Protein AF-0000000082409459 (afdb_homodimer)

Solvent-accessible surface area (backbone atoms only — not comparable to full-atom values): 33531 Å² total; per-residue (Å²): 122,51,66,77,64,98,74,53,52,92,73,61,74,60,51,78,78,46,32,84,88,44,92,51,40,69,66,47,46,66,37,28,28,48,39,42,53,32,40,72,66,74,36,79,45,51,76,51,32,29,47,34,50,33,46,37,47,74,83,84,35,29,44,54,72,52,66,48,54,69,46,42,27,54,31,32,51,31,47,59,45,60,47,78,75,71,61,60,64,59,58,55,52,51,53,34,44,74,70,63,22,42,34,43,36,47,34,47,33,29,36,35,65,90,36,62,93,66,23,36,78,69,38,64,34,66,43,50,32,31,62,43,28,48,31,77,90,77,24,36,36,32,29,35,41,30,66,43,54,41,72,41,44,49,68,31,38,39,52,50,57,46,63,84,55,90,61,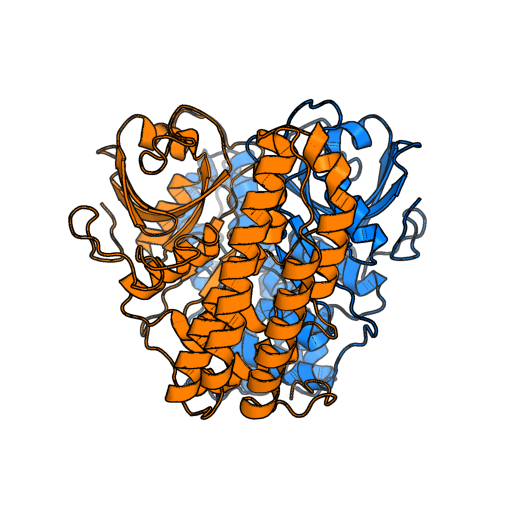81,61,45,70,66,61,62,33,29,39,32,38,57,50,94,71,69,54,72,36,72,60,17,50,63,39,49,43,36,56,22,51,68,58,27,52,90,64,60,37,50,45,56,45,38,53,47,52,63,70,39,45,68,55,37,35,70,58,34,66,70,52,42,53,42,51,39,48,40,31,39,47,34,45,14,28,32,25,40,41,30,18,51,25,21,42,49,37,26,75,70,72,31,64,59,15,40,72,16,21,65,28,18,41,46,26,19,50,38,28,54,52,43,48,53,44,50,54,41,20,28,73,70,43,90,70,78,58,60,66,56,36,50,52,25,25,54,25,42,50,54,18,50,50,40,36,44,60,48,60,48,53,72,87,80,68,70,83,65,34,91,123,52,67,76,63,97,76,52,51,93,74,60,72,60,51,78,79,47,34,83,88,44,91,51,38,70,67,46,46,66,36,28,29,48,40,42,52,32,41,71,64,74,35,80,44,51,76,50,32,30,46,34,50,34,47,37,47,75,85,84,35,29,43,54,71,52,66,46,53,69,45,43,26,54,31,32,50,31,47,58,44,63,47,79,76,71,61,59,63,60,59,54,51,52,54,32,47,75,70,60,24,43,33,44,36,46,35,47,34,29,37,34,65,89,35,62,93,66,23,35,78,68,36,65,34,65,43,52,34,32,60,42,29,47,30,77,90,77,23,36,36,32,30,34,41,31,67,42,54,40,71,42,45,49,68,31,39,39,52,48,56,47,63,85,55,88,62,81,61,46,69,64,61,63,34,29,40,32,40,65,46,93,69,68,53,72,34,71,54,16,50,63,41,47,44,35,55,23,50,70,58,27,54,91,65,59,37,51,46,55,45,38,54,48,53,62,69,38,45,67,54,38,35,70,59,33,67,68,52,41,53,41,52,38,49,40,30,39,47,33,46,15,30,34,27,40,41,32,17,52,25,22,42,48,38,27,75,70,74,30,65,61,14,39,72,17,20,64,29,17,40,45,25,19,51,38,27,52,52,45,47,53,44,51,53,41,19,29,73,70,42,89,71,80,58,60,66,57,35,51,51,26,25,54,24,43,49,52,19,49,49,39,37,44,60,49,59,46,54,74,86,80,66,70,82,67,38,93

InterPro domains:
  IPR014989 Protein of unknown function DUF1839 [PF08893] (9-314)

Sequence (656 aa):
MSRLIDISPDRYQPHSLHQDDRVWAQTNCYTDLWIEVLHSLGLDPVPALACAFSSRFDGTQWTFLKLKAEDIYALYGIEVAEMNVWRAPLIHVEDNLAVGMLSTVEVDGYWLPDTLGTSYHEGHTKTTIVPNRIDRVAGELEYFHNSGYYLLRGDDFSGVFDLDRSSLPSFVPYVEQIRLNPVHATNAGNIAEVARRNVAVRAAGNPVRELGRRVIDDLEWVQGAGMDAFHLWSFGLLRQCGASAELAADASEFLDTAGFSGTGEAAPDFRKVASGAKSVQFQMARASRGRAVDPREQLDEMAVSWKRAMEVVADTVGVDSHRHLRLVMSRLIDISPDRYQPHSLHQDDRVWAQTNCYTDLWIEVLHSLGLDPVPALACAFSSRFDGTQWTFLKLKAEDIYALYGIEVAEMNVWRAPLIHVEDNLAVGMLSTVEVDGYWLPDTLGTSYHEGHTKTTIVPNRIDRVAGELEYFHNSGYYLLRGDDFSGVFDLDRSSLPSFVPYVEQIRLNPVHATNAGNIAEVARRNVAVRAAGNPVRELGRRVIDDLEWVQGAGMDAFHLWSFGLLRQCGASAELAADASEFLDTAGFSGTGEAAPDFRKVASGAKSVQFQMARASRGRAVDPREQLDEMAVSWKRAMEVVADTVGVDSHRHLRLV

Structure (mmCIF, N/CA/C/O backbone):
data_AF-0000000082409459-model_v1
#
loop_
_entity.id
_entity.type
_entity.pdbx_description
1 polymer 'DUF1839 family protein'
#
loop_
_atom_site.group_PDB
_atom_site.id
_atom_site.type_symbol
_atom_site.label_atom_id
_atom_site.label_alt_id
_atom_site.label_comp_id
_atom_site.label_asym_id
_atom_site.label_entity_id
_atom_site.label_seq_id
_atom_site.pdbx_PDB_ins_code
_atom_site.Cartn_x
_atom_site.Cartn_y
_atom_site.Cartn_z
_atom_site.occupancy
_atom_site.B_iso_or_equiv
_atom_site.auth_seq_id
_atom_site.auth_comp_id
_atom_site.auth_asym_id
_atom_site.auth_atom_id
_atom_site.pdbx_PDB_model_num
ATOM 1 N N . MET A 1 1 ? 28.109 8.969 -4.492 1 65.75 1 MET A N 1
ATOM 2 C CA . MET A 1 1 ? 27.75 7.566 -4.68 1 65.75 1 MET A CA 1
ATOM 3 C C . MET A 1 1 ? 27.203 6.965 -3.391 1 65.75 1 MET A C 1
ATOM 5 O O . MET A 1 1 ? 27.75 7.199 -2.311 1 65.75 1 MET A O 1
ATOM 9 N N . SER A 1 2 ? 25.859 6.473 -3.402 1 79.38 2 SER A N 1
ATOM 10 C CA . SER A 1 2 ? 25.266 5.93 -2.184 1 79.38 2 SER A CA 1
ATOM 11 C C . SER A 1 2 ? 24.812 4.484 -2.383 1 79.38 2 SER A C 1
ATOM 13 O O . SER A 1 2 ? 24.297 4.129 -3.445 1 79.38 2 SER A O 1
ATOM 15 N N . ARG A 1 3 ? 25.5 3.57 -1.643 1 89.31 3 ARG A N 1
ATOM 16 C CA . ARG A 1 3 ? 25.078 2.176 -1.538 1 89.31 3 ARG A CA 1
ATOM 17 C C . ARG A 1 3 ? 24.688 1.827 -0.104 1 89.31 3 ARG A C 1
ATOM 19 O O . ARG A 1 3 ? 25.375 2.215 0.841 1 89.31 3 ARG A O 1
ATOM 26 N N . LEU A 1 4 ? 23.562 1.179 -0.036 1 93.06 4 LEU A N 1
ATOM 27 C CA . LEU A 1 4 ? 23.141 0.862 1.325 1 93.06 4 LEU A CA 1
ATOM 28 C C . LEU A 1 4 ? 23.516 -0.572 1.688 1 93.06 4 LEU A C 1
ATOM 30 O O . LEU A 1 4 ? 24.078 -0.822 2.752 1 93.06 4 LEU A O 1
ATOM 34 N N . ILE A 1 5 ? 23.109 -1.553 0.817 1 94.62 5 ILE A N 1
ATOM 35 C CA . ILE A 1 5 ? 23.484 -2.947 1.032 1 94.62 5 ILE A CA 1
ATOM 36 C C . ILE A 1 5 ? 24.734 -3.277 0.229 1 94.62 5 ILE A C 1
ATOM 38 O O . ILE A 1 5 ? 24.812 -2.977 -0.965 1 94.62 5 ILE A O 1
ATOM 42 N N . ASP A 1 6 ? 25.719 -3.873 0.808 1 94.81 6 ASP A N 1
ATOM 43 C CA . ASP A 1 6 ? 27.016 -4.121 0.184 1 94.81 6 ASP A CA 1
ATOM 44 C C . ASP A 1 6 ? 26.984 -5.402 -0.644 1 94.81 6 ASP A C 1
ATOM 46 O O . ASP A 1 6 ? 27.516 -6.434 -0.222 1 94.81 6 ASP A O 1
ATOM 50 N N . ILE A 1 7 ? 26.438 -5.281 -1.829 1 96.75 7 ILE A N 1
ATOM 51 C CA . ILE A 1 7 ? 26.359 -6.379 -2.787 1 96.75 7 ILE A CA 1
ATOM 52 C C . ILE A 1 7 ? 26.672 -5.863 -4.188 1 96.75 7 ILE A C 1
ATOM 54 O O . ILE A 1 7 ? 26.719 -4.652 -4.418 1 96.75 7 ILE A O 1
ATOM 58 N N . SER A 1 8 ? 26.906 -6.812 -5.117 1 96.19 8 SER A N 1
ATOM 59 C CA . SER A 1 8 ? 27.203 -6.465 -6.504 1 96.19 8 SER A CA 1
ATOM 60 C C . SER A 1 8 ? 26.484 -7.387 -7.473 1 96.19 8 SER A C 1
ATOM 62 O O . SER A 1 8 ? 26.297 -8.57 -7.191 1 96.19 8 SER A O 1
ATOM 64 N N . PRO A 1 9 ? 26.094 -6.828 -8.594 1 97.06 9 PRO A N 1
ATOM 65 C CA . PRO A 1 9 ? 25.359 -7.637 -9.57 1 97.06 9 PRO A CA 1
ATOM 66 C C . PRO A 1 9 ? 26.156 -8.844 -10.062 1 97.06 9 PRO A C 1
ATOM 68 O O . PRO A 1 9 ? 25.578 -9.914 -10.266 1 97.06 9 PRO A O 1
ATOM 71 N N . ASP A 1 10 ? 27.422 -8.75 -10.266 1 95.19 10 ASP A N 1
ATOM 72 C CA . ASP A 1 10 ? 28.25 -9.781 -10.883 1 95.19 10 ASP A CA 1
ATOM 73 C C . ASP A 1 10 ? 28.375 -11.008 -9.984 1 95.19 10 ASP A C 1
ATOM 75 O O . ASP A 1 10 ? 28.547 -12.133 -10.469 1 95.19 10 ASP A O 1
ATOM 79 N N . ARG A 1 11 ? 28.188 -10.859 -8.766 1 94.81 11 ARG A N 1
ATOM 80 C CA . ARG A 1 11 ? 28.391 -11.953 -7.82 1 94.81 11 ARG A CA 1
ATOM 81 C C . ARG A 1 11 ? 27.094 -12.297 -7.102 1 94.81 11 ARG A C 1
ATOM 83 O O . ARG A 1 11 ? 27.094 -13.086 -6.152 1 94.81 11 ARG A O 1
ATOM 90 N N . TYR A 1 12 ? 26.094 -11.766 -7.586 1 97.19 12 TYR A N 1
ATOM 91 C CA . TYR A 1 12 ? 24.859 -11.922 -6.836 1 97.19 12 TYR A CA 1
ATOM 92 C C . TYR A 1 12 ? 24.297 -13.328 -7 1 97.19 12 TYR A C 1
ATOM 94 O O . TYR A 1 12 ? 24.266 -13.867 -8.109 1 97.19 12 TYR A O 1
ATOM 102 N N . GLN A 1 13 ? 23.938 -14 -5.949 1 96.69 13 GLN A N 1
ATOM 103 C CA . GLN A 1 13 ? 23.25 -15.281 -5.934 1 96.69 13 GLN A CA 1
ATOM 104 C C . GLN A 1 13 ? 21.844 -15.148 -5.348 1 96.69 13 GLN A C 1
ATOM 106 O O . GLN A 1 13 ? 21.688 -14.836 -4.164 1 96.69 13 GLN A O 1
ATOM 111 N N . PRO A 1 14 ? 20.844 -15.344 -6.129 1 96.88 14 PRO A N 1
ATOM 112 C CA . PRO A 1 14 ? 19.469 -15.258 -5.621 1 96.88 14 PRO A CA 1
ATOM 113 C C . PRO A 1 14 ? 19.203 -16.234 -4.484 1 96.88 14 PRO A C 1
ATOM 115 O O . PRO A 1 14 ? 19.938 -17.219 -4.316 1 96.88 14 PRO A O 1
ATOM 118 N N . HIS A 1 15 ? 18.219 -15.938 -3.752 1 97.38 15 HIS A N 1
ATOM 119 C CA . HIS A 1 15 ? 17.766 -16.844 -2.701 1 97.38 15 HIS A CA 1
ATOM 120 C C . HIS A 1 15 ? 17.375 -18.188 -3.275 1 97.38 15 HIS A C 1
ATOM 122 O O . HIS A 1 15 ? 16.953 -18.281 -4.434 1 97.38 15 HIS A O 1
ATOM 128 N N . SER A 1 16 ? 17.375 -19.234 -2.506 1 95.88 16 SER A N 1
ATOM 129 C CA . SER A 1 16 ? 17.047 -20.578 -2.939 1 95.88 16 SER A CA 1
ATOM 130 C C . SER A 1 16 ? 15.602 -20.688 -3.402 1 95.88 16 SER A C 1
ATOM 132 O O . SER A 1 16 ? 15.266 -21.547 -4.223 1 95.88 16 SER A O 1
ATOM 134 N N . LEU A 1 17 ? 14.742 -19.812 -2.938 1 97.06 17 LEU A N 1
ATOM 135 C CA . LEU A 1 17 ? 13.336 -19.766 -3.342 1 97.06 17 LEU A CA 1
ATOM 136 C C . LEU A 1 17 ? 13.211 -19.375 -4.809 1 97.06 17 LEU A C 1
ATOM 138 O O . LEU A 1 17 ? 12.133 -19.516 -5.398 1 97.06 17 LEU A O 1
ATOM 142 N N . HIS A 1 18 ? 14.305 -18.844 -5.367 1 96.62 18 HIS A N 1
ATOM 143 C CA . HIS A 1 18 ? 14.258 -18.422 -6.766 1 96.62 18 HIS A CA 1
ATOM 144 C C . HIS A 1 18 ? 15.141 -19.312 -7.633 1 96.62 18 HIS A C 1
ATOM 146 O O . HIS A 1 18 ? 15.5 -18.938 -8.75 1 96.62 18 HIS A O 1
ATOM 152 N N . GLN A 1 19 ? 15.43 -20.453 -7.207 1 90.31 19 GLN A N 1
ATOM 153 C CA . GLN A 1 19 ? 16.25 -21.391 -7.98 1 90.31 19 GLN A CA 1
ATOM 154 C C . GLN A 1 19 ? 15.438 -22.078 -9.062 1 90.31 19 GLN A C 1
ATOM 156 O O . GLN A 1 19 ? 14.203 -22.109 -9 1 90.31 19 GLN A O 1
ATOM 161 N N . ASP A 1 20 ? 16.062 -22.75 -9.922 1 83.94 20 ASP A N 1
ATOM 162 C CA . ASP A 1 20 ? 15.469 -23.234 -11.172 1 83.94 20 ASP A CA 1
ATOM 163 C C . ASP A 1 20 ? 14.648 -24.484 -10.938 1 83.94 20 ASP A C 1
ATOM 165 O O . ASP A 1 20 ? 13.797 -24.844 -11.758 1 83.94 20 ASP A O 1
ATOM 169 N N . ASP A 1 21 ? 14.828 -25.094 -9.875 1 88.38 21 ASP A N 1
ATOM 170 C CA . ASP A 1 21 ? 14.117 -26.344 -9.656 1 88.38 21 ASP A CA 1
ATOM 171 C C . ASP A 1 21 ? 12.719 -26.094 -9.078 1 88.38 21 ASP A C 1
ATOM 173 O O . ASP A 1 21 ? 11.953 -27.047 -8.859 1 88.38 21 ASP A O 1
ATOM 177 N N . ARG A 1 22 ? 12.359 -24.922 -9.047 1 93.62 22 ARG A N 1
ATOM 178 C CA . ARG A 1 22 ? 11.039 -24.562 -8.555 1 93.62 22 ARG A CA 1
ATOM 179 C C . ARG A 1 22 ? 10 -24.625 -9.672 1 93.62 22 ARG A C 1
ATOM 181 O O . ARG A 1 22 ? 10.32 -24.391 -10.836 1 93.62 22 ARG A O 1
ATOM 188 N N . VAL A 1 23 ? 8.734 -25 -9.273 1 96.19 23 VAL A N 1
ATOM 189 C CA . VAL A 1 23 ? 7.633 -24.969 -10.234 1 96.19 23 VAL A CA 1
ATOM 190 C C . VAL A 1 23 ? 7.398 -23.531 -10.703 1 96.19 23 VAL A C 1
ATOM 192 O O . VAL A 1 23 ? 7.215 -23.297 -11.898 1 96.19 23 VAL A O 1
ATOM 195 N N . TRP A 1 24 ? 7.367 -22.672 -9.758 1 95.38 24 TRP A N 1
ATOM 196 C CA . TRP A 1 24 ? 7.188 -21.25 -10.016 1 95.38 24 TRP A CA 1
ATOM 197 C C . TRP A 1 24 ? 8.359 -20.438 -9.469 1 95.38 24 TRP A C 1
ATOM 199 O O . TRP A 1 24 ? 8.281 -19.875 -8.375 1 95.38 24 TRP A O 1
ATOM 209 N N . ALA A 1 25 ? 9.438 -20.344 -10.203 1 85.5 25 ALA A N 1
ATOM 210 C CA . ALA A 1 25 ? 10.664 -19.688 -9.75 1 85.5 25 ALA A CA 1
ATOM 211 C C . ALA A 1 25 ? 10.438 -18.203 -9.5 1 85.5 25 ALA A C 1
ATOM 213 O O . ALA A 1 25 ? 11.016 -17.625 -8.586 1 85.5 25 ALA A O 1
ATOM 214 N N . GLN A 1 26 ? 9.641 -17.625 -10.352 1 85.38 26 GLN A N 1
ATOM 215 C CA . GLN A 1 26 ? 9.18 -16.25 -10.117 1 85.38 26 GLN A CA 1
ATOM 216 C C . GLN A 1 26 ? 7.68 -16.219 -9.836 1 85.38 26 GLN A C 1
ATOM 218 O O . GLN A 1 26 ? 6.906 -16.922 -10.477 1 85.38 26 GLN A O 1
ATOM 223 N N . THR A 1 27 ? 7.348 -15.508 -8.781 1 89.5 27 THR A N 1
ATOM 224 C CA . THR A 1 27 ? 5.953 -15.375 -8.375 1 89.5 27 THR A CA 1
ATOM 225 C C . THR A 1 27 ? 5.363 -14.062 -8.891 1 89.5 27 THR A C 1
ATOM 227 O O . THR A 1 27 ? 4.887 -13.984 -10.023 1 89.5 27 THR A O 1
ATOM 230 N N . ASN A 1 28 ? 5.438 -13.07 -8.203 1 93.19 28 ASN A N 1
ATOM 231 C CA . ASN A 1 28 ? 5.164 -11.711 -8.648 1 93.19 28 ASN A CA 1
ATOM 232 C C . ASN A 1 28 ? 6.27 -10.75 -8.227 1 93.19 28 ASN A C 1
ATOM 234 O O . ASN A 1 28 ? 7.098 -11.086 -7.379 1 93.19 28 ASN A O 1
ATOM 238 N N . CYS A 1 29 ? 6.281 -9.633 -8.781 1 93.69 29 CYS A N 1
ATOM 239 C CA . CYS A 1 29 ? 7.402 -8.703 -8.664 1 93.69 29 CYS A CA 1
ATOM 240 C C . CYS A 1 29 ? 7.617 -8.281 -7.219 1 93.69 29 CYS A C 1
ATOM 242 O O . CYS A 1 29 ? 8.758 -8.117 -6.777 1 93.69 29 CYS A O 1
ATOM 244 N N . TYR A 1 30 ? 6.605 -8.07 -6.441 1 97 30 TYR A N 1
ATOM 245 C CA . TYR A 1 30 ? 6.727 -7.547 -5.082 1 97 30 TYR A CA 1
ATOM 246 C C . TYR A 1 30 ? 7.246 -8.617 -4.133 1 97 30 TYR A C 1
ATOM 248 O O . TYR A 1 30 ? 8.18 -8.375 -3.359 1 97 30 TYR A O 1
ATOM 256 N N . THR A 1 31 ? 6.629 -9.781 -4.172 1 97.94 31 THR A N 1
ATOM 257 C CA . THR A 1 31 ? 7.059 -10.891 -3.318 1 97.94 31 THR A CA 1
ATOM 258 C C . THR A 1 31 ? 8.5 -11.273 -3.617 1 97.94 31 THR A C 1
ATOM 260 O O . THR A 1 31 ? 9.312 -11.43 -2.701 1 97.94 31 THR A O 1
ATOM 263 N N . ASP A 1 32 ? 8.828 -11.391 -4.871 1 98.12 32 ASP A N 1
ATOM 264 C CA . ASP A 1 32 ? 10.172 -11.773 -5.27 1 98.12 32 ASP A CA 1
ATOM 265 C C . ASP A 1 32 ? 11.195 -10.727 -4.836 1 98.12 32 ASP A C 1
ATOM 267 O O . ASP A 1 32 ? 12.266 -11.07 -4.324 1 98.12 32 ASP A O 1
ATOM 271 N N . LEU A 1 33 ? 10.766 -9.531 -5.039 1 97.25 33 LEU A N 1
ATOM 272 C CA . LEU A 1 33 ? 11.633 -8.422 -4.656 1 97.25 33 LEU A CA 1
ATOM 273 C C . LEU A 1 33 ? 11.945 -8.461 -3.164 1 97.25 33 LEU A C 1
ATOM 275 O O . LEU A 1 33 ? 13.102 -8.305 -2.76 1 97.25 33 LEU A O 1
ATOM 279 N N . TRP A 1 34 ? 11.016 -8.672 -2.338 1 97.94 34 TRP A N 1
ATOM 280 C CA . TRP A 1 34 ? 11.188 -8.688 -0.889 1 97.94 34 TRP A CA 1
ATOM 281 C C . TRP A 1 34 ? 12.016 -9.891 -0.456 1 97.94 34 TRP A C 1
ATOM 283 O O . TRP A 1 34 ? 12.812 -9.805 0.482 1 97.94 34 TRP A O 1
ATOM 293 N N . ILE A 1 35 ? 11.789 -11.031 -1.092 1 98.19 35 ILE A N 1
ATOM 294 C CA . ILE A 1 35 ? 12.602 -12.203 -0.796 1 98.19 35 ILE A CA 1
ATOM 295 C C . ILE A 1 35 ? 14.086 -11.867 -0.972 1 98.19 35 ILE A C 1
ATOM 297 O O . ILE A 1 35 ? 14.898 -12.141 -0.087 1 98.19 35 ILE A O 1
ATOM 301 N N . GLU A 1 36 ? 14.438 -11.203 -2.047 1 98.19 36 GLU A N 1
ATOM 302 C CA . GLU A 1 36 ? 15.836 -10.914 -2.35 1 98.19 36 GLU A CA 1
ATOM 303 C C . GLU A 1 36 ? 16.375 -9.805 -1.454 1 98.19 36 GLU A C 1
ATOM 305 O O . GLU A 1 36 ? 17.547 -9.82 -1.064 1 98.19 36 GLU A O 1
ATOM 310 N N . VAL A 1 37 ? 15.547 -8.805 -1.147 1 97.44 37 VAL A N 1
ATOM 311 C CA . VAL A 1 37 ? 15.969 -7.738 -0.245 1 97.44 37 VAL A CA 1
ATOM 312 C C . VAL A 1 37 ? 16.266 -8.32 1.134 1 97.44 37 VAL A C 1
ATOM 314 O O . VAL A 1 37 ? 17.344 -8.062 1.701 1 97.44 37 VAL A O 1
ATOM 317 N N . LEU A 1 38 ? 15.359 -9.141 1.688 1 97.06 38 LEU A N 1
ATOM 318 C CA . LEU A 1 38 ? 15.57 -9.766 2.99 1 97.06 38 LEU A CA 1
ATOM 319 C C . LEU A 1 38 ? 16.797 -10.672 2.963 1 97.06 38 LEU A C 1
ATOM 321 O O . LEU A 1 38 ? 17.641 -10.617 3.867 1 97.06 38 LEU A O 1
ATOM 325 N N . HIS A 1 39 ? 16.875 -11.422 1.908 1 96.88 39 HIS A N 1
ATOM 326 C CA . HIS A 1 39 ? 18.016 -12.297 1.72 1 96.88 39 HIS A CA 1
ATOM 327 C C . HIS A 1 39 ? 19.328 -11.508 1.759 1 96.88 39 HIS A C 1
ATOM 329 O O . HIS A 1 39 ? 20.281 -11.914 2.434 1 96.88 39 HIS A O 1
ATOM 335 N N . SER A 1 40 ? 19.375 -10.406 1.082 1 96.25 40 SER A N 1
ATOM 336 C CA . SER A 1 40 ? 20.578 -9.594 0.961 1 96.25 40 SER A CA 1
ATOM 337 C C . SER A 1 40 ? 20.891 -8.883 2.27 1 96.25 40 SER A C 1
ATOM 339 O O . SER A 1 40 ? 22.031 -8.445 2.484 1 96.25 40 SER A O 1
ATOM 341 N N . LEU A 1 41 ? 19.906 -8.75 3.152 1 95.19 41 LEU A N 1
ATOM 342 C CA . LEU A 1 41 ? 20.109 -8.18 4.48 1 95.19 41 LEU A CA 1
ATOM 343 C C . LEU A 1 41 ? 20.547 -9.258 5.469 1 95.19 41 LEU A C 1
ATOM 345 O O . LEU A 1 41 ? 20.719 -8.984 6.66 1 95.19 41 LEU A O 1
ATOM 349 N N . GLY A 1 42 ? 20.641 -10.516 4.969 1 94.25 42 GLY A N 1
ATOM 350 C CA . GLY A 1 42 ? 21.016 -11.633 5.816 1 94.25 42 GLY A CA 1
ATOM 351 C C . GLY A 1 42 ? 19.859 -12.211 6.605 1 94.25 42 GLY A C 1
ATOM 352 O O . GLY A 1 42 ? 20.078 -12.898 7.605 1 94.25 42 GLY A O 1
ATOM 353 N N . LEU A 1 43 ? 18.703 -11.914 6.211 1 95.94 43 LEU A N 1
ATOM 354 C CA . LEU A 1 43 ? 17.5 -12.367 6.902 1 95.94 43 LEU A CA 1
ATOM 355 C C . LEU A 1 43 ? 16.828 -13.5 6.129 1 95.94 43 LEU A C 1
ATOM 357 O O . LEU A 1 43 ? 16.875 -13.531 4.898 1 95.94 43 LEU A O 1
ATOM 361 N N . ASP A 1 44 ? 16.25 -14.438 6.824 1 96.81 44 ASP A N 1
ATOM 362 C CA . ASP A 1 44 ? 15.477 -15.5 6.195 1 96.81 44 ASP A CA 1
ATOM 363 C C . ASP A 1 44 ? 14.102 -15 5.77 1 96.81 44 ASP A C 1
ATOM 365 O O . ASP A 1 44 ? 13.281 -14.625 6.613 1 96.81 44 ASP A O 1
ATOM 369 N N . PRO A 1 45 ? 13.797 -15.023 4.512 1 97.56 45 PRO A N 1
ATOM 370 C CA . PRO A 1 45 ? 12.508 -14.492 4.07 1 97.56 45 PRO A CA 1
ATOM 371 C C . PRO A 1 45 ? 11.352 -15.453 4.32 1 97.56 45 PRO A C 1
ATOM 373 O O . PRO A 1 45 ? 10.188 -15.07 4.223 1 97.56 45 PRO A O 1
ATOM 376 N N . VAL A 1 46 ? 11.562 -16.672 4.637 1 98.19 46 VAL A N 1
ATOM 377 C CA . VAL A 1 46 ? 10.578 -17.75 4.578 1 98.19 46 VAL A CA 1
ATOM 378 C C . VAL A 1 46 ? 9.477 -17.5 5.609 1 98.19 46 VAL A C 1
ATOM 380 O O . VAL A 1 46 ? 8.297 -17.688 5.328 1 98.19 46 VAL A O 1
ATOM 383 N N . PRO A 1 47 ? 9.812 -17.031 6.852 1 97.56 47 PRO A N 1
ATOM 384 C CA . PRO A 1 47 ? 8.734 -16.797 7.82 1 97.56 47 PRO A CA 1
ATOM 385 C C . PRO A 1 47 ? 7.684 -15.812 7.309 1 97.56 47 PRO A C 1
ATOM 387 O O . PRO A 1 47 ? 6.5 -15.945 7.633 1 97.56 47 PRO A O 1
ATOM 390 N N . ALA A 1 48 ? 8.094 -14.867 6.496 1 97.62 48 ALA A N 1
ATOM 391 C CA . ALA A 1 48 ? 7.176 -13.836 6.008 1 97.62 48 ALA A CA 1
ATOM 392 C C . ALA A 1 48 ? 6.246 -14.406 4.938 1 97.62 48 ALA A C 1
ATOM 394 O O . ALA A 1 48 ? 5.238 -13.781 4.59 1 97.62 48 ALA A O 1
ATOM 395 N N . LEU A 1 49 ? 6.5 -15.594 4.492 1 98.5 49 LEU A N 1
ATOM 396 C CA . LEU A 1 49 ? 5.688 -16.219 3.451 1 98.5 49 LEU A CA 1
ATOM 397 C C . LEU A 1 49 ? 4.418 -16.812 4.039 1 98.5 49 LEU A C 1
ATOM 399 O O . LEU A 1 49 ? 3.582 -17.359 3.311 1 98.5 49 LEU A O 1
ATOM 403 N N . ALA A 1 50 ? 4.23 -16.672 5.332 1 98.12 50 ALA A N 1
ATOM 404 C CA . ALA A 1 50 ? 2.992 -17.109 5.969 1 98.12 50 ALA A CA 1
ATOM 405 C C . ALA A 1 50 ? 1.78 -16.406 5.359 1 98.12 50 ALA A C 1
ATOM 407 O O . ALA A 1 50 ? 0.653 -16.906 5.477 1 98.12 50 ALA A O 1
ATOM 408 N N . CYS A 1 51 ? 2.023 -15.281 4.688 1 97.94 51 CYS A N 1
ATOM 409 C CA . CYS A 1 51 ? 0.942 -14.562 4.02 1 97.94 51 CYS A CA 1
ATOM 410 C C . CYS A 1 51 ? 0.275 -15.445 2.967 1 97.94 51 CYS A C 1
ATOM 412 O O . CYS A 1 51 ? -0.878 -15.211 2.6 1 97.94 51 CYS A O 1
ATOM 414 N N . ALA A 1 52 ? 0.948 -16.469 2.496 1 98.56 52 ALA A N 1
ATOM 415 C CA . ALA A 1 52 ? 0.384 -17.359 1.497 1 98.56 52 ALA A CA 1
ATOM 416 C C . ALA A 1 52 ? -0.798 -18.141 2.068 1 98.56 52 ALA A C 1
ATOM 418 O O . ALA A 1 52 ? -1.71 -18.531 1.332 1 98.56 52 ALA A O 1
ATOM 419 N N . PHE A 1 53 ? -0.834 -18.344 3.396 1 98.12 53 PHE A N 1
ATOM 420 C CA . PHE A 1 53 ? -1.918 -19.094 4.027 1 98.12 53 PHE A CA 1
ATOM 421 C C . PHE A 1 53 ? -3.23 -18.328 3.93 1 98.12 53 PHE A C 1
ATOM 423 O O . PHE A 1 53 ? -4.309 -18.922 3.965 1 98.12 53 PHE A O 1
ATOM 430 N N . SER A 1 54 ? -3.146 -17.016 3.801 1 96.12 54 SER A N 1
ATOM 431 C CA . SER A 1 54 ? -4.355 -16.188 3.799 1 96.12 54 SER A CA 1
ATOM 432 C C . SER A 1 54 ? -4.801 -15.875 2.375 1 96.12 54 SER A C 1
ATOM 434 O O . SER A 1 54 ? -5.758 -15.117 2.174 1 96.12 54 SER A O 1
ATOM 436 N N . SER A 1 55 ? -4.102 -16.422 1.359 1 97 55 SER A N 1
ATOM 437 C CA . SER A 1 55 ? -4.488 -16.141 -0.022 1 97 55 SER A CA 1
ATOM 438 C C . SER A 1 55 ? -5.871 -16.719 -0.332 1 97 55 SER A C 1
ATOM 440 O O . SER A 1 55 ? -6.312 -17.672 0.308 1 97 55 SER A O 1
ATOM 442 N N . ARG A 1 56 ? -6.523 -16.094 -1.306 1 96.81 56 ARG A N 1
ATOM 443 C CA . ARG A 1 56 ? -7.902 -16.469 -1.611 1 96.81 56 ARG A CA 1
ATOM 444 C C . ARG A 1 56 ? -8.25 -16.125 -3.057 1 96.81 56 ARG A C 1
ATOM 446 O O . ARG A 1 56 ? -7.402 -15.641 -3.807 1 96.81 56 ARG A O 1
ATOM 453 N N . PHE A 1 57 ? -9.422 -16.578 -3.447 1 97.38 57 PHE A N 1
ATOM 454 C CA . PHE A 1 57 ? -10.031 -16.203 -4.723 1 97.38 57 PHE A CA 1
ATOM 455 C C . PHE A 1 57 ? -11.172 -15.219 -4.516 1 97.38 57 PHE A C 1
ATOM 457 O O . PHE A 1 57 ? -12.031 -15.422 -3.662 1 97.38 57 PHE A O 1
ATOM 464 N N . ASP A 1 58 ? -11.148 -14.078 -5.207 1 94.88 58 ASP A N 1
ATOM 465 C CA . ASP A 1 58 ? -12.086 -13.008 -4.875 1 94.88 58 ASP A CA 1
ATOM 466 C C . ASP A 1 58 ? -13.281 -13.016 -5.824 1 94.88 58 ASP A C 1
ATOM 468 O O . ASP A 1 58 ? -14.078 -12.07 -5.836 1 94.88 58 ASP A O 1
ATOM 472 N N . GLY A 1 59 ? -13.352 -14.008 -6.688 1 93.25 59 GLY A N 1
ATOM 473 C CA . GLY A 1 59 ? -14.422 -14.086 -7.664 1 93.25 59 GLY A CA 1
ATOM 474 C C . GLY A 1 59 ? -13.953 -13.891 -9.094 1 93.25 59 GLY A C 1
ATOM 475 O O . GLY A 1 59 ? -14.594 -14.352 -10.039 1 93.25 59 GLY A O 1
ATOM 476 N N . THR A 1 60 ? -12.789 -13.188 -9.188 1 95.75 60 THR A N 1
ATOM 477 C CA . THR A 1 60 ? -12.32 -12.922 -10.539 1 95.75 60 THR A CA 1
ATOM 478 C C . THR A 1 60 ? -10.82 -13.188 -10.648 1 95.75 60 THR A C 1
ATOM 480 O O . THR A 1 60 ? -10.289 -13.367 -11.75 1 95.75 60 THR A O 1
ATOM 483 N N . GLN A 1 61 ? -10.18 -13.156 -9.57 1 97.56 61 GLN A N 1
ATOM 484 C CA . GLN A 1 61 ? -8.742 -13.43 -9.586 1 97.56 61 GLN A CA 1
ATOM 485 C C . GLN A 1 61 ? -8.25 -13.891 -8.219 1 97.56 61 GLN A C 1
ATOM 487 O O . GLN A 1 61 ? -8.977 -13.773 -7.227 1 97.56 61 GLN A O 1
ATOM 492 N N . TRP A 1 62 ? -7.074 -14.531 -8.211 1 98.19 62 TRP A N 1
ATOM 493 C CA . TRP A 1 62 ? -6.395 -14.961 -6.992 1 98.19 62 TRP A CA 1
ATOM 494 C C . TRP A 1 62 ? -5.73 -13.773 -6.301 1 98.19 62 TRP A C 1
ATOM 496 O O . TRP A 1 62 ? -5.406 -12.773 -6.941 1 98.19 62 TRP A O 1
ATOM 506 N N . THR A 1 63 ? -5.559 -13.789 -5.012 1 97.69 63 THR A N 1
ATOM 507 C CA . THR A 1 63 ? -4.859 -12.781 -4.223 1 97.69 63 THR A CA 1
ATOM 508 C C . THR A 1 63 ? -3.529 -12.414 -4.875 1 97.69 63 THR A C 1
ATOM 510 O O . THR A 1 63 ? -2.754 -13.289 -5.254 1 97.69 63 THR A O 1
ATOM 513 N N . PHE A 1 64 ? -3.393 -11.156 -5.133 1 97.88 64 PHE A N 1
ATOM 514 C CA . PHE A 1 64 ? -2.053 -10.672 -5.445 1 97.88 64 PHE A CA 1
ATOM 515 C C . PHE A 1 64 ? -1.147 -10.75 -4.223 1 97.88 64 PHE A C 1
ATOM 517 O O . PHE A 1 64 ? -1.167 -9.852 -3.375 1 97.88 64 PHE A O 1
ATOM 524 N N . LEU A 1 65 ? -0.4 -11.781 -4.145 1 97.19 65 LEU A N 1
ATOM 525 C CA . LEU A 1 65 ? 0.32 -12.109 -2.92 1 97.19 65 LEU A CA 1
ATOM 526 C C . LEU A 1 65 ? 1.403 -11.07 -2.633 1 97.19 65 LEU A C 1
ATOM 528 O O . LEU A 1 65 ? 2.244 -10.797 -3.49 1 97.19 65 LEU A O 1
ATOM 532 N N . LYS A 1 66 ? 1.389 -10.516 -1.456 1 97.19 66 LYS A N 1
ATOM 533 C CA . LYS A 1 66 ? 2.387 -9.57 -0.955 1 97.19 66 LYS A CA 1
ATOM 534 C C . LYS A 1 66 ? 2.768 -9.891 0.488 1 97.19 66 LYS A C 1
ATOM 536 O O . LYS A 1 66 ? 1.908 -10.25 1.298 1 97.19 66 LYS A O 1
ATOM 541 N N . LEU A 1 67 ? 4.066 -9.805 0.749 1 97.56 67 LEU A N 1
ATOM 542 C CA . LEU A 1 67 ? 4.414 -9.789 2.166 1 97.56 67 LEU A CA 1
ATOM 543 C C . LEU A 1 67 ? 3.73 -8.625 2.879 1 97.56 67 LEU A C 1
ATOM 545 O O . LEU A 1 67 ? 3.723 -7.504 2.371 1 97.56 67 LEU A O 1
ATOM 549 N N . LYS A 1 68 ? 3.168 -8.906 3.982 1 96.94 68 LYS A N 1
ATOM 550 C CA . LYS A 1 68 ? 2.43 -7.879 4.715 1 96.94 68 LYS A CA 1
ATOM 551 C C . LYS A 1 68 ? 3.373 -6.996 5.523 1 96.94 68 LYS A C 1
ATOM 553 O O . LYS A 1 68 ? 4.277 -7.496 6.191 1 96.94 68 LYS A O 1
ATOM 558 N N . ALA A 1 69 ? 3.111 -5.734 5.48 1 95.19 69 ALA A N 1
ATOM 559 C CA . ALA A 1 69 ? 3.943 -4.766 6.191 1 95.19 69 ALA A CA 1
ATOM 560 C C . ALA A 1 69 ? 4.023 -5.098 7.676 1 95.19 69 ALA A C 1
ATOM 562 O O . ALA A 1 69 ? 5.094 -5.008 8.281 1 95.19 69 ALA A O 1
ATOM 563 N N . GLU A 1 70 ? 2.904 -5.48 8.281 1 93.81 70 GLU A N 1
ATOM 564 C CA . GLU A 1 70 ? 2.865 -5.797 9.703 1 93.81 70 GLU A CA 1
ATOM 565 C C . GLU A 1 70 ? 3.725 -7.016 10.023 1 93.81 70 GLU A C 1
ATOM 567 O O . GLU A 1 70 ? 4.328 -7.094 11.094 1 93.81 70 GLU A O 1
ATOM 572 N N . ASP A 1 71 ? 3.787 -7.969 9.109 1 96.12 71 ASP A N 1
ATOM 573 C CA . ASP A 1 71 ? 4.598 -9.164 9.312 1 96.12 71 ASP A CA 1
ATOM 574 C C . ASP A 1 71 ? 6.082 -8.859 9.125 1 96.12 71 ASP A C 1
ATOM 576 O O . ASP A 1 71 ? 6.926 -9.383 9.859 1 96.12 71 ASP A O 1
ATOM 580 N N . ILE A 1 72 ? 6.398 -8.039 8.117 1 95.88 72 ILE A N 1
ATOM 581 C CA . ILE A 1 72 ? 7.777 -7.609 7.906 1 95.88 72 ILE A CA 1
ATOM 582 C C . ILE A 1 72 ? 8.305 -6.926 9.164 1 95.88 72 ILE A C 1
ATOM 584 O O . ILE A 1 72 ? 9.414 -7.211 9.617 1 95.88 72 ILE A O 1
ATOM 588 N N . TYR A 1 73 ? 7.488 -6.121 9.758 1 93.06 73 TYR A N 1
ATOM 589 C CA . TYR A 1 73 ? 7.91 -5.434 10.977 1 93.06 73 TYR A CA 1
ATOM 590 C C . TYR A 1 73 ? 8.047 -6.41 12.133 1 93.06 73 TYR A C 1
ATOM 592 O O . TYR A 1 73 ? 9.055 -6.395 12.852 1 93.06 73 TYR A O 1
ATOM 600 N N . ALA A 1 74 ? 7.016 -7.18 12.312 1 92.81 74 ALA A N 1
ATOM 601 C CA . ALA A 1 74 ? 7.008 -8.117 13.438 1 92.81 74 ALA A CA 1
ATOM 602 C C . ALA A 1 74 ? 8.203 -9.062 13.367 1 92.81 74 ALA A C 1
ATOM 604 O O . ALA A 1 74 ? 8.812 -9.383 14.398 1 92.81 74 ALA A O 1
ATOM 605 N N . LEU A 1 75 ? 8.562 -9.469 12.203 1 95.38 75 LEU A N 1
ATOM 606 C CA . LEU A 1 75 ? 9.57 -10.508 12.039 1 95.38 75 LEU A CA 1
ATOM 607 C C . LEU A 1 75 ? 10.969 -9.898 11.984 1 95.38 75 LEU A C 1
ATOM 609 O O . LEU A 1 75 ? 11.93 -10.508 12.461 1 95.38 75 LEU A O 1
ATOM 613 N N . TYR A 1 76 ? 11.055 -8.695 11.391 1 94.88 76 TYR A N 1
ATOM 614 C CA . TYR A 1 76 ? 12.406 -8.25 11.047 1 94.88 76 TYR A CA 1
ATOM 615 C C . TYR A 1 76 ? 12.672 -6.859 11.609 1 94.88 76 TYR A C 1
ATOM 617 O O . TYR A 1 76 ? 13.797 -6.363 11.539 1 94.88 76 TYR A O 1
ATOM 625 N N . GLY A 1 77 ? 11.656 -6.18 12.117 1 91.62 77 GLY A N 1
ATOM 626 C CA . GLY A 1 77 ? 11.82 -4.816 12.609 1 91.62 77 GLY A CA 1
ATOM 627 C C . GLY A 1 77 ? 11.945 -3.797 11.492 1 91.62 77 GLY A C 1
ATOM 628 O O . GLY A 1 77 ? 12.414 -2.68 11.719 1 91.62 77 GLY A O 1
ATOM 629 N N . ILE A 1 78 ? 11.586 -4.168 10.25 1 94.31 78 ILE A N 1
ATOM 630 C CA . ILE A 1 78 ? 11.656 -3.291 9.086 1 94.31 78 ILE A CA 1
ATOM 631 C C . ILE A 1 78 ? 10.297 -2.643 8.844 1 94.31 78 ILE A C 1
ATOM 633 O O . ILE A 1 78 ? 9.273 -3.332 8.789 1 94.31 78 ILE A O 1
ATOM 637 N N . GLU A 1 79 ? 10.289 -1.363 8.789 1 92.5 79 GLU A N 1
ATOM 638 C CA . GLU A 1 79 ? 9.062 -0.637 8.5 1 92.5 79 GLU A CA 1
ATOM 639 C C . GLU A 1 79 ? 8.969 -0.276 7.02 1 92.5 79 GLU A C 1
ATOM 641 O O . GLU A 1 79 ? 9.953 0.135 6.41 1 92.5 79 GLU A O 1
ATOM 646 N N . VAL A 1 80 ? 7.852 -0.495 6.422 1 95 80 VAL A N 1
ATOM 647 C CA . VAL A 1 80 ? 7.602 -0.125 5.031 1 95 80 VAL A CA 1
ATOM 648 C C . VAL A 1 80 ? 6.281 0.637 4.93 1 95 80 VAL A C 1
ATOM 650 O O . VAL A 1 80 ? 5.277 0.235 5.52 1 95 80 VAL A O 1
ATOM 653 N N . ALA A 1 81 ? 6.281 1.755 4.285 1 94.56 81 ALA A N 1
ATOM 654 C CA . ALA A 1 81 ? 5.078 2.564 4.121 1 94.56 81 ALA A CA 1
ATOM 655 C C . ALA A 1 81 ? 5.168 3.432 2.867 1 94.56 81 ALA A C 1
ATOM 657 O O . ALA A 1 81 ? 6.266 3.791 2.432 1 94.56 81 ALA A O 1
ATOM 658 N N . GLU A 1 82 ? 4.043 3.803 2.369 1 96.25 82 GLU A N 1
ATOM 659 C CA . GLU A 1 82 ? 3.973 4.676 1.201 1 96.25 82 GLU A CA 1
ATOM 660 C C . GLU A 1 82 ? 4.562 6.051 1.502 1 96.25 82 GLU A C 1
ATOM 662 O O . GLU A 1 82 ? 4.434 6.555 2.617 1 96.25 82 GLU A O 1
ATOM 667 N N . MET A 1 83 ? 5.195 6.586 0.482 1 96.19 83 MET A N 1
ATOM 668 C CA . MET A 1 83 ? 5.73 7.941 0.575 1 96.19 83 MET A CA 1
ATOM 669 C C . MET A 1 83 ? 5.02 8.875 -0.398 1 96.19 83 MET A C 1
ATOM 671 O O . MET A 1 83 ? 4.676 8.477 -1.511 1 96.19 83 MET A O 1
ATOM 675 N N . ASN A 1 84 ? 4.824 10.086 0.056 1 96.12 84 ASN A N 1
ATOM 676 C CA . ASN A 1 84 ? 4.355 11.133 -0.849 1 96.12 84 ASN A CA 1
ATOM 677 C C . ASN A 1 84 ? 5.445 11.555 -1.83 1 96.12 84 ASN A C 1
ATOM 679 O O . ASN A 1 84 ? 6.551 11.914 -1.42 1 96.12 84 ASN A O 1
ATOM 683 N N . VAL A 1 85 ? 5.172 11.523 -3.131 1 95.62 85 VAL A N 1
ATOM 684 C CA . VAL A 1 85 ? 6.133 11.906 -4.16 1 95.62 85 VAL A CA 1
ATOM 685 C C . VAL A 1 85 ? 5.812 13.312 -4.664 1 95.62 85 VAL A C 1
ATOM 687 O O . VAL A 1 85 ? 4.914 13.492 -5.492 1 95.62 85 VAL A O 1
ATOM 690 N N . TRP A 1 86 ? 6.625 14.297 -4.234 1 93.75 86 TRP A N 1
ATOM 691 C CA . TRP A 1 86 ? 6.305 15.68 -4.574 1 93.75 86 TRP A CA 1
ATOM 692 C C . TRP A 1 86 ? 7.453 16.328 -5.332 1 93.75 86 TRP A C 1
ATOM 694 O O . TRP A 1 86 ? 7.387 17.516 -5.672 1 93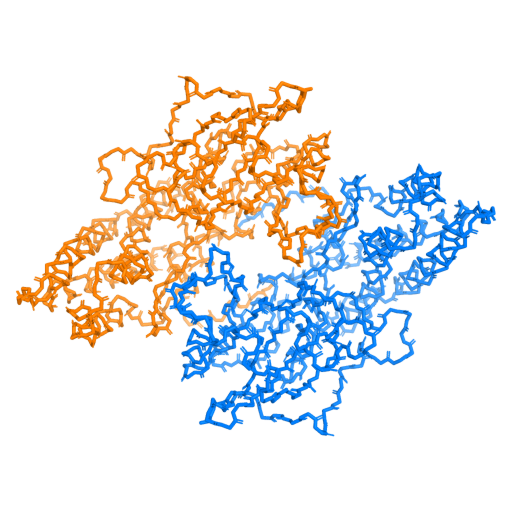.75 86 TRP A O 1
ATOM 704 N N . ARG A 1 87 ? 8.547 15.633 -5.547 1 93.19 87 ARG A N 1
ATOM 705 C CA . ARG A 1 87 ? 9.664 15.961 -6.426 1 93.19 87 ARG A CA 1
ATOM 706 C C . ARG A 1 87 ? 9.938 14.836 -7.414 1 93.19 87 ARG A C 1
ATOM 708 O O . ARG A 1 87 ? 9.25 13.812 -7.398 1 93.19 87 ARG A O 1
ATOM 715 N N . ALA A 1 88 ? 10.93 15.109 -8.281 1 92.81 88 ALA A N 1
ATOM 716 C CA . ALA A 1 88 ? 11.336 14.023 -9.164 1 92.81 88 ALA A CA 1
ATOM 717 C C . ALA A 1 88 ? 11.656 12.758 -8.359 1 92.81 88 ALA A C 1
ATOM 719 O O . ALA A 1 88 ? 12.344 12.82 -7.344 1 92.81 88 ALA A O 1
ATOM 720 N N . PRO A 1 89 ? 11.148 11.594 -8.812 1 94.38 89 PRO A N 1
ATOM 721 C CA . PRO A 1 89 ? 11.305 10.359 -8.039 1 94.38 89 PRO A CA 1
ATOM 722 C C . PRO A 1 89 ? 12.758 10.062 -7.684 1 94.38 89 PRO A C 1
ATOM 724 O O . PRO A 1 89 ? 13.047 9.625 -6.57 1 94.38 89 PRO A O 1
ATOM 727 N N . LEU A 1 90 ? 13.672 10.344 -8.602 1 95.44 90 LEU A N 1
ATOM 728 C CA . LEU A 1 90 ? 15.086 10.07 -8.352 1 95.44 90 LEU A CA 1
ATOM 729 C C . LEU A 1 90 ? 15.578 10.836 -7.129 1 95.44 90 LEU A C 1
ATOM 731 O O . LEU A 1 90 ? 16.375 10.312 -6.336 1 95.44 90 LEU A O 1
ATOM 735 N N . ILE A 1 91 ? 15.125 12.039 -6.957 1 94.81 91 ILE A N 1
ATOM 736 C CA . ILE A 1 91 ? 15.539 12.875 -5.836 1 94.81 91 ILE A CA 1
ATOM 737 C C . ILE A 1 91 ? 15.086 12.242 -4.523 1 94.81 91 ILE A C 1
ATOM 739 O O . ILE A 1 91 ? 15.852 12.172 -3.561 1 94.81 91 ILE A O 1
ATOM 743 N N . HIS A 1 92 ? 13.844 11.797 -4.508 1 96 92 HIS A N 1
ATOM 744 C CA . HIS A 1 92 ? 13.328 11.141 -3.311 1 96 92 HIS A CA 1
ATOM 745 C C . HIS A 1 92 ? 14.125 9.883 -2.986 1 96 92 HIS A C 1
ATOM 747 O O . HIS A 1 92 ? 14.445 9.625 -1.824 1 96 92 HIS A O 1
ATOM 753 N N . VAL A 1 93 ? 14.398 9.078 -3.967 1 96.69 93 VAL A N 1
ATOM 754 C CA . VAL A 1 93 ? 15.125 7.824 -3.771 1 96.69 93 VAL A CA 1
ATOM 755 C C . VAL A 1 93 ? 16.531 8.117 -3.236 1 96.69 93 VAL A C 1
ATOM 757 O O . VAL A 1 93 ? 17 7.434 -2.326 1 96.69 93 VAL A O 1
ATOM 760 N N . GLU A 1 94 ? 17.203 9.109 -3.797 1 96.31 94 GLU A N 1
ATOM 761 C CA . GLU A 1 94 ? 18.531 9.508 -3.328 1 96.31 94 GLU A CA 1
ATOM 762 C C . GLU A 1 94 ? 18.469 10.016 -1.89 1 96.31 94 GLU A C 1
ATOM 764 O O . GLU A 1 94 ? 19.344 9.688 -1.078 1 96.31 94 GLU A O 1
ATOM 769 N N . ASP A 1 95 ? 17.469 10.836 -1.61 1 95.31 95 ASP A N 1
ATOM 770 C CA . ASP A 1 95 ? 17.297 11.344 -0.254 1 95.31 95 ASP A CA 1
ATOM 771 C C . ASP A 1 95 ? 17.109 10.203 0.743 1 95.31 95 ASP A C 1
ATOM 773 O O . ASP A 1 95 ? 17.688 10.227 1.835 1 95.31 95 ASP A O 1
ATOM 777 N N . ASN A 1 96 ? 16.281 9.273 0.371 1 96.12 96 ASN A N 1
ATOM 778 C CA . ASN A 1 96 ? 16.078 8.117 1.238 1 96.12 96 ASN A CA 1
ATOM 779 C C . ASN A 1 96 ? 17.375 7.352 1.467 1 96.12 96 ASN A C 1
ATOM 781 O O . ASN A 1 96 ? 17.703 7.016 2.604 1 96.12 96 ASN A O 1
ATOM 785 N N . LEU A 1 97 ? 18.078 7.098 0.41 1 95 97 LEU A N 1
ATOM 786 C CA . LEU A 1 97 ? 19.344 6.379 0.521 1 95 97 LEU A CA 1
ATOM 787 C C . LEU A 1 97 ? 20.312 7.113 1.448 1 95 97 LEU A C 1
ATOM 789 O O . LEU A 1 97 ? 21.031 6.484 2.232 1 95 97 LEU A O 1
ATOM 793 N N . ALA A 1 98 ? 20.312 8.367 1.362 1 92.5 98 ALA A N 1
ATOM 794 C CA . ALA A 1 98 ? 21.234 9.195 2.131 1 92.5 98 ALA A CA 1
ATOM 795 C C . ALA A 1 98 ? 20.984 9.055 3.629 1 92.5 98 ALA A C 1
ATOM 797 O O . ALA A 1 98 ? 21.891 9.234 4.438 1 92.5 98 ALA A O 1
ATOM 798 N N . VAL A 1 99 ? 19.75 8.711 3.984 1 90.56 99 VAL A N 1
ATOM 799 C CA . VAL A 1 99 ? 19.438 8.609 5.41 1 90.56 99 VAL A CA 1
ATOM 800 C C . VAL A 1 99 ? 19.281 7.145 5.801 1 90.56 99 VAL A C 1
ATOM 802 O O . VAL A 1 99 ? 18.688 6.836 6.84 1 90.56 99 VAL A O 1
ATOM 805 N N . GLY A 1 100 ? 19.672 6.262 4.941 1 91.19 100 GLY A N 1
ATOM 806 C CA . GLY A 1 100 ? 19.75 4.852 5.285 1 91.19 100 GLY A CA 1
ATOM 807 C C . GLY A 1 100 ? 18.453 4.105 5.027 1 91.19 100 GLY A C 1
ATOM 808 O O . GLY A 1 100 ? 18.203 3.055 5.625 1 91.19 100 GLY A O 1
ATOM 809 N N . MET A 1 101 ? 17.656 4.605 4.156 1 94.94 101 MET A N 1
ATOM 810 C CA . MET A 1 101 ? 16.406 3.934 3.791 1 94.94 101 MET A CA 1
ATOM 811 C C . MET A 1 101 ? 16.453 3.443 2.348 1 94.94 101 MET A C 1
ATOM 813 O O . MET A 1 101 ? 17.047 4.098 1.487 1 94.94 101 MET A O 1
ATOM 817 N N . LEU A 1 102 ? 15.883 2.27 2.143 1 96.94 102 LEU A N 1
ATOM 818 C CA . LEU A 1 102 ? 15.586 1.841 0.779 1 96.94 102 LEU A CA 1
ATOM 819 C C . LEU A 1 102 ? 14.211 2.32 0.344 1 96.94 102 LEU A C 1
ATOM 821 O O . LEU A 1 102 ? 13.477 2.916 1.137 1 96.94 102 LEU A O 1
ATOM 825 N N . SER A 1 103 ? 13.93 2.139 -0.968 1 98 103 SER A N 1
ATOM 826 C CA . SER A 1 103 ? 12.625 2.488 -1.521 1 98 103 SER A CA 1
ATOM 827 C C . SER A 1 103 ? 12.141 1.431 -2.506 1 98 103 SER A C 1
ATOM 829 O O . SER A 1 103 ? 12.93 0.918 -3.309 1 98 103 SER A O 1
ATOM 831 N N . THR A 1 104 ? 10.906 1.006 -2.387 1 98.38 104 THR A N 1
ATOM 832 C CA . THR A 1 104 ? 10.297 0.421 -3.574 1 98.38 104 THR A CA 1
ATOM 833 C C . THR A 1 104 ? 9.805 1.511 -4.527 1 98.38 104 THR A C 1
ATOM 835 O O . THR A 1 104 ? 9.258 2.525 -4.086 1 98.38 104 THR A O 1
ATOM 838 N N . VAL A 1 105 ? 10.031 1.34 -5.812 1 97.62 105 VAL A N 1
ATOM 839 C CA . VAL A 1 105 ? 9.656 2.348 -6.801 1 97.62 105 VAL A CA 1
ATOM 840 C C . VAL A 1 105 ? 9.016 1.672 -8.008 1 97.62 105 VAL A C 1
ATOM 842 O O . VAL A 1 105 ? 9.594 0.747 -8.586 1 97.62 105 VAL A O 1
ATOM 845 N N . GLU A 1 106 ? 7.848 2.127 -8.359 1 96.25 106 GLU A N 1
ATOM 846 C CA . GLU A 1 106 ? 7.273 1.693 -9.633 1 96.25 106 GLU A CA 1
ATOM 847 C C . GLU A 1 106 ? 8 2.33 -10.812 1 96.25 106 GLU A C 1
ATOM 849 O O . GLU A 1 106 ? 8.25 3.539 -10.82 1 96.25 106 GLU A O 1
ATOM 854 N N . VAL A 1 107 ? 8.344 1.531 -11.758 1 95.88 107 VAL A N 1
ATOM 855 C CA . VAL A 1 107 ? 9.062 2.023 -12.93 1 95.88 107 VAL A CA 1
ATOM 856 C C . VAL A 1 107 ? 8.523 1.348 -14.188 1 95.88 107 VAL A C 1
ATOM 858 O O . VAL A 1 107 ? 7.676 0.454 -14.102 1 95.88 107 VAL A O 1
ATOM 861 N N . ASP A 1 108 ? 8.977 1.887 -15.273 1 94.62 108 ASP A N 1
ATOM 862 C CA . ASP A 1 108 ? 8.641 1.32 -16.578 1 94.62 108 ASP A CA 1
ATOM 863 C C . ASP A 1 108 ? 9.641 0.244 -16.984 1 94.62 108 ASP A C 1
ATOM 865 O O . ASP A 1 108 ? 10.82 0.537 -17.203 1 94.62 108 ASP A O 1
ATOM 869 N N . GLY A 1 109 ? 9.109 -0.959 -17.188 1 95.56 109 GLY A N 1
ATOM 870 C CA . GLY A 1 109 ? 9.953 -2.086 -17.547 1 95.56 109 GLY A CA 1
ATOM 871 C C . GLY A 1 109 ? 10.664 -1.9 -18.875 1 95.56 109 GLY A C 1
ATOM 872 O O . GLY A 1 109 ? 11.648 -2.582 -19.172 1 95.56 109 GLY A O 1
ATOM 873 N N . TYR A 1 110 ? 10.266 -0.946 -19.609 1 96.12 110 TYR A N 1
ATOM 874 C CA . TYR A 1 110 ? 10.859 -0.623 -20.906 1 96.12 110 TYR A CA 1
ATOM 875 C C . TYR A 1 110 ? 12.336 -0.289 -20.75 1 96.12 110 TYR A C 1
ATOM 877 O O . TYR A 1 110 ? 13.141 -0.549 -21.656 1 96.12 110 TYR A O 1
ATOM 885 N N . TRP A 1 111 ? 12.734 0.116 -19.609 1 97.06 111 TRP A N 1
ATOM 886 C CA . TRP A 1 111 ? 14.078 0.66 -19.422 1 97.06 111 TRP A CA 1
ATOM 887 C C . TRP A 1 111 ? 14.945 -0.301 -18.625 1 97.06 111 TRP A C 1
ATOM 889 O O . TRP A 1 111 ? 16.078 0.025 -18.281 1 97.06 111 TRP A O 1
ATOM 899 N N . LEU A 1 112 ? 14.422 -1.446 -18.25 1 98.12 112 LEU A N 1
ATOM 900 C CA . LEU A 1 112 ? 15.141 -2.377 -17.391 1 98.12 112 LEU A CA 1
ATOM 901 C C . LEU A 1 112 ? 15.812 -3.473 -18.219 1 98.12 112 LEU A C 1
ATOM 903 O O . LEU A 1 112 ? 15.141 -4.402 -18.688 1 98.12 112 LEU A O 1
ATOM 907 N N . PRO A 1 113 ? 17.141 -3.494 -18.234 1 97.81 113 PRO A N 1
ATOM 908 C CA . PRO A 1 113 ? 17.844 -4.449 -19.094 1 97.81 113 PRO A CA 1
ATOM 909 C C . PRO A 1 113 ? 17.625 -5.898 -18.672 1 97.81 113 PRO A C 1
ATOM 911 O O . PRO A 1 113 ? 17.734 -6.812 -19.484 1 97.81 113 PRO A O 1
ATOM 914 N N . ASP A 1 114 ? 17.328 -6.121 -17.438 1 96.31 114 ASP A N 1
ATOM 915 C CA . ASP A 1 114 ? 17.141 -7.48 -16.938 1 96.31 114 ASP A CA 1
ATOM 916 C C . ASP A 1 114 ? 15.883 -8.102 -17.531 1 96.31 114 ASP A C 1
ATOM 918 O O . ASP A 1 114 ? 15.664 -9.312 -17.422 1 96.31 114 ASP A O 1
ATOM 922 N N . THR A 1 115 ? 15.055 -7.344 -18.156 1 94.56 115 THR A N 1
ATOM 923 C CA . THR A 1 115 ? 13.836 -7.875 -18.766 1 94.56 115 THR A CA 1
ATOM 924 C C . THR A 1 115 ? 14.023 -8.07 -20.266 1 94.56 115 THR A C 1
ATOM 926 O O . THR A 1 115 ? 13.062 -8.031 -21.031 1 94.56 115 THR A O 1
ATOM 929 N N . LEU A 1 116 ? 15.219 -8.195 -20.688 1 92.75 116 LEU A N 1
ATOM 930 C CA . LEU A 1 116 ? 15.516 -8.516 -22.078 1 92.75 116 LEU A CA 1
ATOM 931 C C . LEU A 1 116 ? 14.688 -9.703 -22.562 1 92.75 116 LEU A C 1
ATOM 933 O O . LEU A 1 116 ? 14.617 -10.727 -21.875 1 92.75 116 LEU A O 1
ATOM 937 N N . GLY A 1 117 ? 14.016 -9.484 -23.688 1 89.88 117 GLY A N 1
ATOM 938 C CA . GLY A 1 117 ? 13.188 -10.539 -24.25 1 89.88 117 GLY A CA 1
ATOM 939 C C . GLY A 1 117 ? 11.734 -10.43 -23.844 1 89.88 117 GLY A C 1
ATOM 940 O O . GLY A 1 117 ? 10.883 -11.172 -24.344 1 89.88 117 GLY A O 1
ATOM 941 N N . THR A 1 118 ? 11.438 -9.57 -22.906 1 90.06 118 THR A N 1
ATOM 942 C CA . THR A 1 118 ? 10.062 -9.344 -22.5 1 90.06 118 THR A CA 1
ATOM 943 C C . THR A 1 118 ? 9.672 -7.879 -22.703 1 90.06 118 THR A C 1
ATOM 945 O O . THR A 1 118 ? 9.133 -7.516 -23.75 1 90.06 118 THR A O 1
ATOM 948 N N . SER A 1 119 ? 10.172 -6.992 -21.859 1 91.62 119 SER A N 1
ATOM 949 C CA . SER A 1 119 ? 9.695 -5.617 -21.984 1 91.62 119 SER A CA 1
ATOM 950 C C . SER A 1 119 ? 10.828 -4.668 -22.359 1 91.62 119 SER A C 1
ATOM 952 O O . SER A 1 119 ? 10.586 -3.568 -22.859 1 91.62 119 SER A O 1
ATOM 954 N N . TYR A 1 120 ? 12.117 -5.008 -22.188 1 96.88 120 TYR A N 1
ATOM 955 C CA . TYR A 1 120 ? 13.25 -4.113 -22.438 1 96.88 120 TYR A CA 1
ATOM 956 C C . TYR A 1 120 ? 13.234 -3.588 -23.859 1 96.88 120 TYR A C 1
ATOM 958 O O . TYR A 1 120 ? 13.492 -4.336 -24.812 1 96.88 120 TYR A O 1
ATOM 966 N N . HIS A 1 121 ? 12.828 -2.33 -24 1 95.69 121 HIS A N 1
ATOM 967 C CA . HIS A 1 121 ? 12.742 -1.617 -25.266 1 95.69 121 HIS A CA 1
ATOM 968 C C . HIS A 1 121 ? 11.727 -2.27 -26.203 1 95.69 121 HIS A C 1
ATOM 970 O O . HIS A 1 121 ? 11.844 -2.174 -27.422 1 95.69 121 HIS A O 1
ATOM 976 N N . GLU A 1 122 ? 10.82 -2.979 -25.672 1 93.06 122 GLU A N 1
ATOM 977 C CA . GLU A 1 122 ? 9.789 -3.641 -26.453 1 93.06 122 GLU A CA 1
ATOM 978 C C . GLU A 1 122 ? 8.391 -3.193 -26.016 1 93.06 122 GLU A C 1
ATOM 980 O O . GLU A 1 122 ? 7.508 -3.006 -26.859 1 93.06 122 GLU A O 1
ATOM 985 N N . GLY A 1 123 ? 8.242 -3.078 -24.812 1 90.75 123 GLY A N 1
ATOM 986 C CA . GLY A 1 123 ? 6.922 -2.721 -24.312 1 90.75 123 GLY A CA 1
ATOM 987 C C . GLY A 1 123 ? 6.953 -1.989 -22.984 1 90.75 123 GLY A C 1
ATOM 988 O O . GLY A 1 123 ? 7.777 -2.295 -22.125 1 90.75 123 GLY A O 1
ATOM 989 N N . HIS A 1 124 ? 6.07 -1.041 -22.844 1 91.06 124 HIS A N 1
ATOM 990 C CA . HIS A 1 124 ? 5.93 -0.3 -21.594 1 91.06 124 HIS A CA 1
ATOM 991 C C . HIS A 1 124 ? 5.062 -1.062 -20.594 1 91.06 124 HIS A C 1
ATOM 993 O O . HIS A 1 124 ? 3.902 -1.363 -20.875 1 91.06 124 HIS A O 1
ATOM 999 N N . THR A 1 125 ? 5.66 -1.463 -19.516 1 90.94 125 THR A N 1
ATOM 1000 C CA . THR A 1 125 ? 4.957 -2.211 -18.484 1 90.94 125 THR A CA 1
ATOM 1001 C C . THR A 1 125 ? 5.344 -1.703 -17.094 1 90.94 125 THR A C 1
ATOM 1003 O O . THR A 1 125 ? 6.492 -1.324 -16.859 1 90.94 125 THR A O 1
ATOM 1006 N N . LYS A 1 126 ? 4.387 -1.711 -16.25 1 92.81 126 LYS A N 1
ATOM 1007 C CA . LYS A 1 126 ? 4.633 -1.289 -14.875 1 92.81 126 LYS A CA 1
ATOM 1008 C C . LYS A 1 126 ? 5.281 -2.408 -14.07 1 92.81 126 LYS A C 1
ATOM 1010 O O . LYS A 1 126 ? 4.84 -3.557 -14.117 1 92.81 126 LYS A O 1
ATOM 1015 N N . THR A 1 127 ? 6.32 -2.146 -13.367 1 95.31 127 THR A N 1
ATOM 1016 C CA . THR A 1 127 ? 6.945 -3.062 -12.422 1 95.31 127 THR A CA 1
ATOM 1017 C C . THR A 1 127 ? 7.543 -2.301 -11.242 1 95.31 127 THR A C 1
ATOM 1019 O O . THR A 1 127 ? 7.301 -1.103 -11.086 1 95.31 127 THR A O 1
ATOM 1022 N N . THR A 1 128 ? 8.141 -3.043 -10.281 1 97.31 128 THR A N 1
ATOM 1023 C CA . THR A 1 128 ? 8.672 -2.42 -9.078 1 97.31 128 THR A CA 1
ATOM 1024 C C . THR A 1 128 ? 10.133 -2.824 -8.867 1 97.31 128 THR A C 1
ATOM 1026 O O . THR A 1 128 ? 10.484 -3.992 -9.039 1 97.31 128 THR A O 1
ATOM 1029 N N . ILE A 1 129 ? 10.945 -1.868 -8.555 1 98.62 129 ILE A N 1
ATOM 1030 C CA . ILE A 1 129 ? 12.336 -2.162 -8.219 1 98.62 129 ILE A CA 1
ATOM 1031 C C . ILE A 1 129 ? 12.664 -1.585 -6.844 1 98.62 129 ILE A C 1
ATOM 1033 O O . ILE A 1 129 ? 11.883 -0.812 -6.281 1 98.62 129 ILE A O 1
ATOM 1037 N N . VAL A 1 130 ? 13.781 -2.004 -6.293 1 98.62 130 VAL A N 1
ATOM 1038 C CA . VAL A 1 130 ? 14.391 -1.396 -5.113 1 98.62 130 VAL A CA 1
ATOM 1039 C C . VAL A 1 130 ? 15.805 -0.936 -5.441 1 98.62 130 VAL A C 1
ATOM 1041 O O . VAL A 1 130 ? 16.734 -1.747 -5.488 1 98.62 130 VAL A O 1
ATOM 1044 N N . PRO A 1 131 ? 15.984 0.365 -5.703 1 98.56 131 PRO A N 1
ATOM 1045 C CA . PRO A 1 131 ? 17.328 0.9 -5.883 1 98.56 131 PRO A CA 1
ATOM 1046 C C . PRO A 1 131 ? 18.203 0.748 -4.637 1 98.56 131 PRO A C 1
ATOM 1048 O O . PRO A 1 131 ? 17.75 1.054 -3.527 1 98.56 131 PRO A O 1
ATOM 1051 N N . ASN A 1 132 ? 19.406 0.274 -4.855 1 98.12 132 ASN A N 1
ATOM 1052 C CA . ASN A 1 132 ? 20.344 0.073 -3.758 1 98.12 132 ASN A CA 1
ATOM 1053 C C . ASN A 1 132 ? 21.578 0.956 -3.908 1 98.12 132 ASN A C 1
ATOM 1055 O O . ASN A 1 132 ? 22.203 1.323 -2.914 1 98.12 132 ASN A O 1
ATOM 1059 N N . ARG A 1 133 ? 21.953 1.262 -5.145 1 98.19 133 ARG A N 1
ATOM 1060 C CA . ARG A 1 133 ? 23.062 2.148 -5.438 1 98.19 133 ARG A CA 1
ATOM 1061 C C . ARG A 1 133 ? 22.75 3.07 -6.609 1 98.19 133 ARG A C 1
ATOM 1063 O O . ARG A 1 133 ? 22.281 2.613 -7.656 1 98.19 133 ARG A O 1
ATOM 1070 N N . ILE A 1 134 ? 23.016 4.348 -6.414 1 97.69 134 ILE A N 1
ATOM 1071 C CA . ILE A 1 134 ? 22.797 5.336 -7.465 1 97.69 134 ILE A CA 1
ATOM 1072 C C . ILE A 1 134 ? 24.062 6.168 -7.656 1 97.69 134 ILE A C 1
ATOM 1074 O O . ILE A 1 134 ? 24.641 6.676 -6.688 1 97.69 134 ILE A O 1
ATOM 1078 N N . ASP A 1 135 ? 24.562 6.227 -8.812 1 96.44 135 ASP A N 1
ATOM 1079 C CA . ASP A 1 135 ? 25.594 7.168 -9.266 1 96.44 135 ASP A CA 1
ATOM 1080 C C . ASP A 1 135 ? 25.062 8.055 -10.391 1 96.44 135 ASP A C 1
ATOM 1082 O O . ASP A 1 135 ? 25.188 7.719 -11.562 1 96.44 135 ASP A O 1
ATOM 1086 N N . ARG A 1 136 ? 24.562 9.188 -9.992 1 93.38 136 ARG A N 1
ATOM 1087 C CA . ARG A 1 136 ? 23.906 10.07 -10.953 1 93.38 136 ARG A CA 1
ATOM 1088 C C . ARG A 1 136 ? 24.891 10.586 -11.992 1 93.38 136 ARG A C 1
ATOM 1090 O O . ARG A 1 136 ? 24.531 10.758 -13.164 1 93.38 136 ARG A O 1
ATOM 1097 N N . VAL A 1 137 ? 26.047 10.93 -11.57 1 94.75 137 VAL A N 1
ATOM 1098 C CA . VAL A 1 137 ? 27.062 11.477 -12.461 1 94.75 137 VAL A CA 1
ATOM 1099 C C . VAL A 1 137 ? 27.422 10.453 -13.523 1 94.75 137 VAL A C 1
ATOM 1101 O O . VAL A 1 137 ? 27.5 10.773 -14.711 1 94.75 137 VAL A O 1
ATOM 1104 N N . ALA A 1 138 ? 27.609 9.219 -13.148 1 96.19 138 ALA A N 1
ATOM 1105 C CA . ALA A 1 138 ? 27.953 8.148 -14.078 1 96.19 138 ALA A CA 1
ATOM 1106 C C . ALA A 1 138 ? 26.719 7.641 -14.82 1 96.19 138 ALA A C 1
ATOM 1108 O O . ALA A 1 138 ? 26.844 6.93 -15.82 1 96.19 138 ALA A O 1
ATOM 1109 N N . GLY A 1 139 ? 25.531 7.953 -14.281 1 96.62 139 GLY A N 1
ATOM 1110 C CA . GLY A 1 139 ? 24.297 7.422 -14.852 1 96.62 139 GLY A CA 1
ATOM 1111 C C . GLY A 1 139 ? 24.125 5.934 -14.617 1 96.62 139 GLY A C 1
ATOM 1112 O O . GLY A 1 139 ? 23.828 5.184 -15.547 1 96.62 139 GLY A O 1
ATOM 1113 N N . GLU A 1 140 ? 24.359 5.508 -13.398 1 97.62 140 GLU A N 1
ATOM 1114 C CA . GLU A 1 140 ? 24.297 4.09 -13.062 1 97.62 140 GLU A CA 1
ATOM 1115 C C . GLU A 1 140 ? 23.344 3.844 -11.891 1 97.62 140 GLU A C 1
ATOM 1117 O O . GLU A 1 140 ? 23.281 4.645 -10.953 1 97.62 140 GLU A O 1
ATOM 1122 N N . LEU A 1 141 ? 22.625 2.756 -11.992 1 98.44 141 LEU A N 1
ATOM 1123 C CA . LEU A 1 141 ? 21.719 2.311 -10.945 1 98.44 141 LEU A CA 1
ATOM 1124 C C . LEU A 1 141 ? 21.844 0.81 -10.711 1 98.44 141 LEU A C 1
ATOM 1126 O O . LEU A 1 141 ? 21.766 0.018 -11.648 1 98.44 141 LEU A O 1
ATOM 1130 N N . GLU A 1 142 ? 22.156 0.381 -9.523 1 98.69 142 GLU A N 1
ATOM 1131 C CA . GLU A 1 142 ? 21.984 -1.006 -9.094 1 98.69 142 GLU A CA 1
ATOM 1132 C C . GLU A 1 142 ? 20.672 -1.199 -8.352 1 98.69 142 GLU A C 1
ATOM 1134 O O . GLU A 1 142 ? 20.328 -0.401 -7.48 1 98.69 142 GLU A O 1
ATOM 1139 N N . TYR A 1 143 ? 19.969 -2.236 -8.719 1 98.75 143 TYR A N 1
ATOM 1140 C CA . TYR A 1 143 ? 18.625 -2.359 -8.188 1 98.75 143 TYR A CA 1
ATOM 1141 C C . TYR A 1 143 ? 18.203 -3.822 -8.094 1 98.75 143 TYR A C 1
ATOM 1143 O O . TYR A 1 143 ? 18.688 -4.664 -8.859 1 98.75 143 TYR A O 1
ATOM 1151 N N . PHE A 1 144 ? 17.391 -4.113 -7.105 1 98.75 144 PHE A N 1
ATOM 1152 C CA . PHE A 1 144 ? 16.672 -5.379 -7.047 1 98.75 144 PHE A CA 1
ATOM 1153 C C . PHE A 1 144 ? 15.461 -5.352 -7.977 1 98.75 144 PHE A C 1
ATOM 1155 O O . PHE A 1 144 ? 14.758 -4.344 -8.062 1 98.75 144 PHE A O 1
ATOM 1162 N N . HIS A 1 145 ? 15.234 -6.379 -8.641 1 98.31 145 HIS A N 1
ATOM 1163 C CA . HIS A 1 145 ? 14.039 -6.609 -9.445 1 98.31 145 HIS A CA 1
ATOM 1164 C C . HIS A 1 145 ? 13.719 -8.102 -9.547 1 98.31 145 HIS A C 1
ATOM 1166 O O . HIS A 1 145 ? 14.586 -8.906 -9.891 1 98.31 145 HIS A O 1
ATOM 1172 N N . ASN A 1 146 ? 12.43 -8.461 -9.234 1 96.62 146 ASN A N 1
ATOM 1173 C CA . ASN A 1 146 ? 12.055 -9.867 -9.211 1 96.62 146 ASN A CA 1
ATOM 1174 C C . ASN A 1 146 ? 13.078 -10.711 -8.453 1 96.62 146 ASN A C 1
ATOM 1176 O O . ASN A 1 146 ? 13.406 -10.414 -7.301 1 96.62 146 ASN A O 1
ATOM 1180 N N . SER A 1 147 ? 13.672 -11.688 -9.055 1 96.12 147 SER A N 1
ATOM 1181 C CA . SER A 1 147 ? 14.492 -12.68 -8.359 1 96.12 147 SER A CA 1
ATOM 1182 C C . SER A 1 147 ? 15.969 -12.32 -8.422 1 96.12 147 SER A C 1
ATOM 1184 O O . SER A 1 147 ? 16.828 -13.172 -8.195 1 96.12 147 SER A O 1
ATOM 1186 N N . GLY A 1 148 ? 16.25 -10.984 -8.703 1 96.69 148 GLY A N 1
ATOM 1187 C CA . GLY A 1 148 ? 17.672 -10.75 -8.875 1 96.69 148 GLY A CA 1
ATOM 1188 C C . GLY A 1 148 ? 18.094 -9.328 -8.547 1 96.69 148 GLY A C 1
ATOM 1189 O O . GLY A 1 148 ? 17.312 -8.57 -7.961 1 96.69 148 GLY A O 1
ATOM 1190 N N . TYR A 1 149 ? 19.391 -9.109 -8.758 1 98.44 149 TYR A N 1
ATOM 1191 C CA . TYR A 1 149 ? 20.062 -7.832 -8.547 1 98.44 149 TYR A CA 1
ATOM 1192 C C . TYR A 1 149 ? 20.828 -7.41 -9.797 1 98.44 149 TYR A C 1
ATOM 1194 O O . TYR A 1 149 ? 21.641 -8.172 -10.328 1 98.44 149 TYR A O 1
ATOM 1202 N N . TYR A 1 150 ? 20.562 -6.172 -10.242 1 98.56 150 TYR A N 1
ATOM 1203 C CA . TYR A 1 150 ? 20.984 -5.832 -11.594 1 98.56 150 TYR A CA 1
ATOM 1204 C C . TYR A 1 150 ? 21.578 -4.43 -11.648 1 98.56 150 TYR A C 1
ATOM 1206 O O . TYR A 1 150 ? 21.547 -3.697 -10.656 1 98.56 150 TYR A O 1
ATOM 1214 N N . LEU A 1 151 ? 22.141 -4.145 -12.789 1 98.25 151 LEU A N 1
ATOM 1215 C CA . LEU A 1 151 ? 22.734 -2.848 -13.086 1 98.25 151 LEU A CA 1
ATOM 1216 C C . LEU A 1 151 ? 22.141 -2.258 -14.359 1 98.25 151 LEU A C 1
ATOM 1218 O O . LEU A 1 151 ? 21.953 -2.973 -15.344 1 98.25 151 LEU A O 1
ATOM 1222 N N . LEU A 1 152 ? 21.719 -1.001 -14.328 1 97.94 152 LEU A N 1
ATOM 1223 C CA . LEU A 1 152 ? 21.422 -0.294 -15.562 1 97.94 152 LEU A CA 1
ATOM 1224 C C . LEU A 1 152 ? 22.219 0.998 -15.664 1 97.94 152 LEU A C 1
ATOM 1226 O O . LEU A 1 152 ? 22.672 1.532 -14.648 1 97.94 152 LEU A O 1
ATOM 1230 N N . ARG A 1 153 ? 22.406 1.557 -16.953 1 97.62 153 ARG A N 1
ATOM 1231 C CA . ARG A 1 153 ? 23.281 2.693 -17.219 1 97.62 153 ARG A CA 1
ATOM 1232 C C . ARG A 1 153 ? 22.719 3.568 -18.344 1 97.62 153 ARG A C 1
ATOM 1234 O O . ARG A 1 153 ? 21.812 3.154 -19.062 1 97.62 153 ARG A O 1
ATOM 1241 N N . GLY A 1 154 ? 23.297 4.781 -18.344 1 96.69 154 GLY A N 1
ATOM 1242 C CA . GLY A 1 154 ? 23.125 5.66 -19.5 1 96.69 154 GLY A CA 1
ATOM 1243 C C . GLY A 1 154 ? 21.672 5.984 -19.781 1 96.69 154 GLY A C 1
ATOM 1244 O O . GLY A 1 154 ? 20.938 6.438 -18.906 1 96.69 154 GLY A O 1
ATOM 1245 N N . ASP A 1 155 ? 21.281 5.602 -21.016 1 96.94 155 ASP A N 1
ATOM 1246 C CA . ASP A 1 155 ? 19.953 5.945 -21.484 1 96.94 155 ASP A CA 1
ATOM 1247 C C . ASP A 1 155 ? 18.875 5.258 -20.641 1 96.94 155 ASP A C 1
ATOM 1249 O O . ASP A 1 155 ? 17.797 5.812 -20.422 1 96.94 155 ASP A O 1
ATOM 1253 N N . ASP A 1 156 ? 19.219 4.09 -20.219 1 98.06 156 ASP A N 1
ATOM 1254 C CA . ASP A 1 156 ? 18.281 3.369 -19.375 1 98.06 156 ASP A CA 1
ATOM 1255 C C . ASP A 1 156 ? 18.094 4.066 -18.031 1 98.06 156 ASP A C 1
ATOM 1257 O O . ASP A 1 156 ? 16.984 4.109 -17.5 1 98.06 156 ASP A O 1
ATOM 1261 N N . PHE A 1 157 ? 19.203 4.625 -17.531 1 97.56 157 PHE A N 1
ATOM 1262 C CA . PHE A 1 157 ? 19.141 5.383 -16.297 1 97.56 157 PHE A CA 1
ATOM 1263 C C . PHE A 1 157 ? 18.297 6.637 -16.469 1 97.56 157 PHE A C 1
ATOM 1265 O O . PHE A 1 157 ? 17.438 6.926 -15.633 1 97.56 157 PHE A O 1
ATOM 1272 N N . SER A 1 158 ? 18.5 7.316 -17.562 1 96.25 158 SER A N 1
ATOM 1273 C CA . SER A 1 158 ? 17.719 8.516 -17.828 1 96.25 158 SER A CA 1
ATOM 1274 C C . SER A 1 158 ? 16.25 8.188 -18.047 1 96.25 158 SER A C 1
ATOM 1276 O O . SER A 1 158 ? 15.367 8.922 -17.578 1 96.25 158 SER A O 1
ATOM 1278 N N . GLY A 1 159 ? 16.031 7.109 -18.688 1 95.56 159 GLY A N 1
ATOM 1279 C CA . GLY A 1 159 ? 14.664 6.727 -19.031 1 95.56 159 GLY A CA 1
ATOM 1280 C C . GLY A 1 159 ? 13.867 6.242 -17.844 1 95.56 159 GLY A C 1
ATOM 1281 O O . GLY A 1 159 ? 12.695 6.59 -17.688 1 95.56 159 GLY A O 1
ATOM 1282 N N . VAL A 1 160 ? 14.484 5.426 -16.969 1 96.12 160 VAL A N 1
ATOM 1283 C CA . VAL A 1 160 ? 13.766 4.773 -15.875 1 96.12 160 VAL A CA 1
ATOM 1284 C C . VAL A 1 160 ? 13.25 5.824 -14.898 1 96.12 160 VAL A C 1
ATOM 1286 O O . VAL A 1 160 ? 12.195 5.645 -14.273 1 96.12 160 VAL A O 1
ATOM 1289 N N . PHE A 1 161 ? 13.93 6.977 -14.766 1 93.69 161 PHE A N 1
ATOM 1290 C CA . PHE A 1 161 ? 13.523 8.047 -13.859 1 93.69 161 PHE A CA 1
ATOM 1291 C C . PHE A 1 161 ? 13 9.242 -14.648 1 93.69 161 PHE A C 1
ATOM 1293 O O . PHE A 1 161 ? 12.727 10.297 -14.07 1 93.69 161 PHE A O 1
ATOM 1300 N N . ASP A 1 162 ? 12.875 9.055 -15.953 1 90.38 162 ASP A N 1
ATOM 1301 C CA . ASP A 1 162 ? 12.352 10.094 -16.844 1 90.38 162 ASP A CA 1
ATOM 1302 C C . ASP A 1 162 ? 13.07 11.422 -16.609 1 90.38 162 ASP A C 1
ATOM 1304 O O . ASP A 1 162 ? 12.43 12.445 -16.359 1 90.38 162 ASP A O 1
ATOM 1308 N N . LEU A 1 163 ? 14.367 11.484 -16.672 1 90.12 163 LEU A N 1
ATOM 1309 C CA . LEU A 1 163 ? 15.195 12.617 -16.266 1 90.12 163 LEU A CA 1
ATOM 1310 C C . LEU A 1 163 ? 15.086 13.75 -17.281 1 90.12 163 LEU A C 1
ATOM 1312 O O . LEU A 1 163 ? 15.453 14.891 -16.984 1 90.12 163 LEU A O 1
ATOM 1316 N N . ASP A 1 164 ? 14.586 13.523 -18.438 1 84.69 164 ASP A N 1
ATOM 1317 C CA . ASP A 1 164 ? 14.477 14.547 -19.469 1 84.69 164 ASP A CA 1
ATOM 1318 C C . ASP A 1 164 ? 13.188 15.352 -19.312 1 84.69 164 ASP A C 1
ATOM 1320 O O . ASP A 1 164 ? 12.992 16.359 -20 1 84.69 164 ASP A O 1
ATOM 1324 N N . ARG A 1 165 ? 12.453 14.914 -18.406 1 82.06 165 ARG A N 1
ATOM 1325 C CA . ARG A 1 165 ? 11.195 15.609 -18.203 1 82.06 165 ARG A CA 1
ATOM 1326 C C . ARG A 1 165 ? 11.406 16.922 -17.438 1 82.06 165 ARG A C 1
ATOM 1328 O O . ARG A 1 165 ? 12.203 16.969 -16.5 1 82.06 165 ARG A O 1
ATOM 1335 N N . SER A 1 166 ? 10.656 17.875 -17.812 1 75.44 166 SER A N 1
ATOM 1336 C CA . SER A 1 166 ? 10.836 19.203 -17.219 1 75.44 166 SER A CA 1
ATOM 1337 C C . SER A 1 166 ? 9.922 19.406 -16.016 1 75.44 166 SER A C 1
ATOM 1339 O O . SER A 1 166 ? 10.18 20.266 -15.172 1 75.44 166 SER A O 1
ATOM 1341 N N . SER A 1 167 ? 8.867 18.656 -16.016 1 77.25 167 SER A N 1
ATOM 1342 C CA . SER A 1 167 ? 7.918 18.797 -14.922 1 77.25 167 SER A CA 1
ATOM 1343 C C . SER A 1 167 ? 7.484 17.438 -14.383 1 77.25 167 SER A C 1
ATOM 1345 O O . SER A 1 167 ? 7.676 16.406 -15.039 1 77.25 167 SER A O 1
ATOM 1347 N N . LEU A 1 168 ? 6.992 17.484 -13.156 1 77.44 168 LEU A N 1
ATOM 1348 C CA . LEU A 1 168 ? 6.488 16.25 -12.562 1 77.44 168 LEU A CA 1
ATOM 1349 C C . LEU A 1 168 ? 5.367 15.656 -13.414 1 77.44 168 LEU A C 1
ATOM 1351 O O . LEU A 1 168 ? 4.52 16.391 -13.93 1 77.44 168 LEU A O 1
ATOM 1355 N N . PRO A 1 169 ? 5.516 14.336 -13.594 1 77.31 169 PRO A N 1
ATOM 1356 C CA . PRO A 1 169 ? 4.414 13.719 -14.328 1 77.31 169 PRO A CA 1
ATOM 1357 C C . PRO A 1 169 ? 3.084 13.789 -13.578 1 77.31 169 PRO A C 1
ATOM 1359 O O . PRO A 1 169 ? 3.068 13.859 -12.352 1 77.31 169 PRO A O 1
ATOM 1362 N N . SER A 1 170 ? 2.006 13.836 -14.352 1 75.5 170 SER A N 1
ATOM 1363 C CA . SER A 1 170 ? 0.67 13.875 -13.766 1 75.5 170 SER A CA 1
ATOM 1364 C C . SER A 1 170 ? 0.42 12.656 -12.883 1 75.5 170 SER A C 1
ATOM 1366 O O . SER A 1 170 ? -0.283 12.742 -11.875 1 75.5 170 SER A O 1
ATOM 1368 N N . PHE A 1 171 ? 0.982 11.539 -13.273 1 83.38 171 PHE A N 1
ATOM 1369 C CA . PHE A 1 171 ? 0.9 10.32 -12.469 1 83.38 171 PHE A CA 1
ATOM 1370 C C . PHE A 1 171 ? 2.277 9.914 -11.961 1 83.38 171 PHE A C 1
ATOM 1372 O O . PHE A 1 171 ? 3.055 9.297 -12.688 1 83.38 171 PHE A O 1
ATOM 1379 N N . VAL A 1 172 ? 2.494 10.375 -10.742 1 88.5 172 VAL A N 1
ATOM 1380 C CA . VAL A 1 172 ? 3.777 10.023 -10.141 1 88.5 172 VAL A CA 1
ATOM 1381 C C . VAL A 1 172 ? 3.768 8.555 -9.727 1 88.5 172 VAL A C 1
ATOM 1383 O O . VAL A 1 172 ? 2.715 8.008 -9.391 1 88.5 172 VAL A O 1
ATOM 1386 N N . PRO A 1 173 ? 4.895 7.938 -9.797 1 92.44 173 PRO A N 1
ATOM 1387 C CA . PRO A 1 173 ? 4.945 6.523 -9.422 1 92.44 173 PRO A CA 1
ATOM 1388 C C . PRO A 1 173 ? 4.676 6.297 -7.934 1 92.44 173 PRO A C 1
ATOM 1390 O O . PRO A 1 173 ? 4.938 7.18 -7.113 1 92.44 173 PRO A O 1
ATOM 1393 N N . TYR A 1 174 ? 4.129 5.164 -7.66 1 94.12 174 TYR A N 1
ATOM 1394 C CA . TYR A 1 174 ? 4.012 4.711 -6.277 1 94.12 174 TYR A CA 1
ATOM 1395 C C . TYR A 1 174 ? 5.379 4.406 -5.684 1 94.12 174 TYR A C 1
ATOM 1397 O O . TYR A 1 174 ? 6.195 3.723 -6.309 1 94.12 174 TYR A O 1
ATOM 1405 N N . VAL A 1 175 ? 5.699 4.969 -4.5 1 96.81 175 VAL A N 1
ATOM 1406 C CA . VAL A 1 175 ? 6.965 4.766 -3.803 1 96.81 175 VAL A CA 1
ATOM 1407 C C . VAL A 1 175 ? 6.695 4.43 -2.338 1 96.81 175 VAL A C 1
ATOM 1409 O O . VAL A 1 175 ? 5.836 5.039 -1.699 1 96.81 175 VAL A O 1
ATOM 1412 N N . GLU A 1 176 ? 7.34 3.389 -1.894 1 97.81 176 GLU A N 1
ATOM 1413 C CA . GLU A 1 176 ? 7.371 3.109 -0.461 1 97.81 176 GLU A CA 1
ATOM 1414 C C . GLU A 1 176 ? 8.766 3.338 0.116 1 97.81 176 GLU A C 1
ATOM 1416 O O . GLU A 1 176 ? 9.766 3.156 -0.578 1 97.81 176 GLU A O 1
ATOM 1421 N N . GLN A 1 177 ? 8.781 3.77 1.369 1 97.25 177 GLN A N 1
ATOM 1422 C CA . GLN A 1 177 ? 10.023 3.828 2.119 1 97.25 177 GLN A CA 1
ATOM 1423 C C . GLN A 1 177 ? 10.242 2.555 2.934 1 97.25 177 GLN A C 1
ATOM 1425 O O . GLN A 1 177 ? 9.305 2.043 3.551 1 97.25 177 GLN A O 1
ATOM 1430 N N . ILE A 1 178 ? 11.383 2.012 2.787 1 96.56 178 ILE A N 1
ATOM 1431 C CA . ILE A 1 178 ? 11.805 0.868 3.588 1 96.56 178 ILE A CA 1
ATOM 1432 C C . ILE A 1 178 ? 12.812 1.323 4.641 1 96.56 178 ILE A C 1
ATOM 1434 O O . ILE A 1 178 ? 13.969 1.611 4.32 1 96.56 178 ILE A O 1
ATOM 1438 N N . ARG A 1 179 ? 12.367 1.418 5.816 1 93.12 179 ARG A N 1
ATOM 1439 C CA . ARG A 1 179 ? 13.227 1.854 6.91 1 93.12 179 ARG A CA 1
ATOM 1440 C C . ARG A 1 179 ? 13.906 0.663 7.582 1 93.12 179 ARG A C 1
ATOM 1442 O O . ARG A 1 179 ? 13.242 -0.176 8.188 1 93.12 179 ARG A O 1
ATOM 1449 N N . LEU A 1 180 ? 15.148 0.573 7.453 1 88.38 180 LEU A N 1
ATOM 1450 C CA . LEU A 1 180 ? 15.922 -0.56 7.949 1 88.38 180 LEU A CA 1
ATOM 1451 C C . LEU A 1 180 ? 16.359 -0.331 9.398 1 88.38 180 LEU A C 1
ATOM 1453 O O . LEU A 1 180 ? 17.141 -1.112 9.945 1 88.38 180 LEU A O 1
ATOM 1457 N N . ASN A 1 181 ? 15.531 0.278 10.492 1 64.62 181 ASN A N 1
ATOM 1458 C CA . ASN A 1 181 ? 15.906 0.587 11.867 1 64.62 181 ASN A CA 1
ATOM 1459 C C . ASN A 1 181 ? 17.031 -0.318 12.359 1 64.62 181 ASN A C 1
ATOM 1461 O O . ASN A 1 181 ? 17.031 -1.519 12.078 1 64.62 181 ASN A O 1
ATOM 1465 N N . PRO A 1 182 ? 17.797 0.229 13.5 1 57.5 182 PRO A N 1
ATOM 1466 C CA . PRO A 1 182 ? 19.172 -0.266 13.57 1 57.5 182 PRO A CA 1
ATOM 1467 C C . PRO A 1 182 ? 19.281 -1.77 13.32 1 57.5 182 PRO A C 1
ATOM 1469 O O . PRO A 1 182 ? 20.156 -2.219 12.57 1 57.5 182 PRO A O 1
ATOM 1472 N N . VAL A 1 183 ? 18.688 -2.678 14.219 1 54.44 183 VAL A N 1
ATOM 1473 C CA . VAL A 1 183 ? 19.109 -4.066 14.344 1 54.44 183 VAL A CA 1
ATOM 1474 C C . VAL A 1 183 ? 18.219 -4.969 13.508 1 54.44 183 VAL A C 1
ATOM 1476 O O . VAL A 1 183 ? 16.984 -4.918 13.633 1 54.44 183 VAL A O 1
ATOM 1479 N N . HIS A 1 184 ? 18.656 -5.559 12.305 1 67.19 184 HIS A N 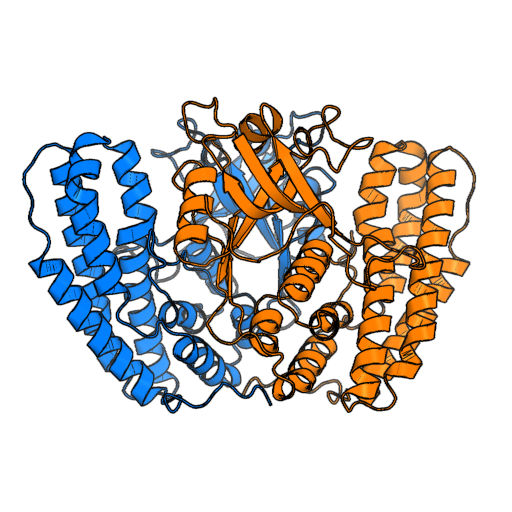1
ATOM 1480 C CA . HIS A 1 184 ? 17.781 -6.43 11.531 1 67.19 184 HIS A CA 1
ATOM 1481 C C . HIS A 1 184 ? 18.094 -7.898 11.797 1 67.19 184 HIS A C 1
ATOM 1483 O O . HIS A 1 184 ? 19.125 -8.414 11.344 1 67.19 184 HIS A O 1
ATOM 1489 N N . ALA A 1 185 ? 17.578 -8.445 12.969 1 80 185 ALA A N 1
ATOM 1490 C CA . ALA A 1 185 ? 17.531 -9.891 13.156 1 80 185 ALA A CA 1
ATOM 1491 C C . ALA A 1 185 ? 16.094 -10.406 13.18 1 80 185 ALA A C 1
ATOM 1493 O O . ALA A 1 185 ? 15.172 -9.656 13.508 1 80 185 ALA A O 1
ATOM 1494 N N . THR A 1 186 ? 16.062 -11.586 12.68 1 88.12 186 THR A N 1
ATOM 1495 C CA . THR A 1 186 ? 14.75 -12.234 12.75 1 88.12 186 THR A CA 1
ATOM 1496 C C . THR A 1 186 ? 14.297 -12.383 14.195 1 88.12 186 THR A C 1
ATOM 1498 O O . THR A 1 186 ? 15.039 -12.891 15.039 1 88.12 186 THR A O 1
ATOM 1501 N N . ASN A 1 187 ? 13.188 -11.898 14.414 1 91.81 187 ASN A N 1
ATOM 1502 C CA . ASN A 1 187 ? 12.578 -12.086 15.727 1 91.81 187 ASN A CA 1
ATOM 1503 C C . ASN A 1 187 ? 11.859 -13.43 15.82 1 91.81 187 ASN A C 1
ATOM 1505 O O . ASN A 1 187 ? 10.664 -13.516 15.523 1 91.81 187 ASN A O 1
ATOM 1509 N N . ALA A 1 188 ? 12.516 -14.391 16.344 1 92.25 188 ALA A N 1
ATOM 1510 C CA . ALA A 1 188 ? 11.992 -15.758 16.406 1 92.25 188 ALA A CA 1
ATOM 1511 C C . ALA A 1 188 ? 10.742 -15.82 17.281 1 92.25 188 ALA A C 1
ATOM 1513 O O . ALA A 1 188 ? 9.852 -16.641 17.047 1 92.25 188 ALA A O 1
ATOM 1514 N N . GLY A 1 189 ? 10.688 -14.906 18.234 1 91.88 189 GLY A N 1
ATOM 1515 C CA . GLY A 1 189 ? 9.57 -14.883 19.156 1 91.88 189 GLY A CA 1
ATOM 1516 C C . GLY A 1 189 ? 8.258 -14.5 18.5 1 91.88 189 GLY A C 1
ATOM 1517 O O . GLY A 1 189 ? 7.184 -14.773 19.031 1 91.88 189 GLY A O 1
ATOM 1518 N N . ASN A 1 190 ? 8.336 -13.938 17.266 1 94.38 190 ASN A N 1
ATOM 1519 C CA . ASN A 1 190 ? 7.129 -13.445 16.594 1 94.38 190 ASN A CA 1
ATOM 1520 C C . ASN A 1 190 ? 6.672 -14.398 15.492 1 94.38 190 ASN A C 1
ATOM 1522 O O . ASN A 1 190 ? 5.621 -14.188 14.883 1 94.38 190 ASN A O 1
ATOM 1526 N N . ILE A 1 191 ? 7.422 -15.469 15.234 1 96.56 191 ILE A N 1
ATOM 1527 C CA . ILE A 1 191 ? 7.117 -16.391 14.141 1 96.56 191 ILE A CA 1
ATOM 1528 C C . ILE A 1 191 ? 5.758 -17.031 14.383 1 96.56 191 ILE A C 1
ATOM 1530 O O . ILE A 1 191 ? 4.93 -17.109 13.477 1 96.56 191 ILE A O 1
ATOM 1534 N N . ALA A 1 192 ? 5.512 -17.453 15.586 1 95.5 192 ALA A N 1
ATOM 1535 C CA . ALA A 1 192 ? 4.254 -18.125 15.914 1 95.5 192 ALA A CA 1
ATOM 1536 C C . ALA A 1 192 ? 3.066 -17.188 15.719 1 95.5 192 ALA A C 1
ATOM 1538 O O . ALA A 1 192 ? 2.061 -17.562 15.117 1 95.5 192 ALA A O 1
ATOM 1539 N N . GLU A 1 193 ? 3.225 -16.016 16.188 1 93.75 193 GLU A N 1
ATOM 1540 C CA . GLU A 1 193 ? 2.146 -15.047 16.094 1 93.75 193 GLU A CA 1
ATOM 1541 C C . GLU A 1 193 ? 1.842 -14.719 14.625 1 93.75 193 GLU A C 1
ATOM 1543 O O . GLU A 1 193 ? 0.677 -14.625 14.234 1 93.75 193 GLU A O 1
ATOM 1548 N N . VAL A 1 194 ? 2.873 -14.516 13.844 1 96.25 194 VAL A N 1
ATOM 1549 C CA . VAL A 1 194 ? 2.711 -14.195 12.43 1 96.25 194 VAL A CA 1
ATOM 1550 C C . VAL A 1 194 ? 2.02 -15.359 11.711 1 96.25 194 VAL A C 1
ATOM 1552 O O . VAL A 1 194 ? 1.093 -15.141 10.93 1 96.25 194 VAL A O 1
ATOM 1555 N N . ALA A 1 195 ? 2.434 -16.547 12.008 1 97.25 195 ALA A N 1
ATOM 1556 C CA . ALA A 1 195 ? 1.808 -17.719 11.398 1 97.25 195 ALA A CA 1
ATOM 1557 C C . ALA A 1 195 ? 0.332 -17.812 11.781 1 97.25 195 ALA A C 1
ATOM 1559 O O . ALA A 1 195 ? -0.528 -17.984 10.914 1 97.25 195 ALA A O 1
ATOM 1560 N N . ARG A 1 196 ? 0.043 -17.609 13.031 1 95.38 196 ARG A N 1
ATOM 1561 C CA . ARG A 1 196 ? -1.321 -17.734 13.531 1 95.38 196 ARG A CA 1
ATOM 1562 C C . ARG A 1 196 ? -2.229 -16.672 12.93 1 95.38 196 ARG A C 1
ATOM 1564 O O . ARG A 1 196 ? -3.359 -16.953 12.531 1 95.38 196 ARG A O 1
ATOM 1571 N N . ARG A 1 197 ? -1.758 -15.477 12.852 1 93.12 197 ARG A N 1
ATOM 1572 C CA . ARG A 1 197 ? -2.553 -14.383 12.305 1 93.12 197 ARG A CA 1
ATOM 1573 C C . ARG A 1 197 ? -2.912 -14.641 10.844 1 93.12 197 ARG A C 1
ATOM 1575 O O . ARG A 1 197 ? -4.047 -14.398 10.43 1 93.12 197 ARG A O 1
ATOM 1582 N N . ASN A 1 198 ? -2.008 -15.117 10.094 1 96.25 198 ASN A N 1
ATOM 1583 C CA . ASN A 1 198 ? -2.268 -15.344 8.68 1 96.25 198 ASN A CA 1
ATOM 1584 C C . ASN A 1 198 ? -3.191 -16.547 8.469 1 96.25 198 ASN A C 1
ATOM 1586 O O . ASN A 1 198 ? -4.047 -16.516 7.582 1 96.25 198 ASN A O 1
ATOM 1590 N N . VAL A 1 199 ? -3.012 -17.562 9.281 1 96.44 199 VAL A N 1
ATOM 1591 C CA . VAL A 1 199 ? -3.887 -18.719 9.18 1 96.44 199 VAL A CA 1
ATOM 1592 C C . VAL A 1 199 ? -5.301 -18.344 9.625 1 96.44 199 VAL A C 1
ATOM 1594 O O . VAL A 1 199 ? -6.285 -18.828 9.055 1 96.44 199 VAL A O 1
ATOM 1597 N N . ALA A 1 200 ? -5.379 -17.453 10.57 1 90.94 200 ALA A N 1
ATOM 1598 C CA . ALA A 1 200 ? -6.668 -17.062 11.133 1 90.94 200 ALA A CA 1
ATOM 1599 C C . ALA A 1 200 ? -7.531 -16.359 10.094 1 90.94 200 ALA A C 1
ATOM 1601 O O . ALA A 1 200 ? -8.758 -16.438 10.141 1 90.94 200 ALA A O 1
ATOM 1602 N N . VAL A 1 201 ? -6.887 -15.703 9.18 1 90.5 201 VAL A N 1
ATOM 1603 C CA . VAL A 1 201 ? -7.656 -14.938 8.203 1 90.5 201 VAL A CA 1
ATOM 1604 C C . VAL A 1 201 ? -7.699 -15.688 6.875 1 90.5 201 VAL A C 1
ATOM 1606 O O . VAL A 1 201 ? -7.906 -15.078 5.82 1 90.5 201 VAL A O 1
ATOM 1609 N N . ARG A 1 202 ? -7.48 -16.938 6.867 1 94.25 202 ARG A N 1
ATOM 1610 C CA . ARG A 1 202 ? -7.562 -17.75 5.66 1 94.25 202 ARG A CA 1
ATOM 1611 C C . ARG A 1 202 ? -8.977 -17.734 5.082 1 94.25 202 ARG A C 1
ATOM 1613 O O . ARG A 1 202 ? -9.93 -17.391 5.781 1 94.25 202 ARG A O 1
ATOM 1620 N N . ALA A 1 203 ? -9.031 -18.125 3.865 1 92.81 203 ALA A N 1
ATOM 1621 C CA . ALA A 1 203 ? -10.344 -18.188 3.215 1 92.81 203 ALA A CA 1
ATOM 1622 C C . ALA A 1 203 ? -11.266 -19.156 3.939 1 92.81 203 ALA A C 1
ATOM 1624 O O . ALA A 1 203 ? -10.836 -20.234 4.355 1 92.81 203 ALA A O 1
ATOM 1625 N N . ALA A 1 204 ? -12.508 -18.828 4.172 1 86.81 204 ALA A N 1
ATOM 1626 C CA . ALA A 1 204 ? -13.484 -19.688 4.832 1 86.81 204 ALA A CA 1
ATOM 1627 C C . ALA A 1 204 ? -13.766 -20.938 4.004 1 86.81 204 ALA A C 1
ATOM 1629 O O . ALA A 1 204 ? -13.93 -22.016 4.551 1 86.81 204 ALA A O 1
ATOM 1630 N N . GLY A 1 205 ? -13.797 -20.875 2.77 1 93.25 205 GLY A N 1
ATOM 1631 C CA . GLY A 1 205 ? -14.016 -22 1.875 1 93.25 205 GLY A CA 1
ATOM 1632 C C . GLY A 1 205 ? -12.758 -22.406 1.13 1 93.25 205 GLY A C 1
ATOM 1633 O O . GLY A 1 205 ? -11.648 -22.219 1.624 1 93.25 205 GLY A O 1
ATOM 1634 N N . ASN A 1 206 ? -12.961 -23.203 0.148 1 98.06 206 ASN A N 1
ATOM 1635 C CA . ASN A 1 206 ? -11.844 -23.656 -0.676 1 98.06 206 ASN A CA 1
ATOM 1636 C C . ASN A 1 206 ? -11.594 -22.703 -1.848 1 98.06 206 ASN A C 1
ATOM 1638 O O . ASN A 1 206 ? -12.234 -22.828 -2.895 1 98.06 206 ASN A O 1
ATOM 1642 N N . PRO A 1 207 ? -10.656 -21.828 -1.706 1 98.38 207 PRO A N 1
ATOM 1643 C CA . PRO A 1 207 ? -10.445 -20.828 -2.762 1 98.38 207 PRO A CA 1
ATOM 1644 C C . PRO A 1 207 ? -10.016 -21.469 -4.086 1 98.38 207 PRO A C 1
ATOM 1646 O O . PRO A 1 207 ? -10.258 -20.891 -5.152 1 98.38 207 PRO A O 1
ATOM 1649 N N . VAL A 1 208 ? -9.383 -22.609 -4.035 1 98.88 208 VAL A N 1
ATOM 1650 C CA . VAL A 1 208 ? -8.953 -23.266 -5.258 1 98.88 208 VAL A CA 1
ATOM 1651 C C . VAL A 1 208 ? -10.164 -23.812 -6.012 1 98.88 208 VAL A C 1
ATOM 1653 O O . VAL A 1 208 ? -10.195 -23.797 -7.242 1 98.88 208 VAL A O 1
ATOM 1656 N N . ARG A 1 209 ? -11.109 -24.328 -5.285 1 98.75 209 ARG A N 1
ATOM 1657 C CA . ARG A 1 209 ? -12.359 -24.75 -5.914 1 98.75 209 ARG A CA 1
ATOM 1658 C C . ARG A 1 209 ? -13.055 -23.578 -6.602 1 98.75 209 ARG A C 1
ATOM 1660 O O . ARG A 1 209 ? -13.578 -23.734 -7.707 1 98.75 209 ARG A O 1
ATOM 1667 N N . GLU A 1 210 ? -13.109 -22.453 -5.941 1 98.19 210 GLU A N 1
ATOM 1668 C CA . GLU A 1 210 ? -13.695 -21.25 -6.527 1 98.19 210 GLU A CA 1
ATOM 1669 C C . GLU A 1 210 ? -12.945 -20.812 -7.785 1 98.19 210 GLU A C 1
ATOM 1671 O O . GLU A 1 210 ? -13.562 -20.469 -8.789 1 98.19 210 GLU A O 1
ATOM 1676 N N . LEU A 1 211 ? -11.633 -20.859 -7.727 1 98.75 211 LEU A N 1
ATOM 1677 C CA . LEU A 1 211 ? -10.805 -20.578 -8.891 1 98.75 211 LEU A CA 1
ATOM 1678 C C . LEU A 1 211 ? -11.141 -21.547 -10.031 1 98.75 211 LEU A C 1
ATOM 1680 O O . LEU A 1 211 ? -11.258 -21.125 -11.188 1 98.75 211 LEU A O 1
ATOM 1684 N N . GLY A 1 212 ? -11.25 -22.812 -9.688 1 98.75 212 GLY A N 1
ATOM 1685 C CA . GLY A 1 212 ? -11.562 -23.812 -10.695 1 98.75 212 GLY A CA 1
ATOM 1686 C C . GLY A 1 212 ? -12.852 -23.531 -11.445 1 98.75 212 GLY A C 1
ATOM 1687 O O . GLY A 1 212 ? -12.906 -23.672 -12.672 1 98.75 212 GLY A O 1
ATOM 1688 N N . ARG A 1 213 ? -13.867 -23.125 -10.734 1 98.25 213 ARG A N 1
ATOM 1689 C CA . ARG A 1 213 ? -15.133 -22.766 -11.375 1 98.25 213 ARG A CA 1
ATOM 1690 C C . ARG A 1 213 ? -14.945 -21.625 -12.352 1 98.25 213 ARG A C 1
ATOM 1692 O O . ARG A 1 213 ? -15.492 -21.641 -13.461 1 98.25 213 ARG A O 1
ATOM 1699 N N . ARG A 1 214 ? -14.188 -20.641 -11.953 1 98.06 214 ARG A N 1
ATOM 1700 C CA . ARG A 1 214 ? -13.945 -19.484 -12.812 1 98.06 214 ARG A CA 1
ATOM 1701 C C . ARG A 1 214 ? -13.164 -19.891 -14.062 1 98.06 214 ARG A C 1
ATOM 1703 O O . ARG A 1 214 ? -13.445 -19.406 -15.164 1 98.06 214 ARG A O 1
ATOM 1710 N N . VAL A 1 215 ? -12.172 -20.75 -13.891 1 98.56 215 VAL A N 1
ATOM 1711 C CA . VAL A 1 215 ? -11.359 -21.219 -15.008 1 98.56 215 VAL A CA 1
ATOM 1712 C C . VAL A 1 215 ? -12.242 -21.891 -16.047 1 98.56 215 VAL A C 1
ATOM 1714 O O . VAL A 1 215 ? -12.117 -21.625 -17.25 1 98.56 215 VAL A O 1
ATOM 1717 N N . ILE A 1 216 ? -13.164 -22.703 -15.578 1 98.06 216 ILE A N 1
ATOM 1718 C CA . ILE A 1 216 ? -14.07 -23.406 -16.484 1 98.06 216 ILE A CA 1
ATOM 1719 C C . ILE A 1 216 ? -15 -22.406 -17.156 1 98.06 216 ILE A C 1
ATOM 1721 O O . ILE A 1 216 ? -15.227 -22.469 -18.375 1 98.06 216 ILE A O 1
ATOM 1725 N N . ASP A 1 217 ? -15.492 -21.469 -16.406 1 97.5 217 ASP A N 1
ATOM 1726 C CA . ASP A 1 217 ? -16.375 -20.438 -16.938 1 97.5 217 ASP A CA 1
ATOM 1727 C C . ASP A 1 217 ? -15.672 -19.594 -18 1 97.5 217 ASP A C 1
ATOM 1729 O O . ASP A 1 217 ? -16.312 -19.094 -18.938 1 97.5 217 ASP A O 1
ATOM 1733 N N . ASP A 1 218 ? -14.352 -19.453 -17.922 1 97.12 218 ASP A N 1
ATOM 1734 C CA . ASP A 1 218 ? -13.594 -18.547 -18.781 1 97.12 218 ASP A CA 1
ATOM 1735 C C . ASP A 1 218 ? -13.078 -19.281 -20.016 1 97.12 218 ASP A C 1
ATOM 1737 O O . ASP A 1 218 ? -12.461 -18.672 -20.891 1 97.12 218 ASP A O 1
ATOM 1741 N N . LEU A 1 219 ? -13.352 -20.547 -20.109 1 95.81 219 LEU A N 1
ATOM 1742 C CA . LEU A 1 219 ? -12.773 -21.359 -21.188 1 95.81 219 LEU A CA 1
ATOM 1743 C C . LEU A 1 219 ? -13.102 -20.766 -22.547 1 95.81 219 LEU A C 1
ATOM 1745 O O . LEU A 1 219 ? -12.211 -20.594 -23.375 1 95.81 219 LEU A O 1
ATOM 1749 N N . GLU A 1 220 ? -14.352 -20.516 -22.781 1 94.44 220 GLU A N 1
ATOM 1750 C CA . GLU A 1 220 ? -14.766 -19.969 -24.078 1 94.44 220 GLU A CA 1
ATOM 1751 C C . GLU A 1 220 ? -14.086 -18.625 -24.359 1 94.44 220 GLU A C 1
ATOM 1753 O O . GLU A 1 220 ? -13.625 -18.375 -25.469 1 94.44 220 GLU A O 1
ATOM 1758 N N . TRP A 1 221 ? -14.109 -17.797 -23.344 1 94.94 221 TRP A N 1
ATOM 1759 C CA . TRP A 1 221 ? -13.477 -16.5 -23.5 1 94.94 221 TRP A CA 1
ATOM 1760 C C . TRP A 1 221 ? -11.992 -16.641 -23.828 1 94.94 221 TRP A C 1
ATOM 1762 O O . TRP A 1 221 ? -11.477 -15.961 -24.719 1 94.94 221 TRP A O 1
ATOM 1772 N N . VAL A 1 222 ? -11.242 -17.5 -23.141 1 95.75 222 VAL A N 1
ATOM 1773 C CA . VAL A 1 222 ? -9.805 -17.703 -23.328 1 95.75 222 VAL A CA 1
ATOM 1774 C C . VAL A 1 222 ? -9.531 -18.188 -24.75 1 95.75 222 VAL A C 1
ATOM 1776 O O . VAL A 1 222 ? -8.523 -17.812 -25.344 1 95.75 222 VAL A O 1
ATOM 1779 N N . GLN A 1 223 ? -10.391 -18.953 -25.281 1 93.81 223 GLN A N 1
ATOM 1780 C CA . GLN A 1 223 ? -10.242 -19.484 -26.641 1 93.81 223 GLN A CA 1
ATOM 1781 C C . GLN A 1 223 ? -10.289 -18.375 -27.672 1 93.81 223 GLN A C 1
ATOM 1783 O O . GLN A 1 223 ? -9.641 -18.469 -28.719 1 93.81 223 GLN A O 1
ATOM 1788 N N . GLY A 1 224 ? -11.016 -17.359 -27.375 1 92.38 224 GLY A N 1
ATOM 1789 C CA . GLY A 1 224 ? -11.227 -16.328 -28.359 1 92.38 224 GLY A CA 1
ATOM 1790 C C . GLY A 1 224 ? -10.445 -15.055 -28.078 1 92.38 224 GLY A C 1
ATOM 1791 O O . GLY A 1 224 ? -10.297 -14.195 -28.953 1 92.38 224 GLY A O 1
ATOM 1792 N N . ALA A 1 225 ? -9.812 -14.875 -26.938 1 91.25 225 ALA A N 1
ATOM 1793 C CA . ALA A 1 225 ? -9.273 -13.602 -26.469 1 91.25 225 ALA A CA 1
ATOM 1794 C C . ALA A 1 225 ? -7.871 -13.359 -27.016 1 91.25 225 ALA A C 1
ATOM 1796 O O . ALA A 1 225 ? -7.402 -12.219 -27.078 1 91.25 225 ALA A O 1
ATOM 1797 N N . GLY A 1 226 ? -7.168 -14.422 -27.453 1 89.75 226 GLY A N 1
ATOM 1798 C CA . GLY A 1 226 ? -5.809 -14.281 -27.953 1 89.75 226 GLY A CA 1
ATOM 1799 C C . GLY A 1 226 ? -4.762 -14.469 -26.859 1 89.75 226 GLY A C 1
ATOM 1800 O O . GLY A 1 226 ? -5.078 -14.453 -25.672 1 89.75 226 GLY A O 1
ATOM 1801 N N . MET A 1 227 ? -3.498 -14.531 -27.266 1 90.5 227 MET A N 1
ATOM 1802 C CA . MET A 1 227 ? -2.4 -14.938 -26.391 1 90.5 227 MET A CA 1
ATOM 1803 C C . MET A 1 227 ? -2.074 -13.836 -25.375 1 90.5 227 MET A C 1
ATOM 1805 O O . MET A 1 227 ? -1.73 -14.125 -24.234 1 90.5 227 MET A O 1
ATOM 1809 N N . ASP A 1 228 ? -2.117 -12.617 -25.734 1 89.12 228 ASP A N 1
ATOM 1810 C CA . ASP A 1 228 ? -1.816 -11.516 -24.828 1 89.12 228 ASP A CA 1
ATOM 1811 C C . ASP A 1 228 ? -2.807 -11.477 -23.672 1 89.12 228 ASP A C 1
ATOM 1813 O O . ASP A 1 228 ? -2.406 -11.344 -22.516 1 89.12 228 ASP A O 1
ATOM 1817 N N . ALA A 1 229 ? -4.035 -11.57 -24.047 1 92.5 229 ALA A N 1
ATOM 1818 C CA . ALA A 1 229 ? -5.074 -11.594 -23.031 1 92.5 229 ALA A CA 1
ATOM 1819 C C . ALA A 1 229 ? -4.926 -12.82 -22.125 1 92.5 229 ALA A C 1
ATOM 1821 O O . ALA A 1 229 ? -5.141 -12.742 -20.922 1 92.5 229 ALA A O 1
ATOM 1822 N N . PHE A 1 230 ? -4.57 -13.945 -22.719 1 96 230 PHE A N 1
ATOM 1823 C CA . PHE A 1 230 ? -4.344 -15.164 -21.969 1 96 230 PHE A CA 1
ATOM 1824 C C . PHE A 1 230 ? -3.246 -14.961 -20.922 1 96 230 PHE A C 1
ATOM 1826 O O . PHE A 1 230 ? -3.383 -15.391 -19.781 1 96 230 PHE A O 1
ATOM 1833 N N . HIS A 1 231 ? -2.15 -14.305 -21.25 1 94 231 HIS A N 1
ATOM 1834 C CA . HIS A 1 231 ? -1.036 -14.109 -20.328 1 94 231 HIS A CA 1
ATOM 1835 C C . HIS A 1 231 ? -1.453 -13.266 -19.125 1 94 231 HIS A C 1
ATOM 1837 O O . HIS A 1 231 ? -1.087 -13.57 -17.984 1 94 231 HIS A O 1
ATOM 1843 N N . LEU A 1 232 ? -2.18 -12.227 -19.391 1 93.94 232 LEU A N 1
ATOM 1844 C CA . LEU A 1 232 ? -2.682 -11.375 -18.328 1 93.94 232 LEU A CA 1
ATOM 1845 C C . LEU A 1 232 ? -3.629 -12.156 -17.406 1 93.94 232 LEU A C 1
ATOM 1847 O O . LEU A 1 232 ? -3.504 -12.094 -16.188 1 93.94 232 LEU A O 1
ATOM 1851 N N . TRP A 1 233 ? -4.52 -12.906 -18.047 1 97.06 233 TRP A N 1
ATOM 1852 C CA . TRP A 1 233 ? -5.484 -13.734 -17.328 1 97.06 233 TRP A CA 1
ATOM 1853 C C . TRP A 1 233 ? -4.781 -14.789 -16.484 1 97.06 233 TRP A C 1
ATOM 1855 O O . TRP A 1 233 ? -5.09 -14.953 -15.297 1 97.06 233 TRP A O 1
ATOM 1865 N N . SER A 1 234 ? -3.875 -15.453 -17.078 1 97.38 234 SER A N 1
ATOM 1866 C CA . SER A 1 234 ? -3.174 -16.531 -16.375 1 97.38 234 SER A CA 1
ATOM 1867 C C . SER A 1 234 ? -2.369 -16 -15.203 1 97.38 234 SER A C 1
ATOM 1869 O O . SER A 1 234 ? -2.27 -16.656 -14.164 1 97.38 234 SER A O 1
ATOM 1871 N N . PHE A 1 235 ? -1.771 -14.852 -15.32 1 96.69 235 PHE A N 1
ATOM 1872 C CA . PHE A 1 235 ? -1.026 -14.242 -14.227 1 96.69 235 PHE A CA 1
ATOM 1873 C C . PHE A 1 235 ? -1.928 -14.016 -13.023 1 96.69 235 PHE A C 1
ATOM 1875 O O . PHE A 1 235 ? -1.544 -14.312 -11.891 1 96.69 235 PHE A O 1
ATOM 1882 N N . GLY A 1 236 ? -3.092 -13.5 -13.211 1 97.31 236 GLY A N 1
ATOM 1883 C CA . GLY A 1 236 ? -3.99 -13.125 -12.133 1 97.31 236 GLY A CA 1
ATOM 1884 C C . GLY A 1 236 ? -4.703 -14.305 -11.508 1 97.31 236 GLY A C 1
ATOM 1885 O O . GLY A 1 236 ? -5.305 -14.188 -10.438 1 97.31 236 GLY A O 1
ATOM 1886 N N . LEU A 1 237 ? -4.695 -15.43 -12.125 1 98.25 237 LEU A N 1
ATOM 1887 C CA . LEU A 1 237 ? -5.457 -16.578 -11.641 1 98.25 237 LEU A CA 1
ATOM 1888 C C . LEU A 1 237 ? -4.535 -17.75 -11.305 1 98.25 237 LEU A C 1
ATOM 1890 O O . LEU A 1 237 ? -4.051 -17.859 -10.18 1 98.25 237 LEU A O 1
ATOM 1894 N N . LEU A 1 238 ? -4.074 -18.438 -12.328 1 98.62 238 LEU A N 1
ATOM 1895 C CA . LEU A 1 238 ? -3.389 -19.719 -12.133 1 98.62 238 LEU A CA 1
ATOM 1896 C C . LEU A 1 238 ? -1.965 -19.484 -11.625 1 98.62 238 LEU A C 1
ATOM 1898 O O . LEU A 1 238 ? -1.49 -20.219 -10.75 1 98.62 238 LEU A O 1
ATOM 1902 N N . ARG A 1 239 ? -1.31 -18.531 -12.141 1 98.12 239 ARG A N 1
ATOM 1903 C CA . ARG A 1 239 ? 0.065 -18.281 -11.719 1 98.12 239 ARG A CA 1
ATOM 1904 C C . ARG A 1 239 ? 0.119 -17.859 -10.258 1 98.12 239 ARG A C 1
ATOM 1906 O O . ARG A 1 239 ? 0.939 -18.359 -9.484 1 98.12 239 ARG A O 1
ATOM 1913 N N . GLN A 1 240 ? -0.713 -16.906 -9.844 1 98.38 240 GLN A N 1
ATOM 1914 C CA . GLN A 1 240 ? -0.735 -16.484 -8.445 1 98.38 240 GLN A CA 1
ATOM 1915 C C . GLN A 1 240 ? -1.147 -17.625 -7.531 1 98.38 240 GLN A C 1
ATOM 1917 O O . GLN A 1 240 ? -0.617 -17.766 -6.43 1 98.38 240 GLN A O 1
ATOM 1922 N N . CYS A 1 241 ? -2.092 -18.406 -7.953 1 98.81 241 CYS A N 1
ATOM 1923 C CA . CYS A 1 241 ? -2.52 -19.562 -7.168 1 98.81 241 CYS A CA 1
ATOM 1924 C C . CYS A 1 241 ? -1.369 -20.531 -6.969 1 98.81 241 CYS A C 1
ATOM 1926 O O . CYS A 1 241 ? -1.061 -20.922 -5.84 1 98.81 241 CYS A O 1
ATOM 1928 N N . GLY A 1 242 ? -0.769 -20.938 -8.062 1 98.81 242 GLY A N 1
ATOM 1929 C CA . GLY A 1 242 ? 0.336 -21.875 -7.996 1 98.81 242 GLY A CA 1
ATOM 1930 C C . GLY A 1 242 ? 1.5 -21.375 -7.164 1 98.81 242 GLY A C 1
ATOM 1931 O O . GLY A 1 242 ? 2.033 -22.109 -6.328 1 98.81 242 GLY A O 1
ATOM 1932 N N . ALA A 1 243 ? 1.872 -20.141 -7.41 1 98.25 243 ALA A N 1
ATOM 1933 C CA . ALA A 1 243 ? 2.969 -19.531 -6.66 1 98.25 243 ALA A CA 1
ATOM 1934 C C . ALA A 1 243 ? 2.643 -19.469 -5.168 1 98.25 243 ALA A C 1
ATOM 1936 O O . ALA A 1 243 ? 3.494 -19.75 -4.328 1 98.25 243 ALA A O 1
ATOM 1937 N N . SER A 1 244 ? 1.405 -19.078 -4.832 1 98.56 244 SER A N 1
ATOM 1938 C CA . SER A 1 244 ? 0.982 -19.031 -3.436 1 98.56 244 SER A CA 1
ATOM 1939 C C . SER A 1 244 ? 1.092 -20.391 -2.773 1 98.56 244 SER A C 1
ATOM 1941 O O . SER A 1 244 ? 1.535 -20.5 -1.629 1 98.56 244 SER A O 1
ATOM 1943 N N . ALA A 1 245 ? 0.706 -21.375 -3.504 1 98.88 245 ALA A N 1
ATOM 1944 C CA . ALA A 1 245 ? 0.735 -22.719 -2.957 1 98.88 245 ALA A CA 1
ATOM 1945 C C . ALA A 1 245 ? 2.168 -23.188 -2.699 1 98.88 245 ALA A C 1
ATOM 1947 O O . ALA A 1 245 ? 2.459 -23.781 -1.659 1 98.88 245 ALA A O 1
ATOM 1948 N N . GLU A 1 246 ? 3.01 -22.953 -3.631 1 98.75 246 GLU A N 1
ATOM 1949 C CA . GLU A 1 246 ? 4.398 -23.359 -3.467 1 98.75 246 GLU A CA 1
ATOM 1950 C C . GLU A 1 246 ? 5.059 -22.641 -2.301 1 98.75 246 GLU A C 1
ATOM 1952 O O . GLU A 1 246 ? 5.809 -23.234 -1.53 1 98.75 246 GLU A O 1
ATOM 1957 N N . LEU A 1 247 ? 4.812 -21.391 -2.162 1 98.56 247 LEU A N 1
ATOM 1958 C CA . LEU A 1 247 ? 5.359 -20.625 -1.045 1 98.56 247 LEU A CA 1
ATOM 1959 C C . LEU A 1 247 ? 4.75 -21.078 0.276 1 98.56 247 LEU A C 1
ATOM 1961 O O . LEU A 1 247 ? 5.422 -21.062 1.311 1 98.56 247 LEU A O 1
ATOM 1965 N N . ALA A 1 248 ? 3.455 -21.438 0.244 1 98.75 248 ALA A N 1
ATOM 1966 C CA . ALA A 1 248 ? 2.832 -22.016 1.437 1 98.75 248 ALA A CA 1
ATOM 1967 C C . ALA A 1 248 ? 3.52 -23.312 1.849 1 98.75 248 ALA A C 1
ATOM 1969 O O . ALA A 1 248 ? 3.66 -23.594 3.041 1 98.75 248 ALA A O 1
ATOM 1970 N N . ALA A 1 249 ? 3.922 -24.062 0.868 1 98.81 249 ALA A N 1
ATOM 1971 C CA . ALA A 1 249 ? 4.684 -25.281 1.159 1 98.81 249 ALA A CA 1
ATOM 1972 C C . ALA A 1 249 ? 5.984 -24.938 1.888 1 98.81 249 ALA A C 1
ATOM 1974 O O . ALA A 1 249 ? 6.312 -25.562 2.898 1 98.81 249 ALA A O 1
ATOM 1975 N N . ASP A 1 250 ? 6.707 -23.984 1.401 1 98.44 250 ASP A N 1
ATOM 1976 C CA . ASP A 1 250 ? 7.945 -23.547 2.035 1 98.44 250 ASP A CA 1
ATOM 1977 C C . ASP A 1 250 ? 7.695 -23.078 3.469 1 98.44 250 ASP A C 1
ATOM 1979 O O . ASP A 1 250 ? 8.438 -23.438 4.383 1 98.44 250 ASP A O 1
ATOM 1983 N N . ALA A 1 251 ? 6.633 -22.281 3.605 1 98.69 251 ALA A N 1
ATOM 1984 C CA . ALA A 1 251 ? 6.281 -21.797 4.938 1 98.69 251 ALA A CA 1
ATOM 1985 C C . ALA A 1 251 ? 5.945 -22.953 5.875 1 98.69 251 ALA A C 1
ATOM 1987 O O . ALA A 1 251 ? 6.324 -22.938 7.047 1 98.69 251 ALA A O 1
ATOM 1988 N N . SER A 1 252 ? 5.293 -23.922 5.375 1 98.75 252 SER A N 1
ATOM 1989 C CA . SER A 1 252 ? 4.91 -25.078 6.18 1 98.75 252 SER A CA 1
ATOM 1990 C C . SER A 1 252 ? 6.133 -25.859 6.648 1 98.75 252 SER A C 1
ATOM 1992 O O . SER A 1 252 ? 6.207 -26.266 7.805 1 98.75 252 SER A O 1
ATOM 1994 N N . GLU A 1 253 ? 7.008 -26.062 5.754 1 98.69 253 GLU A N 1
ATOM 1995 C CA . GLU A 1 253 ? 8.234 -26.766 6.098 1 98.69 253 GLU A CA 1
ATOM 1996 C C . GLU A 1 253 ? 9.055 -25.984 7.117 1 98.69 253 GLU A C 1
ATOM 1998 O O . GLU A 1 253 ? 9.609 -26.578 8.055 1 98.69 253 GLU A O 1
ATOM 2003 N N . PHE A 1 254 ? 9.141 -24.766 6.965 1 98.31 254 PHE A N 1
ATOM 2004 C CA . PHE A 1 254 ? 9.844 -23.922 7.922 1 98.31 254 PHE A CA 1
ATOM 2005 C C . PHE A 1 254 ? 9.195 -24 9.297 1 98.31 254 PHE A C 1
ATOM 2007 O O . PHE A 1 254 ? 9.883 -24.188 10.305 1 98.31 254 PHE A O 1
ATOM 2014 N N . LEU A 1 255 ? 7.879 -23.797 9.32 1 98 255 LEU A N 1
ATOM 2015 C CA . LEU A 1 255 ? 7.152 -23.812 10.586 1 98 255 LEU A CA 1
ATOM 2016 C C . LEU A 1 255 ? 7.348 -25.141 11.305 1 98 255 LEU A C 1
ATOM 2018 O O . LEU A 1 255 ? 7.402 -25.188 12.531 1 98 255 LEU A O 1
ATOM 2022 N N . ASP A 1 256 ? 7.453 -26.156 10.555 1 97.81 256 ASP A N 1
ATOM 2023 C CA . ASP A 1 256 ? 7.695 -27.469 11.133 1 97.81 256 ASP A CA 1
ATOM 2024 C C . ASP A 1 256 ? 8.977 -27.484 11.969 1 97.81 256 ASP A C 1
ATOM 2026 O O . ASP A 1 256 ? 9.023 -28.109 13.031 1 97.81 256 ASP A O 1
ATOM 2030 N N . THR A 1 257 ? 9.977 -26.75 11.5 1 96.62 257 THR A N 1
ATOM 2031 C CA . THR A 1 257 ? 11.25 -26.688 12.195 1 96.62 257 THR A CA 1
ATOM 2032 C C . THR A 1 257 ? 11.25 -25.578 13.242 1 96.62 257 THR A C 1
ATOM 2034 O O . THR A 1 257 ? 12.141 -25.516 14.086 1 96.62 257 THR A O 1
ATOM 2037 N N . ALA A 1 258 ? 10.289 -24.75 13.219 1 95.38 258 ALA A N 1
ATOM 2038 C CA . ALA A 1 258 ? 10.219 -23.609 14.117 1 95.38 258 ALA A CA 1
ATOM 2039 C C . ALA A 1 258 ? 9.273 -23.875 15.281 1 95.38 258 ALA A C 1
ATOM 2041 O O . ALA A 1 258 ? 8.852 -22.938 15.969 1 95.38 258 ALA A O 1
ATOM 2042 N N . GLY A 1 259 ? 8.836 -25.094 15.414 1 93.06 259 GLY A N 1
ATOM 2043 C CA . GLY A 1 259 ? 8.07 -25.406 16.609 1 93.06 259 GLY A CA 1
ATOM 2044 C C . GLY A 1 259 ? 6.66 -25.875 16.312 1 93.06 259 GLY A C 1
ATOM 2045 O O . GLY A 1 259 ? 5.918 -26.25 17.219 1 93.06 259 GLY A O 1
ATOM 2046 N N . PHE A 1 260 ? 6.227 -25.828 15.109 1 95.5 260 PHE A N 1
ATOM 2047 C CA . PHE A 1 260 ? 4.914 -26.344 14.719 1 95.5 260 PHE A CA 1
ATOM 2048 C C . PHE A 1 260 ? 5.035 -27.688 14.023 1 95.5 260 PHE A C 1
ATOM 2050 O O . PHE A 1 260 ? 4.684 -27.828 12.852 1 95.5 260 PHE A O 1
ATOM 2057 N N . SER A 1 261 ? 5.406 -28.594 14.828 1 96 261 SER A N 1
ATOM 2058 C CA . SER A 1 261 ? 5.656 -29.922 14.305 1 96 261 SER A CA 1
ATOM 2059 C C . SER A 1 261 ? 4.414 -30.5 13.625 1 96 261 SER A C 1
ATOM 2061 O O . SER A 1 261 ? 3.33 -30.516 14.211 1 96 261 SER A O 1
ATOM 2063 N N . GLY A 1 262 ? 4.605 -30.891 12.43 1 97.19 262 GLY A N 1
ATOM 2064 C CA . GLY A 1 262 ? 3.494 -31.469 11.695 1 97.19 262 GLY A CA 1
ATOM 2065 C C . GLY A 1 262 ? 3.082 -30.641 10.492 1 97.19 262 GLY A C 1
ATOM 2066 O O . GLY A 1 262 ? 2.486 -31.172 9.547 1 97.19 262 GLY A O 1
ATOM 2067 N N . THR A 1 263 ? 3.387 -29.344 10.539 1 98.12 263 THR A N 1
ATOM 2068 C CA . THR A 1 263 ? 2.975 -28.484 9.438 1 98.12 263 THR A CA 1
ATOM 2069 C C . THR A 1 263 ? 3.656 -28.906 8.141 1 98.12 263 THR A C 1
ATOM 2071 O O . THR A 1 263 ? 3.135 -28.672 7.047 1 98.12 263 THR A O 1
ATOM 2074 N N . GLY A 1 264 ? 4.809 -29.578 8.188 1 98.44 264 GLY A N 1
ATOM 2075 C CA . GLY A 1 264 ? 5.523 -30.031 7.004 1 98.44 264 GLY A CA 1
ATOM 2076 C C . GLY A 1 264 ? 4.738 -31.031 6.188 1 98.44 264 GLY A C 1
ATOM 2077 O O . GLY A 1 264 ? 4.996 -31.203 4.992 1 98.44 264 GLY A O 1
ATOM 2078 N N . GLU A 1 265 ? 3.82 -31.688 6.805 1 98.62 265 GLU A N 1
ATOM 2079 C CA . GLU A 1 265 ? 2.992 -32.688 6.129 1 98.62 265 GLU A CA 1
ATOM 2080 C C . GLU A 1 265 ? 2.088 -32.031 5.086 1 98.62 265 GLU A C 1
ATOM 2082 O O . GLU A 1 265 ? 1.564 -32.719 4.203 1 98.62 265 GLU A O 1
ATOM 2087 N N . ALA A 1 266 ? 1.92 -30.75 5.207 1 98.81 266 ALA A N 1
ATOM 2088 C CA . ALA A 1 266 ? 1.067 -30.031 4.266 1 98.81 266 ALA A CA 1
ATOM 2089 C C . ALA A 1 266 ? 1.801 -29.766 2.955 1 98.81 266 ALA A C 1
ATOM 2091 O O . ALA A 1 266 ? 1.171 -29.562 1.916 1 98.81 266 ALA A O 1
ATOM 2092 N N . ALA A 1 267 ? 3.127 -29.781 2.98 1 98.81 267 ALA A N 1
ATOM 2093 C CA . ALA A 1 267 ? 3.953 -29.281 1.89 1 98.81 267 ALA A CA 1
ATOM 2094 C C . ALA A 1 267 ? 3.713 -30.062 0.605 1 98.81 267 ALA A C 1
ATOM 2096 O O . ALA A 1 267 ? 3.537 -29.484 -0.466 1 98.81 267 ALA A O 1
ATOM 2097 N N . PRO A 1 268 ? 3.625 -31.406 0.622 1 98.88 268 PRO A N 1
ATOM 2098 C CA . PRO A 1 268 ? 3.396 -32.156 -0.625 1 98.88 268 PRO A CA 1
ATOM 2099 C C . PRO A 1 268 ? 2.078 -31.766 -1.297 1 98.88 268 PRO A C 1
ATOM 2101 O O . PRO A 1 268 ? 2.02 -31.641 -2.521 1 98.88 268 PRO A O 1
ATOM 2104 N N . ASP A 1 269 ? 1.053 -31.578 -0.514 1 98.94 269 ASP A N 1
ATOM 2105 C CA . ASP A 1 269 ? -0.242 -31.219 -1.079 1 98.94 269 ASP A CA 1
ATOM 2106 C C . ASP A 1 269 ? -0.205 -29.812 -1.673 1 98.94 269 ASP A C 1
ATOM 2108 O O . ASP A 1 269 ? -0.791 -29.562 -2.729 1 98.94 269 ASP A O 1
ATOM 2112 N N . PHE A 1 270 ? 0.425 -28.891 -0.966 1 98.94 270 PHE A N 1
ATOM 2113 C CA . PHE A 1 270 ? 0.61 -27.562 -1.536 1 98.94 270 PHE A CA 1
ATOM 2114 C C . PHE A 1 270 ? 1.369 -27.641 -2.855 1 98.94 270 PHE A C 1
ATOM 2116 O O . PHE A 1 270 ? 1.028 -26.938 -3.814 1 98.94 270 PHE A O 1
ATOM 2123 N N . ARG A 1 271 ? 2.41 -28.469 -2.924 1 98.81 271 ARG A N 1
ATOM 2124 C CA . ARG A 1 271 ? 3.207 -28.594 -4.141 1 98.81 271 ARG A CA 1
ATOM 2125 C C . ARG A 1 271 ? 2.402 -29.234 -5.262 1 98.81 271 ARG A C 1
ATOM 2127 O O . ARG A 1 271 ? 2.602 -28.922 -6.438 1 98.81 271 ARG A O 1
ATOM 2134 N N . LYS A 1 272 ? 1.451 -30.109 -4.902 1 98.88 272 LYS A N 1
ATOM 2135 C CA . LYS A 1 272 ? 0.524 -30.641 -5.898 1 98.88 272 LYS A CA 1
ATOM 2136 C C . LYS A 1 272 ? -0.328 -29.531 -6.5 1 98.88 272 LYS A C 1
ATOM 2138 O O . LYS A 1 272 ? -0.598 -29.531 -7.703 1 98.88 272 LYS A O 1
ATOM 2143 N N . VAL A 1 273 ? -0.775 -28.641 -5.652 1 98.94 273 VAL A N 1
ATOM 2144 C CA . VAL A 1 273 ? -1.543 -27.5 -6.145 1 98.94 273 VAL A CA 1
ATOM 2145 C C . VAL A 1 273 ? -0.674 -26.656 -7.074 1 98.94 273 VAL A C 1
ATOM 2147 O O . VAL A 1 273 ? -1.127 -26.219 -8.141 1 98.94 273 VAL A O 1
ATOM 2150 N N . ALA A 1 274 ? 0.568 -26.391 -6.672 1 98.88 274 ALA A N 1
ATOM 2151 C CA . ALA A 1 274 ? 1.493 -25.594 -7.477 1 98.88 274 ALA A CA 1
ATOM 2152 C C . ALA A 1 274 ? 1.695 -26.234 -8.852 1 98.88 274 ALA A C 1
ATOM 2154 O O . ALA A 1 274 ? 1.537 -25.562 -9.875 1 98.88 274 ALA A O 1
ATOM 2155 N N . SER A 1 275 ? 2.031 -27.531 -8.867 1 98.69 275 SER A N 1
ATOM 2156 C CA . SER A 1 275 ? 2.252 -28.234 -10.125 1 98.69 275 SER A CA 1
ATOM 2157 C C . SER A 1 275 ? 0.962 -28.344 -10.93 1 98.69 275 SER A C 1
ATOM 2159 O O . SER A 1 275 ? 0.984 -28.25 -12.164 1 98.69 275 SER A O 1
ATOM 2161 N N . GLY A 1 276 ? -0.11 -28.578 -10.211 1 98.88 276 GLY A N 1
ATOM 2162 C CA . GLY A 1 276 ? -1.402 -28.625 -10.883 1 98.88 276 GLY A CA 1
ATOM 2163 C C . GLY A 1 276 ? -1.748 -27.328 -11.586 1 98.88 276 GLY A C 1
ATOM 2164 O O . GLY A 1 276 ? -2.232 -27.344 -12.719 1 98.88 276 GLY A O 1
ATOM 2165 N N . ALA A 1 277 ? -1.562 -26.219 -10.93 1 98.81 277 ALA A N 1
ATOM 2166 C CA . ALA A 1 277 ? -1.837 -24.906 -11.516 1 98.81 277 ALA A CA 1
ATOM 2167 C C . ALA A 1 277 ? -1.024 -24.703 -12.789 1 98.81 277 ALA A C 1
ATOM 2169 O O . ALA A 1 277 ? -1.528 -24.156 -13.773 1 98.81 277 ALA A O 1
ATOM 2170 N N . LYS A 1 278 ? 0.233 -25.094 -12.773 1 98.44 278 LYS A N 1
ATOM 2171 C CA . LYS A 1 278 ? 1.076 -25 -13.961 1 98.44 278 LYS A CA 1
ATOM 2172 C C . LYS A 1 278 ? 0.521 -25.859 -15.094 1 98.44 278 LYS A C 1
ATOM 2174 O O . LYS A 1 278 ? 0.474 -25.422 -16.25 1 98.44 278 LYS A O 1
ATOM 2179 N N . SER A 1 279 ? 0.134 -27.062 -14.75 1 98.5 279 SER A N 1
ATOM 2180 C CA . SER A 1 279 ? -0.432 -27.984 -15.734 1 98.5 279 SER A CA 1
ATOM 2181 C C . SER A 1 279 ? -1.703 -27.406 -16.359 1 98.5 279 SER A C 1
ATOM 2183 O O . SER A 1 279 ? -1.882 -27.453 -17.578 1 98.5 279 SER A O 1
ATOM 2185 N N . VAL A 1 280 ? -2.615 -26.922 -15.555 1 98.75 280 VAL A N 1
ATOM 2186 C CA . VAL A 1 280 ? -3.854 -26.344 -16.047 1 98.75 280 VAL A CA 1
ATOM 2187 C C . VAL A 1 280 ? -3.537 -25.109 -16.906 1 98.75 280 VAL A C 1
ATOM 2189 O O . VAL A 1 280 ? -4.188 -24.875 -17.922 1 98.75 280 VAL A O 1
ATOM 2192 N N . GLN A 1 281 ? -2.611 -24.297 -16.469 1 98.12 281 GLN A N 1
ATOM 2193 C CA . GLN A 1 281 ? -2.209 -23.141 -17.281 1 98.12 281 GLN A CA 1
ATOM 2194 C C . GLN A 1 281 ? -1.775 -23.578 -18.672 1 98.12 281 GLN A C 1
ATOM 2196 O O . GLN A 1 281 ? -2.109 -22.906 -19.656 1 98.12 281 GLN A O 1
ATOM 2201 N N . PHE A 1 282 ? -1.024 -24.656 -18.797 1 97.44 282 PHE A N 1
ATOM 2202 C CA . PHE A 1 282 ? -0.595 -25.156 -20.094 1 97.44 282 PHE A CA 1
ATOM 2203 C C . PHE A 1 282 ? -1.791 -25.625 -20.906 1 97.44 282 PHE A C 1
ATOM 2205 O O . PHE A 1 282 ? -1.83 -25.422 -22.125 1 97.44 282 PHE A O 1
ATOM 2212 N N . GLN A 1 283 ? -2.691 -26.266 -20.234 1 97.62 283 GLN A N 1
ATOM 2213 C CA . GLN A 1 283 ? -3.916 -26.656 -20.922 1 97.62 283 GLN A CA 1
ATOM 2214 C C . GLN A 1 283 ? -4.664 -25.438 -21.453 1 97.62 283 GLN A C 1
ATOM 2216 O O . GLN A 1 283 ? -5.094 -25.422 -22.609 1 97.62 283 GLN A O 1
ATOM 2221 N N . MET A 1 284 ? -4.805 -24.422 -20.641 1 97.62 284 MET A N 1
ATOM 2222 C CA . MET A 1 284 ? -5.531 -23.219 -21.031 1 97.62 284 MET A CA 1
ATOM 2223 C C . MET A 1 284 ? -4.789 -22.469 -22.141 1 97.62 284 MET A C 1
ATOM 2225 O O . MET A 1 284 ? -5.414 -21.844 -22.984 1 97.62 284 MET A O 1
ATOM 2229 N N . ALA A 1 285 ? -3.439 -22.547 -22.141 1 96.94 285 ALA A N 1
ATOM 2230 C CA . ALA A 1 285 ? -2.662 -21.969 -23.234 1 96.94 285 ALA A CA 1
ATOM 2231 C C . ALA A 1 285 ? -3.01 -22.656 -24.562 1 96.94 285 ALA A C 1
ATOM 2233 O O . ALA A 1 285 ? -3.094 -22 -25.594 1 96.94 285 ALA A O 1
ATOM 2234 N N . ARG A 1 286 ? -3.176 -23.953 -24.531 1 95.75 286 ARG A N 1
ATOM 2235 C CA . ARG A 1 286 ? -3.594 -24.688 -25.719 1 95.75 286 ARG A CA 1
ATOM 2236 C C . ARG A 1 286 ? -4.988 -24.266 -26.172 1 95.75 286 ARG A C 1
ATOM 2238 O O . ARG A 1 286 ? -5.25 -24.141 -27.375 1 95.75 286 ARG A O 1
ATOM 2245 N N . ALA A 1 287 ? -5.82 -24.109 -25.172 1 94.56 287 ALA A N 1
ATOM 2246 C CA . ALA A 1 287 ? -7.168 -23.641 -25.484 1 94.56 287 ALA A CA 1
ATOM 2247 C C . ALA A 1 287 ? -7.125 -22.297 -26.203 1 94.56 287 ALA A C 1
ATOM 2249 O O . ALA A 1 287 ? -7.91 -22.062 -27.125 1 94.56 287 ALA A O 1
ATOM 2250 N N . SER A 1 288 ? -6.254 -21.422 -25.75 1 94.44 288 SER A N 1
ATOM 2251 C CA . SER A 1 288 ? -6.129 -20.094 -26.344 1 94.44 288 SER A CA 1
ATOM 2252 C C . SER A 1 288 ? -5.641 -20.188 -27.781 1 94.44 288 SER A C 1
ATOM 2254 O O . SER A 1 288 ? -5.766 -19.219 -28.547 1 94.44 288 SER A O 1
ATOM 2256 N N . ARG A 1 289 ? -5.16 -21.328 -28.25 1 92.88 289 ARG A N 1
ATOM 2257 C CA . ARG A 1 289 ? -4.715 -21.578 -29.609 1 92.88 289 ARG A CA 1
ATOM 2258 C C . ARG A 1 289 ? -5.746 -22.391 -30.391 1 92.88 289 ARG A C 1
ATOM 2260 O O . ARG A 1 289 ? -5.445 -22.938 -31.453 1 92.88 289 ARG A O 1
ATOM 2267 N N . GLY A 1 290 ? -6.887 -22.594 -29.828 1 88.19 290 GLY A N 1
ATOM 2268 C CA . GLY A 1 290 ? -8 -23.188 -30.547 1 88.19 290 GLY A CA 1
ATOM 2269 C C . GLY A 1 290 ? -8.156 -24.672 -30.281 1 88.19 290 GLY A C 1
ATOM 2270 O O . GLY A 1 290 ? -8.969 -25.344 -30.922 1 88.19 290 GLY A O 1
ATOM 2271 N N . ARG A 1 291 ? -7.414 -25.219 -29.344 1 91.19 291 ARG A N 1
ATOM 2272 C CA . ARG A 1 291 ? -7.492 -26.641 -29.031 1 91.19 291 ARG A CA 1
ATOM 2273 C C . ARG A 1 291 ? -8.531 -26.922 -27.953 1 91.19 291 ARG A C 1
ATOM 2275 O O . ARG A 1 291 ? -8.758 -26.078 -27.078 1 91.19 291 ARG A O 1
ATOM 2282 N N . ALA A 1 292 ? -9.094 -28.031 -28.031 1 92.5 292 ALA A N 1
ATOM 2283 C CA . ALA A 1 292 ? -10.023 -28.469 -27 1 92.5 292 ALA A CA 1
ATOM 2284 C C . ALA A 1 292 ? -9.273 -28.984 -25.781 1 92.5 292 ALA A C 1
ATOM 2286 O O . ALA A 1 292 ? -8.312 -29.75 -25.906 1 92.5 292 ALA A O 1
ATOM 2287 N N . VAL A 1 293 ? -9.672 -28.5 -24.594 1 96.12 293 VAL A N 1
ATOM 2288 C CA . VAL A 1 293 ? -9.062 -28.938 -23.344 1 96.12 293 VAL A CA 1
ATOM 2289 C C . VAL A 1 293 ? -10.148 -29.188 -22.297 1 96.12 293 VAL A C 1
ATOM 2291 O O . VAL A 1 293 ? -11.273 -28.703 -22.438 1 96.12 293 VAL A O 1
ATOM 2294 N N . ASP A 1 294 ? -9.891 -30.031 -21.312 1 96.75 294 ASP A N 1
ATOM 2295 C CA . ASP A 1 294 ? -10.766 -30.25 -20.172 1 96.75 294 ASP A CA 1
ATOM 2296 C C . ASP A 1 294 ? -9.961 -30.312 -18.875 1 96.75 294 ASP A C 1
ATOM 2298 O O . ASP A 1 294 ? -9.578 -31.406 -18.438 1 96.75 294 ASP A O 1
ATOM 2302 N N . PRO A 1 295 ? -9.836 -29.188 -18.219 1 97.94 295 PRO A N 1
ATOM 2303 C CA . PRO A 1 295 ? -8.984 -29.141 -17.016 1 97.94 295 PRO A CA 1
ATOM 2304 C C . PRO A 1 295 ? -9.727 -29.516 -15.742 1 97.94 295 PRO A C 1
ATOM 2306 O O . PRO A 1 295 ? -9.172 -29.422 -14.648 1 97.94 295 PRO A O 1
ATOM 2309 N N . ARG A 1 296 ? -10.953 -30.031 -15.766 1 98.12 296 ARG A N 1
ATOM 2310 C CA . ARG A 1 296 ? -11.844 -30.188 -14.617 1 98.12 296 ARG A CA 1
ATOM 2311 C C . ARG A 1 296 ? -11.25 -31.141 -13.594 1 98.12 296 ARG A C 1
ATOM 2313 O O . ARG A 1 296 ? -11.242 -30.859 -12.391 1 98.12 296 ARG A O 1
ATOM 2320 N N . GLU A 1 297 ? -10.781 -32.219 -14.008 1 98.19 297 GLU A N 1
ATOM 2321 C CA . GLU A 1 297 ? -10.25 -33.219 -13.086 1 98.19 297 GLU A CA 1
ATOM 2322 C C . GLU A 1 297 ? -9.047 -32.656 -12.32 1 98.19 297 GLU A C 1
ATOM 2324 O O . GLU A 1 297 ? -8.945 -32.844 -11.102 1 98.19 297 GLU A O 1
ATOM 2329 N N . GLN A 1 298 ? -8.141 -32.062 -13.047 1 98.44 298 GLN A N 1
ATOM 2330 C CA . GLN A 1 298 ? -6.957 -31.469 -12.414 1 98.44 298 GLN A CA 1
ATOM 2331 C C . GLN A 1 298 ? -7.336 -30.391 -11.422 1 98.44 298 GLN A C 1
ATOM 2333 O O . GLN A 1 298 ? -6.738 -30.281 -10.344 1 98.44 298 GLN A O 1
ATOM 2338 N N . LEU A 1 299 ? -8.273 -29.562 -11.773 1 98.81 299 LEU A N 1
ATOM 2339 C CA . LEU A 1 299 ? -8.75 -28.516 -10.883 1 98.81 299 LEU A CA 1
ATOM 2340 C C . LEU A 1 299 ? -9.359 -29.094 -9.617 1 98.81 299 LEU A C 1
ATOM 2342 O O . LEU A 1 299 ? -9.156 -28.578 -8.523 1 98.81 299 LEU A O 1
ATOM 2346 N N . ASP A 1 300 ? -10.078 -30.141 -9.734 1 98.75 300 ASP A N 1
ATOM 2347 C CA . ASP A 1 300 ? -10.664 -30.812 -8.578 1 98.75 300 ASP A CA 1
ATOM 2348 C C . ASP A 1 300 ? -9.578 -31.375 -7.66 1 98.75 300 ASP A C 1
ATOM 2350 O O . ASP A 1 300 ? -9.68 -31.266 -6.434 1 98.75 300 ASP A O 1
ATOM 2354 N N . GLU A 1 301 ? -8.602 -32 -8.25 1 98.81 301 GLU A N 1
ATOM 2355 C CA . GLU A 1 301 ? -7.492 -32.531 -7.465 1 98.81 301 GLU A CA 1
ATOM 2356 C C . GLU A 1 301 ? -6.762 -31.438 -6.711 1 98.81 301 GLU A C 1
ATOM 2358 O O . GLU A 1 301 ? -6.367 -31.609 -5.559 1 98.81 301 GLU A O 1
ATOM 2363 N N . MET A 1 302 ? -6.539 -30.328 -7.379 1 98.94 302 MET A N 1
ATOM 2364 C CA . MET A 1 302 ? -5.922 -29.172 -6.738 1 98.94 302 MET A CA 1
ATOM 2365 C C . MET A 1 302 ? -6.723 -28.719 -5.52 1 98.94 302 MET A C 1
ATOM 2367 O O . MET A 1 302 ? -6.152 -28.438 -4.465 1 98.94 302 MET A O 1
ATOM 2371 N N . ALA A 1 303 ? -8.039 -28.641 -5.688 1 98.94 303 ALA A N 1
ATOM 2372 C CA . ALA A 1 303 ? -8.922 -28.203 -4.609 1 98.94 303 ALA A CA 1
ATOM 2373 C C . ALA A 1 303 ? -8.828 -29.141 -3.408 1 98.94 303 ALA A C 1
ATOM 2375 O O . ALA A 1 303 ? -8.766 -28.688 -2.262 1 98.94 303 ALA A O 1
ATOM 2376 N N . VAL A 1 304 ? -8.836 -30.406 -3.641 1 98.88 304 VAL A N 1
ATOM 2377 C CA . VAL A 1 304 ? -8.734 -31.406 -2.586 1 98.88 304 VAL A CA 1
ATOM 2378 C C . VAL A 1 304 ? -7.395 -31.266 -1.864 1 98.88 304 VAL A C 1
ATOM 2380 O O . VAL A 1 304 ? -7.34 -31.297 -0.633 1 98.88 304 VAL A O 1
ATOM 2383 N N . SER A 1 305 ? -6.336 -31.125 -2.654 1 98.94 305 SER A N 1
ATOM 2384 C CA . SER A 1 305 ? -4.996 -30.984 -2.088 1 98.94 305 SER A CA 1
ATOM 2385 C C . SER A 1 305 ? -4.879 -29.719 -1.24 1 98.94 305 SER A C 1
ATOM 2387 O O . SER A 1 305 ? -4.281 -29.75 -0.163 1 98.94 305 SER A O 1
ATOM 2389 N N . TRP A 1 306 ? -5.414 -28.609 -1.731 1 98.88 306 TRP A N 1
ATOM 2390 C CA . TRP A 1 306 ? -5.379 -27.359 -0.971 1 98.88 306 TRP A CA 1
ATOM 2391 C C . TRP A 1 306 ? -6.086 -27.531 0.371 1 98.88 306 TRP A C 1
ATOM 2393 O O . TRP A 1 306 ? -5.566 -27.109 1.407 1 98.88 306 TRP A O 1
ATOM 2403 N N . LYS A 1 307 ? -7.262 -28.094 0.319 1 98.62 307 LYS A N 1
ATOM 2404 C CA . LYS A 1 307 ? -8.039 -28.297 1.54 1 98.62 307 LYS A CA 1
ATOM 2405 C C . LYS A 1 307 ? -7.258 -29.125 2.555 1 98.62 307 LYS A C 1
ATOM 2407 O O . LYS A 1 307 ? -7.176 -28.766 3.73 1 98.62 307 LYS A O 1
ATOM 2412 N N . ARG A 1 308 ? -6.715 -30.203 2.119 1 98.69 308 ARG A N 1
ATOM 2413 C CA . ARG A 1 308 ? -5.957 -31.078 3 1 98.69 308 ARG A CA 1
ATOM 2414 C C . ARG A 1 308 ? -4.77 -30.344 3.617 1 98.69 308 ARG A C 1
ATOM 2416 O O . ARG A 1 308 ? -4.527 -30.453 4.82 1 98.69 308 ARG A O 1
ATOM 2423 N N . ALA A 1 309 ? -4.039 -29.672 2.793 1 98.81 309 ALA A N 1
ATOM 2424 C CA . ALA A 1 309 ? -2.857 -28.953 3.26 1 98.81 309 ALA A CA 1
ATOM 2425 C C . ALA A 1 309 ? -3.234 -27.891 4.293 1 98.81 309 ALA A C 1
ATOM 2427 O O . ALA A 1 309 ? -2.615 -27.797 5.355 1 98.81 309 ALA A O 1
ATOM 2428 N N . MET A 1 310 ? -4.277 -27.109 4.004 1 98.44 310 MET A N 1
ATOM 2429 C CA . MET A 1 310 ? -4.684 -26.031 4.898 1 98.44 310 MET A CA 1
ATOM 2430 C C . MET A 1 310 ? -5.223 -26.578 6.211 1 98.44 310 MET A C 1
ATOM 2432 O O . MET A 1 310 ? -5.035 -25.969 7.27 1 98.44 310 MET A O 1
ATOM 2436 N N . GLU A 1 311 ? -5.895 -27.703 6.141 1 97.62 311 GLU A N 1
ATOM 2437 C CA . GLU A 1 311 ? -6.363 -28.344 7.367 1 97.62 311 GLU A CA 1
ATOM 2438 C C . GLU A 1 311 ? -5.195 -28.734 8.266 1 97.62 311 GLU A C 1
ATOM 2440 O O . GLU A 1 311 ? -5.246 -28.531 9.484 1 97.62 311 GLU A O 1
ATOM 2445 N N . VAL A 1 312 ? -4.16 -29.297 7.68 1 98.06 312 VAL A N 1
ATOM 2446 C CA . VAL A 1 312 ? -2.965 -29.656 8.43 1 98.06 312 VAL A CA 1
ATOM 2447 C C . VAL A 1 312 ? -2.381 -28.422 9.109 1 98.06 312 VAL A C 1
ATOM 2449 O O . VAL A 1 312 ? -2.092 -28.438 10.305 1 98.06 312 VAL A O 1
ATOM 2452 N N . VAL A 1 313 ? -2.197 -27.359 8.359 1 98.25 313 VAL A N 1
ATOM 2453 C CA . VAL A 1 313 ? -1.599 -26.141 8.875 1 98.25 313 VAL A CA 1
ATOM 2454 C C . VAL A 1 313 ? -2.48 -25.547 9.977 1 98.25 313 VAL A C 1
ATOM 2456 O O . VAL A 1 313 ? -1.99 -25.203 11.047 1 98.25 313 VAL A O 1
ATOM 2459 N N . ALA A 1 314 ? -3.715 -25.469 9.672 1 97 314 ALA A N 1
ATOM 2460 C CA . ALA A 1 314 ? -4.645 -24.875 10.625 1 97 314 ALA A CA 1
ATOM 2461 C C . ALA A 1 314 ? -4.688 -25.672 11.922 1 97 314 ALA A C 1
ATOM 2463 O O . ALA A 1 314 ? -4.715 -25.109 13.016 1 97 314 ALA A O 1
ATOM 2464 N N . ASP A 1 315 ? -4.699 -26.938 11.859 1 95.56 315 ASP A N 1
ATOM 2465 C CA . ASP A 1 315 ? -4.77 -27.812 13.031 1 95.56 315 ASP A CA 1
ATOM 2466 C C . ASP A 1 315 ? -3.504 -27.703 13.875 1 95.56 315 ASP A C 1
ATOM 2468 O O . ASP A 1 315 ? -3.564 -27.781 15.102 1 95.56 315 ASP A O 1
ATOM 2472 N N . THR A 1 316 ? -2.383 -27.641 13.195 1 96 316 THR A N 1
ATOM 2473 C CA . THR A 1 316 ? -1.101 -27.641 13.891 1 96 316 THR A CA 1
ATOM 2474 C C . THR A 1 316 ? -0.796 -26.266 14.469 1 96 316 THR A C 1
ATOM 2476 O O . THR A 1 316 ? -0.302 -26.141 15.594 1 96 316 THR A O 1
ATOM 2479 N N . VAL A 1 317 ? -1.068 -25.328 13.625 1 93.69 317 VAL A N 1
ATOM 2480 C CA . VAL A 1 317 ? -0.777 -23.969 14.055 1 93.69 317 VAL A CA 1
ATOM 2481 C C . VAL A 1 317 ? -1.884 -23.469 14.984 1 93.69 317 VAL A C 1
ATOM 2483 O O . VAL A 1 317 ? -1.665 -22.562 15.789 1 93.69 317 VAL A O 1
ATOM 2486 N N . GLY A 1 318 ? -3.014 -24.688 15.18 1 68.25 318 GLY A N 1
ATOM 2487 C CA . GLY A 1 318 ? -4.293 -24.641 15.875 1 68.25 318 GLY A CA 1
ATOM 2488 C C . GLY A 1 318 ? -4.504 -23.344 16.641 1 68.25 318 GLY A C 1
ATOM 2489 O O . GLY A 1 318 ? -3.836 -23.109 17.641 1 68.25 318 GLY A O 1
ATOM 2490 N N . VAL A 1 319 ? -4.762 -22.328 15.648 1 56.47 319 VAL A N 1
ATOM 2491 C CA . VAL A 1 319 ? -5.723 -21.25 15.898 1 56.47 319 VAL A CA 1
ATOM 2492 C C . VAL A 1 319 ? -7.027 -21.844 16.438 1 56.47 319 VAL A C 1
ATOM 2494 O O . VAL A 1 319 ? -7.594 -22.75 15.828 1 56.47 319 VAL A O 1
ATOM 2497 N N . ASP A 1 320 ? -7.477 -22.453 17.375 1 44.91 320 ASP A N 1
ATOM 2498 C CA . ASP A 1 320 ? -8.891 -22.75 17.531 1 44.91 320 ASP A CA 1
ATOM 2499 C C . ASP A 1 320 ? -9.742 -21.953 16.547 1 44.91 320 ASP A C 1
ATOM 2501 O O . ASP A 1 320 ? -9.43 -20.781 16.25 1 44.91 320 ASP A O 1
ATOM 2505 N N . SER A 1 321 ? -10.719 -22.828 15.438 1 37.31 321 SER A N 1
ATOM 2506 C CA . SER A 1 321 ? -11.664 -22.281 14.477 1 37.31 321 SER A CA 1
ATOM 2507 C C . SER A 1 321 ? -12.102 -20.875 14.875 1 37.31 321 SER A C 1
ATOM 2509 O O . SER A 1 321 ? -12.039 -19.953 14.062 1 37.31 321 SER A O 1
ATOM 2511 N N . HIS A 1 322 ? -13.43 -20.891 15.367 1 32.44 322 HIS A N 1
ATOM 2512 C CA . HIS A 1 322 ? -14.445 -19.859 15.555 1 32.44 322 HIS A CA 1
ATOM 2513 C C . HIS A 1 322 ? -13.914 -18.703 16.391 1 32.44 322 HIS A C 1
ATOM 2515 O O . HIS A 1 322 ? -14.68 -17.859 16.859 1 32.44 322 HIS A O 1
ATOM 2521 N N . ARG A 1 323 ? -13.047 -18.875 17.266 1 32.88 323 ARG A N 1
ATOM 2522 C CA . ARG A 1 323 ? -12.883 -17.734 18.172 1 32.88 323 ARG A CA 1
ATOM 2523 C C . ARG A 1 323 ? -12.391 -16.516 17.406 1 32.88 323 ARG A C 1
ATOM 2525 O O . ARG A 1 323 ? -11.484 -16.609 16.578 1 32.88 323 ARG A O 1
ATOM 2532 N N . HIS A 1 324 ? -13.203 -15.445 17.219 1 31.11 324 HIS A N 1
ATOM 2533 C CA . HIS A 1 324 ? -13.086 -14.016 16.938 1 31.11 324 HIS A CA 1
ATOM 2534 C C . HIS A 1 324 ? -11.742 -13.477 17.422 1 31.11 324 HIS A C 1
ATOM 2536 O O . HIS A 1 324 ? -11.359 -13.68 18.578 1 31.11 324 HIS A O 1
ATOM 2542 N N . LEU A 1 325 ? -10.688 -13.492 16.703 1 31.67 325 LEU A N 1
ATOM 2543 C CA . LEU A 1 325 ? -9.586 -12.609 17.078 1 31.67 325 LEU A CA 1
ATOM 2544 C C . LEU A 1 325 ? -10.07 -11.484 17.984 1 31.67 325 LEU A C 1
ATOM 2546 O O . LEU A 1 325 ? -10.758 -10.57 17.516 1 31.67 325 LEU A O 1
ATOM 2550 N N . ARG A 1 326 ? -10.617 -11.68 19.094 1 27.52 326 ARG A N 1
ATOM 2551 C CA . ARG A 1 326 ? -10.586 -10.672 20.141 1 27.52 326 ARG A CA 1
ATOM 2552 C C . ARG A 1 326 ? -9.203 -10.047 20.266 1 27.52 326 ARG A C 1
ATOM 2554 O O . ARG A 1 326 ? -8.25 -10.695 20.688 1 27.52 326 ARG A O 1
ATOM 2561 N N . LEU A 1 327 ? -8.828 -9.32 19.344 1 25.16 327 LEU A N 1
ATOM 2562 C CA . LEU A 1 327 ? -7.781 -8.352 19.641 1 25.16 327 LEU A CA 1
ATOM 2563 C C . LEU A 1 327 ? -7.883 -7.859 21.078 1 25.16 327 LEU A C 1
ATOM 2565 O O . LEU A 1 327 ? -8.867 -7.223 21.469 1 25.16 327 LEU A O 1
ATOM 2569 N N . VAL A 1 328 ? -7.656 -8.641 22.156 1 20.34 328 VAL A N 1
ATOM 2570 C CA . VAL A 1 328 ? -7.199 -7.949 23.359 1 20.34 328 VAL A CA 1
ATOM 2571 C C . VAL A 1 328 ? -6.078 -6.977 23 1 20.34 328 VAL A C 1
ATOM 2573 O O . VAL A 1 328 ? -5.172 -7.32 22.234 1 20.34 328 VAL A O 1
ATOM 2576 N N . MET B 1 1 ? -26.953 -1.814 -12.328 1 66.06 1 MET B N 1
ATOM 2577 C CA . MET B 1 1 ? -26.641 -0.791 -11.336 1 66.06 1 MET B CA 1
ATOM 2578 C C . MET B 1 1 ? -26.234 -1.424 -10.016 1 66.06 1 MET B C 1
ATOM 2580 O O . MET B 1 1 ? -26.859 -2.385 -9.562 1 66.06 1 MET B O 1
ATOM 2584 N N . SER B 1 2 ? -24.922 -1.139 -9.516 1 79.31 2 SER B N 1
ATOM 2585 C CA . SER B 1 2 ? -24.453 -1.745 -8.273 1 79.31 2 SER B CA 1
ATOM 2586 C C . SER B 1 2 ? -24.047 -0.683 -7.258 1 79.31 2 SER B C 1
ATOM 2588 O O . SER B 1 2 ? -23.484 0.347 -7.621 1 79.31 2 SER B O 1
ATOM 2590 N N . ARG B 1 3 ? -24.812 -0.653 -6.133 1 89.38 3 ARG B N 1
ATOM 2591 C CA . ARG B 1 3 ? -24.453 0.149 -4.965 1 89.38 3 ARG B CA 1
ATOM 2592 C C . ARG B 1 3 ? -24.203 -0.736 -3.75 1 89.38 3 ARG B C 1
ATOM 2594 O O . ARG B 1 3 ? -24.953 -1.684 -3.498 1 89.38 3 ARG B O 1
ATOM 2601 N N . LEU B 1 4 ? -23.109 -0.407 -3.115 1 93.19 4 LEU B N 1
ATOM 2602 C CA . LEU B 1 4 ? -22.828 -1.261 -1.969 1 93.19 4 LEU B CA 1
ATOM 2603 C C . LEU B 1 4 ? -23.281 -0.601 -0.671 1 93.19 4 LEU B C 1
ATOM 2605 O O . LEU B 1 4 ? -23.938 -1.234 0.154 1 93.19 4 LEU B O 1
ATOM 2609 N N . ILE B 1 5 ? -22.844 0.682 -0.448 1 94.81 5 ILE B N 1
ATOM 2610 C CA . ILE B 1 5 ? -23.281 1.428 0.726 1 94.81 5 ILE B CA 1
ATOM 2611 C C . ILE B 1 5 ? -24.484 2.301 0.363 1 94.81 5 ILE B C 1
ATOM 2613 O O . ILE B 1 5 ? -24.453 3.02 -0.639 1 94.81 5 ILE B O 1
ATOM 2617 N N . ASP B 1 6 ? -25.516 2.277 1.105 1 94.69 6 ASP B N 1
ATOM 2618 C CA . ASP B 1 6 ? -26.766 2.965 0.794 1 94.69 6 ASP B CA 1
ATOM 2619 C C . ASP B 1 6 ? -26.719 4.422 1.248 1 94.69 6 ASP B C 1
ATOM 2621 O O . ASP B 1 6 ? -27.312 4.781 2.266 1 94.69 6 ASP B O 1
ATOM 2625 N N . ILE B 1 7 ? -26.078 5.227 0.448 1 96.75 7 ILE B N 1
ATOM 2626 C CA . ILE B 1 7 ? -25.969 6.664 0.683 1 96.75 7 ILE B CA 1
ATOM 2627 C C . ILE B 1 7 ? -26.156 7.418 -0.631 1 96.75 7 ILE B C 1
ATOM 2629 O O . ILE B 1 7 ? -26.141 6.816 -1.707 1 96.75 7 ILE B O 1
ATOM 2633 N N . SER B 1 8 ? -26.344 8.75 -0.519 1 96.12 8 SER B N 1
ATOM 2634 C CA . SER B 1 8 ? -26.516 9.602 -1.693 1 96.12 8 SER B CA 1
ATOM 2635 C C . SER B 1 8 ? -25.75 10.906 -1.553 1 96.12 8 SER B C 1
ATOM 2637 O O . SER B 1 8 ? -25.625 11.445 -0.451 1 96.12 8 SER B O 1
ATOM 2639 N N . PRO B 1 9 ? -25.25 11.383 -2.664 1 97.06 9 PRO B N 1
ATOM 2640 C CA . PRO B 1 9 ? -24.469 12.617 -2.613 1 97.06 9 PRO B CA 1
ATOM 2641 C C . PRO B 1 9 ? -25.266 13.797 -2.074 1 97.06 9 PRO B C 1
ATOM 2643 O O . PRO B 1 9 ? -24.719 14.625 -1.335 1 97.06 9 PRO B O 1
ATOM 2646 N N . ASP B 1 10 ? -26.5 13.961 -2.385 1 95.06 10 ASP B N 1
ATOM 2647 C CA . ASP B 1 10 ? -27.328 15.125 -2.062 1 95.06 10 ASP B CA 1
ATOM 2648 C C . ASP B 1 10 ? -27.562 15.234 -0.558 1 95.06 10 ASP B C 1
ATOM 2650 O O . ASP B 1 10 ? -27.734 16.328 -0.028 1 95.06 10 ASP B O 1
ATOM 2654 N N . ARG B 1 11 ? -27.469 14.203 0.13 1 94.75 11 ARG B N 1
ATOM 2655 C CA . ARG B 1 11 ? -27.797 14.188 1.554 1 94.75 11 ARG B CA 1
ATOM 2656 C C . ARG B 1 11 ? -26.562 13.812 2.385 1 94.75 11 ARG B C 1
ATOM 2658 O O . ARG B 1 11 ? -26.672 13.594 3.592 1 94.75 11 ARG B O 1
ATOM 2665 N N . TYR B 1 12 ? -25.516 13.797 1.747 1 97.12 12 TYR B N 1
ATOM 2666 C CA . TYR B 1 12 ? -24.359 13.273 2.449 1 97.12 12 TYR B CA 1
ATOM 2667 C C . TYR B 1 12 ? -23.828 14.289 3.465 1 97.12 12 TYR B C 1
ATOM 2669 O O . TYR B 1 12 ? -23.734 15.477 3.172 1 97.12 12 TYR B O 1
ATOM 2677 N N . GLN B 1 13 ? -23.578 13.898 4.676 1 96.62 13 GLN B N 1
ATOM 2678 C CA . GLN B 1 13 ? -22.953 14.688 5.73 1 96.62 13 GLN B CA 1
ATOM 2679 C C . GLN B 1 13 ? -21.594 14.102 6.113 1 96.62 13 GLN B C 1
ATOM 2681 O O . GLN B 1 13 ? -21.516 13 6.652 1 96.62 13 GLN B O 1
ATOM 2686 N N . PRO B 1 14 ? -20.547 14.789 5.84 1 96.88 14 PRO B N 1
ATOM 2687 C CA . PRO B 1 14 ? -19.219 14.297 6.207 1 96.88 14 PRO B CA 1
ATOM 2688 C C . PRO B 1 14 ? -19.078 14.047 7.707 1 96.88 14 PRO B C 1
ATOM 2690 O O . PRO B 1 14 ? -19.859 14.578 8.5 1 96.88 14 PRO B O 1
ATOM 2693 N N . HIS B 1 15 ? -18.141 13.25 8.023 1 97.38 15 HIS B N 1
ATOM 2694 C CA . HIS B 1 15 ? -17.828 13.016 9.43 1 97.38 15 HIS B CA 1
ATOM 2695 C C . HIS B 1 15 ? -17.422 14.305 10.133 1 97.38 15 HIS B C 1
ATOM 2697 O O . HIS B 1 15 ? -16.922 15.234 9.492 1 97.38 15 HIS B O 1
ATOM 2703 N N . SER B 1 16 ? -17.531 14.383 11.414 1 95.81 16 SER B N 1
ATOM 2704 C CA . SER B 1 16 ? -17.219 15.57 12.203 1 95.81 16 SER B CA 1
ATOM 2705 C C . SER B 1 16 ? -15.742 15.938 12.102 1 95.81 16 SER B C 1
ATOM 2707 O O . SER B 1 16 ? -15.375 17.094 12.258 1 95.81 16 SER B O 1
ATOM 2709 N N . LEU B 1 17 ? -14.891 14.977 11.805 1 97.06 17 LEU B N 1
ATOM 2710 C CA . LEU B 1 17 ? -13.461 15.203 11.625 1 97.06 17 LEU B CA 1
ATOM 2711 C C . LEU B 1 17 ? -13.195 16.062 10.398 1 97.06 17 LEU B C 1
ATOM 2713 O O . LEU B 1 17 ? -12.078 16.562 10.211 1 97.06 17 LEU B O 1
ATOM 2717 N N . HIS B 1 18 ? -14.219 16.203 9.547 1 96.62 18 HIS B N 1
ATOM 2718 C CA . HIS B 1 18 ? -14.047 17 8.344 1 96.62 18 HIS B CA 1
ATOM 2719 C C . HIS B 1 18 ? -14.883 18.281 8.398 1 96.62 18 HIS B C 1
ATOM 2721 O O . HIS B 1 18 ? -15.133 18.906 7.363 1 96.62 18 HIS B O 1
ATOM 2727 N N . GLN B 1 19 ? -15.25 18.703 9.516 1 90.31 19 GLN B N 1
ATOM 2728 C CA . GLN B 1 19 ? -16.047 19.906 9.656 1 90.31 19 GLN B CA 1
ATOM 2729 C C . GLN B 1 19 ? -15.164 21.156 9.562 1 90.31 19 GLN B C 1
ATOM 2731 O O . GLN B 1 19 ? -13.945 21.078 9.727 1 90.31 19 GLN B O 1
ATOM 2736 N N . ASP B 1 20 ? -15.742 22.266 9.469 1 84 20 ASP B N 1
ATOM 2737 C CA . ASP B 1 20 ? -15.078 23.5 9.094 1 84 20 ASP B CA 1
ATOM 2738 C C . ASP B 1 20 ? -14.328 24.109 10.273 1 84 20 ASP B C 1
ATOM 2740 O O . ASP B 1 20 ? -13.43 24.938 10.094 1 84 20 ASP B O 1
ATOM 2744 N N . ASP B 1 21 ? -14.609 23.703 11.398 1 88.25 21 ASP B N 1
ATOM 2745 C CA . ASP B 1 21 ? -13.961 24.312 12.562 1 88.25 21 ASP B CA 1
ATOM 2746 C C . ASP B 1 21 ? -12.617 23.656 12.852 1 88.25 21 ASP B C 1
ATOM 2748 O O . ASP B 1 21 ? -11.906 24.062 13.766 1 88.25 21 ASP B O 1
ATOM 2752 N N . ARG B 1 22 ? -12.227 22.859 12 1 93.56 22 ARG B N 1
ATOM 2753 C CA . ARG B 1 22 ? -10.93 22.188 12.148 1 93.56 22 ARG B CA 1
ATOM 2754 C C . ARG B 1 22 ? -9.812 23.047 11.57 1 93.56 22 ARG B C 1
ATOM 2756 O O . ARG B 1 22 ? -10.023 23.797 10.625 1 93.56 22 ARG B O 1
ATOM 2763 N N . VAL B 1 23 ? -8.594 22.938 12.219 1 96.19 23 VAL B N 1
ATOM 2764 C CA . VAL B 1 23 ? -7.422 23.625 11.672 1 96.19 23 VAL B CA 1
ATOM 2765 C C . VAL B 1 23 ? -7.09 23.047 10.297 1 96.19 23 VAL B C 1
ATOM 2767 O O . VAL B 1 23 ? -6.805 23.797 9.359 1 96.19 23 VAL B O 1
ATOM 2770 N N . TRP B 1 24 ? -7.105 21.766 10.234 1 95.31 24 TRP B N 1
ATOM 2771 C CA . TRP B 1 24 ? -6.852 21.031 8.992 1 95.31 24 TRP B CA 1
ATOM 2772 C C . TRP B 1 24 ? -8.039 20.156 8.625 1 95.31 24 TRP B C 1
ATOM 2774 O O . TRP B 1 24 ? -8.039 18.953 8.898 1 95.31 24 TRP B O 1
ATOM 2784 N N . ALA B 1 25 ? -9.039 20.703 7.992 1 85.5 25 ALA B N 1
ATOM 2785 C CA . ALA B 1 25 ? -10.273 20 7.672 1 85.5 25 ALA B CA 1
ATOM 2786 C C . ALA B 1 25 ? -10.016 18.844 6.719 1 85.5 25 ALA B C 1
ATOM 2788 O O . ALA B 1 25 ? -10.664 17.797 6.809 1 85.5 25 ALA B O 1
ATOM 2789 N N . GLN B 1 26 ? -9.109 19.062 5.809 1 85.31 26 GLN B N 1
ATOM 2790 C CA . GLN B 1 26 ? -8.625 17.969 4.957 1 85.31 26 GLN B CA 1
ATOM 2791 C C . GLN B 1 26 ? -7.156 17.672 5.23 1 85.31 26 GLN B C 1
ATOM 2793 O O . GLN B 1 26 ? -6.355 18.594 5.422 1 85.31 26 GLN B O 1
ATOM 2798 N N . THR B 1 27 ? -6.883 16.406 5.375 1 89.75 27 THR B N 1
ATOM 2799 C CA . THR B 1 27 ? -5.523 15.953 5.641 1 89.75 27 THR B CA 1
ATOM 2800 C C . THR B 1 27 ? -4.852 15.469 4.359 1 89.75 27 THR B C 1
ATOM 2802 O O . THR B 1 27 ? -4.305 16.281 3.598 1 89.75 27 THR B O 1
ATOM 2805 N N . ASN B 1 28 ? -4.938 14.32 4.055 1 93.25 28 ASN B N 1
ATOM 2806 C CA . ASN B 1 28 ? -4.578 13.773 2.75 1 93.25 28 ASN B CA 1
ATOM 2807 C C . ASN B 1 28 ? -5.68 12.867 2.199 1 93.25 28 ASN B C 1
ATOM 2809 O O . ASN B 1 28 ? -6.582 12.469 2.932 1 93.25 28 ASN B O 1
ATOM 2813 N N . CYS B 1 29 ? -5.605 12.578 0.985 1 93.75 29 CYS B N 1
ATOM 2814 C CA . CYS B 1 29 ? -6.695 11.938 0.257 1 93.75 29 CYS B CA 1
ATOM 2815 C C . CYS B 1 29 ? -7.012 10.57 0.845 1 93.75 29 CYS B C 1
ATOM 2817 O O . CYS B 1 29 ? -8.18 10.172 0.921 1 93.75 29 CYS B O 1
ATOM 2819 N N . TYR B 1 30 ? -6.062 9.789 1.249 1 97.06 30 TYR B N 1
ATOM 2820 C CA . TYR B 1 30 ? -6.277 8.422 1.709 1 97.06 30 TYR B CA 1
ATOM 2821 C C . TYR B 1 30 ? -6.91 8.406 3.098 1 97.06 30 TYR B C 1
ATOM 2823 O O . TYR B 1 30 ? -7.887 7.695 3.334 1 97.06 30 TYR B O 1
ATOM 2831 N N . THR B 1 31 ? -6.332 9.164 4.016 1 97.94 31 THR B N 1
ATOM 2832 C CA . THR B 1 31 ? -6.867 9.242 5.371 1 97.94 31 THR B CA 1
ATOM 2833 C C . THR B 1 31 ? -8.297 9.773 5.355 1 97.94 31 THR B C 1
ATOM 2835 O O . THR B 1 31 ? -9.18 9.203 5.996 1 97.94 31 THR B O 1
ATOM 2838 N N . ASP B 1 32 ? -8.523 10.82 4.613 1 98.06 32 ASP B N 1
ATOM 2839 C CA . ASP B 1 32 ? -9.844 11.43 4.547 1 98.06 32 ASP B CA 1
ATOM 2840 C C . ASP B 1 32 ? -10.859 10.461 3.941 1 98.06 32 ASP B C 1
ATOM 2842 O O . ASP B 1 32 ? -11.977 10.328 4.445 1 98.06 32 ASP B O 1
ATOM 2846 N N . LEU B 1 33 ? -10.375 9.828 2.928 1 97.25 33 LEU B N 1
ATOM 2847 C CA . LEU B 1 33 ? -11.227 8.859 2.254 1 97.25 33 LEU B CA 1
ATOM 2848 C C . LEU B 1 33 ? -11.664 7.754 3.215 1 97.25 33 LEU B C 1
ATOM 2850 O O . LEU B 1 33 ? -12.836 7.383 3.254 1 97.25 33 LEU B O 1
ATOM 2854 N N . TRP B 1 34 ? -10.812 7.215 3.98 1 98 34 TRP B N 1
ATOM 2855 C CA . TRP B 1 34 ? -11.102 6.125 4.906 1 98 34 TRP B CA 1
ATOM 2856 C C . TRP B 1 34 ? -12.008 6.602 6.039 1 98 34 TRP B C 1
ATOM 2858 O O . TRP B 1 34 ? -12.875 5.855 6.504 1 98 34 TRP B O 1
ATOM 2868 N N . ILE B 1 35 ? -11.773 7.809 6.516 1 98.25 35 ILE B N 1
ATOM 2869 C CA . ILE B 1 35 ? -12.648 8.367 7.535 1 98.25 35 ILE B CA 1
ATOM 2870 C C . ILE B 1 35 ? -14.094 8.344 7.043 1 98.25 35 ILE B C 1
ATOM 2872 O O . ILE B 1 35 ? -14.992 7.871 7.75 1 98.25 35 ILE B O 1
ATOM 2876 N N . GLU B 1 36 ? -14.344 8.758 5.82 1 98.19 36 GLU B N 1
ATOM 2877 C CA . GLU B 1 36 ? -15.703 8.852 5.289 1 98.19 36 GLU B CA 1
ATOM 2878 C C . GLU B 1 36 ? -16.266 7.473 4.969 1 98.19 36 GLU B C 1
ATOM 2880 O O . GLU B 1 36 ? -17.469 7.234 5.133 1 98.19 36 GLU B O 1
ATOM 2885 N N . VAL B 1 37 ? -15.43 6.562 4.461 1 97.44 37 VAL B N 1
ATOM 2886 C CA . VAL B 1 37 ? -15.883 5.203 4.191 1 97.44 37 VAL B CA 1
ATOM 2887 C C . VAL B 1 37 ? -16.312 4.535 5.492 1 97.44 37 VAL B C 1
ATOM 2889 O O . VAL B 1 37 ? -17.422 3.975 5.57 1 97.44 37 VAL B O 1
ATOM 2892 N N . LEU B 1 38 ? -15.484 4.609 6.555 1 97.12 38 LEU B N 1
ATOM 2893 C CA . LEU B 1 38 ? -15.828 4.023 7.848 1 97.12 38 LEU B CA 1
ATOM 2894 C C . LEU B 1 38 ? -17.078 4.672 8.422 1 97.12 38 LEU B C 1
ATOM 2896 O O . LEU B 1 38 ? -17.984 3.98 8.898 1 97.12 38 LEU B O 1
ATOM 2900 N N . HIS B 1 39 ? -17.094 5.969 8.312 1 96.88 39 HIS B N 1
ATOM 2901 C CA . HIS B 1 39 ? -18.266 6.723 8.766 1 96.88 39 HIS B CA 1
ATOM 2902 C C . HIS B 1 39 ? -19.531 6.234 8.086 1 96.88 39 HIS B C 1
ATOM 2904 O O . HIS B 1 39 ? -20.547 6.008 8.742 1 96.88 39 HIS B O 1
ATOM 2910 N N . SER B 1 40 ? -19.484 6.039 6.797 1 96.25 40 SER B N 1
ATOM 2911 C CA . SER B 1 40 ? -20.641 5.652 6.004 1 96.25 40 SER B CA 1
ATOM 2912 C C . SER B 1 40 ? -21.031 4.203 6.266 1 96.25 40 SER B C 1
ATOM 2914 O O . SER B 1 40 ? -22.172 3.801 5.977 1 96.25 40 SER B O 1
ATOM 2916 N N . LEU B 1 41 ? -20.125 3.408 6.812 1 95.19 41 LEU B N 1
ATOM 2917 C CA . LEU B 1 41 ? -20.406 2.037 7.215 1 95.19 41 LEU B CA 1
ATOM 2918 C C . LEU B 1 41 ? -20.969 1.994 8.633 1 95.19 41 LEU B C 1
ATOM 2920 O O . LEU B 1 41 ? -21.219 0.915 9.172 1 95.19 41 LEU B O 1
ATOM 2924 N N . GLY B 1 42 ? -21.062 3.195 9.273 1 94.31 42 GLY B N 1
ATOM 2925 C CA . GLY B 1 42 ? -21.562 3.279 10.633 1 94.31 42 GLY B CA 1
ATOM 2926 C C . GLY B 1 42 ? -20.5 3.008 11.68 1 94.31 42 GLY B C 1
ATOM 2927 O O . GLY B 1 42 ? -20.812 2.701 12.828 1 94.31 42 GLY B O 1
ATOM 2928 N N . LEU B 1 43 ? -19.297 3.072 11.297 1 96 43 LEU B N 1
ATOM 2929 C CA . LEU B 1 43 ? -18.172 2.793 12.188 1 96 43 LEU B CA 1
ATOM 2930 C C . LEU B 1 43 ? -17.484 4.082 12.617 1 96 43 LEU B C 1
ATOM 2932 O O . LEU B 1 43 ? -17.438 5.051 11.852 1 96 43 LEU B O 1
ATOM 2936 N N . ASP B 1 44 ? -17 4.137 13.82 1 96.81 44 ASP B N 1
ATOM 2937 C CA . ASP B 1 44 ? -16.219 5.273 14.297 1 96.81 44 ASP B CA 1
ATOM 2938 C C . ASP B 1 44 ? -14.789 5.219 13.75 1 96.81 44 ASP B C 1
ATOM 2940 O O . ASP B 1 44 ? -14.031 4.297 14.062 1 96.81 44 ASP B O 1
ATOM 2944 N N . PRO B 1 45 ? -14.383 6.18 12.984 1 97.56 45 PRO B N 1
ATOM 2945 C CA . PRO B 1 45 ? -13.047 6.125 12.398 1 97.56 45 PRO B CA 1
ATOM 2946 C C . PRO B 1 45 ? -11.953 6.508 13.398 1 97.56 45 PRO B C 1
ATOM 2948 O O . PRO B 1 45 ? -10.766 6.289 13.133 1 97.56 45 PRO B O 1
ATOM 2951 N N . VAL B 1 46 ? -12.234 7.059 14.508 1 98.19 46 VAL B N 1
ATOM 2952 C CA . VAL B 1 46 ? -11.289 7.758 15.375 1 98.19 46 VAL B CA 1
ATOM 2953 C C . VAL B 1 46 ? -10.273 6.766 15.938 1 98.19 46 VAL B C 1
ATOM 2955 O O . VAL B 1 46 ? -9.078 7.059 16 1 98.19 46 VAL B O 1
ATOM 2958 N N . PRO B 1 47 ? -10.688 5.531 16.344 1 97.56 47 PRO B N 1
ATOM 2959 C CA . PRO B 1 47 ? -9.695 4.598 16.875 1 97.56 47 PRO B CA 1
ATOM 2960 C C . PRO B 1 47 ? -8.562 4.316 15.883 1 97.56 47 PRO B C 1
ATOM 2962 O O . PRO B 1 47 ? -7.418 4.102 16.281 1 97.56 47 PRO B O 1
ATOM 2965 N N . ALA B 1 48 ? -8.867 4.344 14.602 1 97.62 48 ALA B N 1
ATOM 2966 C CA . ALA B 1 48 ? -7.867 4.023 13.578 1 97.62 48 ALA B CA 1
ATOM 2967 C C . ALA B 1 48 ? -6.875 5.172 13.398 1 97.62 48 ALA B C 1
ATOM 2969 O O . ALA B 1 48 ? -5.824 5 12.789 1 97.62 48 ALA B O 1
ATOM 2970 N N . LEU B 1 49 ? -7.145 6.293 14.016 1 98.5 49 LEU B N 1
ATOM 2971 C CA . LEU B 1 49 ? -6.27 7.453 13.891 1 98.5 49 LEU B CA 1
ATOM 2972 C C . LEU B 1 49 ? -5.078 7.34 14.828 1 98.5 49 LEU B C 1
ATOM 2974 O O . LEU B 1 49 ? -4.203 8.211 14.844 1 98.5 49 LEU B O 1
ATOM 2978 N N . ALA B 1 50 ? -4.988 6.25 15.562 1 98.12 50 ALA B N 1
ATOM 2979 C CA . ALA B 1 50 ? -3.826 5.996 16.406 1 98.12 50 ALA B CA 1
ATOM 2980 C C . ALA B 1 50 ? -2.543 5.965 15.586 1 98.12 50 ALA B C 1
ATOM 2982 O O . ALA B 1 50 ? -1.446 6.137 16.125 1 98.12 50 ALA B O 1
ATOM 2983 N N . 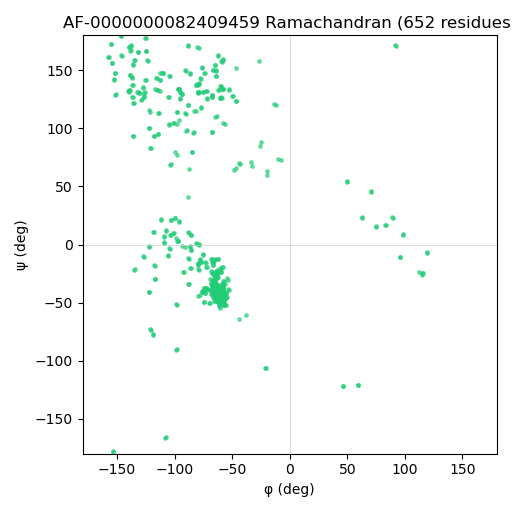CYS B 1 51 ? -2.691 5.766 14.266 1 97.94 51 CYS B N 1
ATOM 2984 C CA . CYS B 1 51 ? -1.532 5.77 13.383 1 97.94 51 CYS B CA 1
ATOM 2985 C C . CYS B 1 51 ? -0.813 7.113 13.43 1 97.94 51 CYS B C 1
ATOM 2987 O O . CYS B 1 51 ? 0.375 7.195 13.117 1 97.94 51 CYS B O 1
ATOM 2989 N N . ALA B 1 52 ? -1.48 8.156 13.859 1 98.56 52 ALA B N 1
ATOM 2990 C CA . ALA B 1 52 ? -0.87 9.477 13.953 1 98.56 52 ALA B CA 1
ATOM 2991 C C . ALA B 1 52 ? 0.232 9.492 15.008 1 98.56 52 ALA B C 1
ATOM 2993 O O . ALA B 1 52 ? 1.188 10.266 14.906 1 98.56 52 ALA B O 1
ATOM 2994 N N . PHE B 1 53 ? 0.155 8.609 16.016 1 98.06 53 PHE B N 1
ATOM 2995 C CA . PHE B 1 53 ? 1.153 8.562 17.078 1 98.06 53 PHE B CA 1
ATOM 2996 C C . PHE B 1 53 ? 2.498 8.086 16.547 1 98.06 53 PHE B C 1
ATOM 2998 O O . PHE B 1 53 ? 3.545 8.398 17.109 1 98.06 53 PHE B O 1
ATOM 3005 N N . SER B 1 54 ? 2.463 7.344 15.438 1 96 54 SER B N 1
ATOM 3006 C CA . SER B 1 54 ? 3.695 6.773 14.906 1 96 54 SER B CA 1
ATOM 3007 C C . SER B 1 54 ? 4.27 7.637 13.789 1 96 54 SER B C 1
ATOM 3009 O O . SER B 1 54 ? 5.266 7.273 13.164 1 96 54 SER B O 1
ATOM 3011 N N . SER B 1 55 ? 3.643 8.789 13.492 1 96.94 55 SER B N 1
ATOM 3012 C CA . SER B 1 55 ? 4.152 9.648 12.438 1 96.94 55 SER B CA 1
ATOM 3013 C C . SER B 1 55 ? 5.523 10.211 12.789 1 96.94 55 SER B C 1
ATOM 3015 O O . SER B 1 55 ? 5.871 10.328 13.969 1 96.94 55 SER B O 1
ATOM 3017 N N . ARG B 1 56 ? 6.281 10.539 11.758 1 96.69 56 ARG B N 1
ATOM 3018 C CA . ARG B 1 56 ? 7.66 10.969 11.961 1 96.69 56 ARG B CA 1
ATOM 3019 C C . ARG B 1 56 ? 8.141 11.836 10.805 1 96.69 56 ARG B C 1
ATOM 3021 O O . ARG B 1 56 ? 7.383 12.117 9.875 1 96.69 56 ARG B O 1
ATOM 3028 N N . PHE B 1 57 ? 9.32 12.375 10.992 1 97.38 57 PHE B N 1
ATOM 3029 C CA . PHE B 1 57 ? 10.047 13.086 9.945 1 97.38 57 PHE B CA 1
ATOM 3030 C C . PHE B 1 57 ? 11.195 12.242 9.406 1 97.38 57 PHE B C 1
ATOM 3032 O O . PHE B 1 57 ? 11.969 11.672 10.18 1 97.38 57 PHE B O 1
ATOM 3039 N N . ASP B 1 58 ? 11.258 12.047 8.102 1 94.69 58 ASP B N 1
ATOM 3040 C CA . ASP B 1 58 ? 12.188 11.062 7.562 1 94.69 58 ASP B CA 1
ATOM 3041 C C . ASP B 1 58 ? 13.469 11.727 7.07 1 94.69 58 ASP B C 1
ATOM 3043 O O . ASP B 1 58 ? 14.312 11.078 6.445 1 94.69 58 ASP B O 1
ATOM 3047 N N . GLY B 1 59 ? 13.586 13.023 7.25 1 93.06 59 GLY B N 1
ATOM 3048 C CA . GLY B 1 59 ? 14.734 13.773 6.773 1 93.06 59 GLY B CA 1
ATOM 3049 C C . GLY B 1 59 ? 14.383 14.773 5.688 1 93.06 59 GLY B C 1
ATOM 3050 O O . GLY B 1 59 ? 15.086 15.773 5.508 1 93.06 59 GLY B O 1
ATOM 3051 N N . THR B 1 60 ? 13.273 14.422 4.977 1 95.62 60 THR B N 1
ATOM 3052 C CA . THR B 1 60 ? 12.922 15.312 3.879 1 95.62 60 THR B CA 1
ATOM 3053 C C . THR B 1 60 ? 11.43 15.625 3.891 1 95.62 60 THR B C 1
ATOM 3055 O O . THR B 1 60 ? 10.992 16.609 3.281 1 95.62 60 THR B O 1
ATOM 3058 N N . GLN B 1 61 ? 10.711 14.82 4.508 1 97.56 61 GLN B N 1
ATOM 3059 C CA . GLN B 1 61 ? 9.273 15.062 4.594 1 97.56 61 GLN B CA 1
ATOM 3060 C C . GLN B 1 61 ? 8.664 14.336 5.785 1 97.56 61 GLN B C 1
ATOM 3062 O O . GLN B 1 61 ? 9.305 13.477 6.395 1 97.56 61 GLN B O 1
ATOM 3067 N N . TRP B 1 62 ? 7.457 14.797 6.188 1 98.19 62 TRP B N 1
ATOM 3068 C CA . TRP B 1 62 ? 6.668 14.164 7.242 1 98.19 62 TRP B CA 1
ATOM 3069 C C . TRP B 1 62 ? 5.992 12.898 6.727 1 98.19 62 TRP B C 1
ATOM 3071 O O . TRP B 1 62 ? 5.758 12.758 5.527 1 98.19 62 TRP B O 1
ATOM 3081 N N . THR B 1 63 ? 5.707 11.93 7.555 1 97.62 63 THR B N 1
ATOM 3082 C CA . THR B 1 63 ? 4.988 10.703 7.227 1 97.62 63 THR B CA 1
ATOM 3083 C C . THR B 1 63 ? 3.73 11.016 6.418 1 97.62 63 THR B C 1
ATOM 3085 O O . THR B 1 63 ? 2.953 11.898 6.785 1 97.62 63 THR B O 1
ATOM 3088 N N . PHE B 1 64 ? 3.672 10.406 5.27 1 97.81 64 PHE B N 1
ATOM 3089 C CA . PHE B 1 64 ? 2.385 10.391 4.586 1 97.81 64 PHE B CA 1
ATOM 3090 C C . PHE B 1 64 ? 1.379 9.539 5.348 1 97.81 64 PHE B C 1
ATOM 3092 O O . PHE B 1 64 ? 1.364 8.312 5.207 1 97.81 64 PHE B O 1
ATOM 3099 N N . LEU B 1 65 ? 0.585 10.172 6.133 1 97.19 65 LEU B N 1
ATOM 3100 C CA . LEU B 1 65 ? -0.243 9.469 7.105 1 97.19 65 LEU B CA 1
ATOM 3101 C C . LEU B 1 65 ? -1.306 8.625 6.41 1 97.19 65 LEU B C 1
ATOM 3103 O O . LEU B 1 65 ? -2.057 9.133 5.574 1 97.19 65 LEU B O 1
ATOM 3107 N N . LYS B 1 66 ? -1.369 7.367 6.734 1 97.25 66 LYS B N 1
ATOM 3108 C CA . LYS B 1 66 ? -2.369 6.418 6.258 1 97.25 66 LYS B CA 1
ATOM 3109 C C . LYS B 1 66 ? -2.879 5.535 7.398 1 97.25 66 LYS B C 1
ATOM 3111 O O . LYS B 1 66 ? -2.102 5.113 8.258 1 97.25 66 LYS B O 1
ATOM 3116 N N . LEU B 1 67 ? -4.199 5.34 7.398 1 97.62 67 LEU B N 1
ATOM 3117 C CA . LEU B 1 67 ? -4.656 4.258 8.266 1 97.62 67 LEU B CA 1
ATOM 3118 C C . LEU B 1 67 ? -3.992 2.939 7.887 1 97.62 67 LEU B C 1
ATOM 3120 O O . LEU B 1 67 ? -3.902 2.602 6.707 1 97.62 67 LEU B O 1
ATOM 3124 N N . LYS B 1 68 ? -3.531 2.252 8.844 1 97 68 LYS B N 1
ATOM 3125 C CA . LYS B 1 68 ? -2.816 1.006 8.594 1 97 68 LYS B CA 1
ATOM 3126 C C . LYS B 1 68 ? -3.787 -0.147 8.359 1 97 68 LYS B C 1
ATOM 3128 O O . LYS B 1 68 ? -4.762 -0.305 9.094 1 97 68 LYS B O 1
ATOM 3133 N N . ALA B 1 69 ? -3.473 -0.94 7.387 1 95.31 69 ALA B N 1
ATOM 3134 C CA . ALA B 1 69 ? -4.32 -2.074 7.035 1 95.31 69 ALA B CA 1
ATOM 3135 C C . ALA B 1 69 ? -4.531 -2.994 8.234 1 95.31 69 ALA B C 1
ATOM 3137 O O . ALA B 1 69 ? -5.645 -3.475 8.469 1 95.31 69 ALA B O 1
ATOM 3138 N N . GLU B 1 70 ? -3.48 -3.25 9 1 93.94 70 GLU B N 1
ATOM 3139 C CA . GLU B 1 70 ? -3.57 -4.137 10.156 1 93.94 70 GLU B CA 1
ATOM 3140 C C . GLU B 1 70 ? -4.5 -3.562 11.219 1 93.94 70 GLU B C 1
ATOM 3142 O O . GLU B 1 70 ? -5.191 -4.309 11.914 1 93.94 70 GLU B O 1
ATOM 3147 N N . ASP B 1 71 ? -4.516 -2.252 11.359 1 96.19 71 ASP B N 1
ATOM 3148 C CA . ASP B 1 71 ? -5.387 -1.612 12.336 1 96.19 71 ASP B CA 1
ATOM 3149 C C . ASP B 1 71 ? -6.84 -1.61 11.867 1 96.19 71 ASP B C 1
ATOM 3151 O O . ASP B 1 71 ? -7.758 -1.809 12.664 1 96.19 71 ASP B O 1
ATOM 3155 N N . ILE B 1 72 ? -7.047 -1.353 10.562 1 95.94 72 ILE B N 1
ATOM 3156 C CA . ILE B 1 72 ? -8.383 -1.414 9.992 1 95.94 72 ILE B CA 1
ATOM 3157 C C . ILE B 1 72 ? -8.984 -2.797 10.227 1 95.94 72 ILE B C 1
ATOM 3159 O O . ILE B 1 72 ? -10.141 -2.918 10.641 1 95.94 72 ILE B O 1
ATOM 3163 N N . TYR B 1 73 ? -8.188 -3.807 10.062 1 93.12 73 TYR B N 1
ATOM 3164 C CA . TYR B 1 73 ? -8.68 -5.16 10.273 1 93.12 73 TYR B CA 1
ATOM 3165 C C . TYR B 1 73 ? -8.953 -5.418 11.75 1 93.12 73 TYR B C 1
ATOM 3167 O O . TYR B 1 73 ? -10.008 -5.938 12.117 1 93.12 73 TYR B O 1
ATOM 3175 N N . ALA B 1 74 ? -7.969 -5.09 12.547 1 92.88 74 ALA B N 1
ATOM 3176 C CA . ALA B 1 74 ? -8.094 -5.352 13.977 1 92.88 74 ALA B CA 1
ATOM 3177 C C . ALA B 1 74 ? -9.312 -4.645 14.562 1 92.88 74 ALA B C 1
ATOM 3179 O O . ALA B 1 74 ? -10.016 -5.203 15.406 1 92.88 74 ALA B O 1
ATOM 3180 N N . LEU B 1 75 ? -9.586 -3.467 14.102 1 95.44 75 LEU B N 1
ATOM 3181 C CA . LEU B 1 75 ? -10.625 -2.637 14.711 1 95.44 75 LEU B CA 1
ATOM 3182 C C . LEU B 1 75 ? -11.984 -2.934 14.094 1 95.44 75 LEU B C 1
ATOM 3184 O O . LEU B 1 75 ? -13.008 -2.867 14.781 1 95.44 75 LEU B O 1
ATOM 3188 N N . TYR B 1 76 ? -11.977 -3.25 12.781 1 94.88 76 TYR B N 1
ATOM 3189 C CA . TYR B 1 76 ? -13.273 -3.225 12.109 1 94.88 76 TYR B CA 1
ATOM 3190 C C . TYR B 1 76 ? -13.531 -4.539 11.391 1 94.88 76 TYR B C 1
ATOM 3192 O O . TYR B 1 76 ? -14.633 -4.758 10.867 1 94.88 76 TYR B O 1
ATOM 3200 N N . GLY B 1 77 ? -12.539 -5.406 11.273 1 91.75 77 GLY B N 1
ATOM 3201 C CA . GLY B 1 77 ? -12.688 -6.652 10.531 1 91.75 77 GLY B CA 1
ATOM 3202 C C . GLY B 1 77 ? -12.688 -6.453 9.031 1 91.75 77 GLY B C 1
ATOM 3203 O O . GLY B 1 77 ? -13.133 -7.328 8.281 1 91.75 77 GLY B O 1
ATOM 3204 N N . ILE B 1 78 ? -12.242 -5.289 8.539 1 94.38 78 ILE B N 1
ATOM 3205 C CA . ILE B 1 78 ? -12.18 -4.957 7.121 1 94.38 78 ILE B CA 1
ATOM 3206 C C . ILE B 1 78 ? -10.781 -5.246 6.586 1 94.38 78 ILE B C 1
ATOM 3208 O O . ILE B 1 78 ? -9.789 -4.805 7.164 1 94.38 78 ILE B O 1
ATOM 3212 N N . GLU B 1 79 ? -10.727 -6.016 5.562 1 92.69 79 GLU B N 1
ATOM 3213 C CA . GLU B 1 79 ? -9.445 -6.312 4.926 1 92.69 79 GLU B CA 1
ATOM 3214 C C . GLU B 1 79 ? -9.211 -5.414 3.713 1 92.69 79 GLU B C 1
ATOM 3216 O O . GLU B 1 79 ? -10.133 -5.168 2.93 1 92.69 79 GLU B O 1
ATOM 3221 N N . VAL B 1 80 ? -8.062 -4.863 3.594 1 95.12 80 VAL B N 1
ATOM 3222 C CA . VAL B 1 80 ? -7.688 -4.047 2.443 1 95.12 80 VAL B CA 1
ATOM 3223 C C . VAL B 1 80 ? -6.336 -4.512 1.902 1 95.12 80 VAL B C 1
ATOM 3225 O O . VAL B 1 80 ? -5.398 -4.742 2.67 1 95.12 80 VAL B O 1
ATOM 3228 N N . ALA B 1 81 ? -6.234 -4.742 0.635 1 94.88 81 ALA B N 1
ATOM 3229 C CA . ALA B 1 81 ? -4.992 -5.184 0.01 1 94.88 81 ALA B CA 1
ATOM 3230 C C . ALA B 1 81 ? -4.945 -4.785 -1.462 1 94.88 81 ALA B C 1
ATOM 3232 O O . ALA B 1 81 ? -5.984 -4.645 -2.107 1 94.88 81 ALA B O 1
ATOM 3233 N N . GLU B 1 82 ? -3.766 -4.68 -1.971 1 96.31 82 GLU B N 1
ATOM 3234 C CA . GLU B 1 82 ? -3.57 -4.355 -3.381 1 96.31 82 GLU B CA 1
ATOM 3235 C C . GLU B 1 82 ? -4.129 -5.449 -4.281 1 96.31 82 GLU B C 1
ATOM 3237 O O . GLU B 1 82 ? -4.078 -6.633 -3.938 1 96.31 82 GLU B O 1
ATOM 3242 N N . MET B 1 83 ? -4.652 -5 -5.398 1 96.25 83 MET B N 1
ATOM 3243 C CA . MET B 1 83 ? -5.137 -5.934 -6.41 1 96.25 83 MET B CA 1
ATOM 3244 C C . MET B 1 83 ? -4.328 -5.809 -7.695 1 96.25 83 MET B C 1
ATOM 3246 O O . MET B 1 83 ? -3.91 -4.711 -8.07 1 96.25 83 MET B O 1
ATOM 3250 N N . ASN B 1 84 ? -4.121 -6.945 -8.32 1 96.19 84 ASN B N 1
ATOM 3251 C CA . ASN B 1 84 ? -3.541 -6.941 -9.664 1 96.19 84 ASN B CA 1
ATOM 3252 C C . ASN B 1 84 ? -4.531 -6.422 -10.703 1 96.19 84 ASN B C 1
ATOM 3254 O O . ASN B 1 84 ? -5.648 -6.926 -10.805 1 96.19 84 ASN B O 1
ATOM 3258 N N . VAL B 1 85 ? -4.16 -5.406 -11.477 1 95.69 85 VAL B N 1
ATOM 3259 C CA . VAL B 1 85 ? -5.016 -4.832 -12.508 1 95.69 85 VAL B CA 1
ATOM 3260 C C . VAL B 1 85 ? -4.602 -5.363 -13.883 1 95.69 85 VAL B C 1
ATOM 3262 O O . VAL B 1 85 ? -3.633 -4.883 -14.469 1 95.69 85 VAL B O 1
ATOM 3265 N N . TRP B 1 86 ? -5.406 -6.293 -14.43 1 93.81 86 TRP B N 1
ATOM 3266 C CA . TRP B 1 86 ? -5.004 -6.938 -15.672 1 93.81 86 TRP B CA 1
ATOM 3267 C C . TRP B 1 86 ? -6.059 -6.738 -16.766 1 93.81 86 TRP B C 1
ATOM 3269 O O . TRP B 1 86 ? -5.918 -7.246 -17.875 1 93.81 86 TRP B O 1
ATOM 3279 N N . ARG B 1 87 ? -7.16 -6.07 -16.453 1 93.25 87 ARG B N 1
ATOM 3280 C CA . ARG B 1 87 ? -8.188 -5.57 -17.359 1 93.25 87 ARG B CA 1
ATOM 3281 C C . ARG B 1 87 ? -8.422 -4.078 -17.156 1 93.25 87 ARG B C 1
ATOM 3283 O O . ARG B 1 87 ? -7.77 -3.453 -16.312 1 93.25 87 ARG B O 1
ATOM 3290 N N . ALA B 1 88 ? -9.328 -3.562 -18 1 92.88 88 ALA B N 1
ATOM 3291 C CA . ALA B 1 88 ? -9.703 -2.172 -17.766 1 92.88 88 ALA B CA 1
ATOM 3292 C C . ALA B 1 88 ? -10.141 -1.961 -16.312 1 92.88 88 ALA B C 1
ATOM 3294 O O . ALA B 1 88 ? -10.914 -2.75 -15.766 1 92.88 88 ALA B O 1
ATOM 3295 N N . PRO B 1 89 ? -9.633 -0.901 -15.664 1 94.38 89 PRO B N 1
ATOM 3296 C CA . PRO B 1 89 ? -9.898 -0.687 -14.242 1 94.38 89 PRO B CA 1
ATOM 3297 C C . PRO B 1 89 ? -11.391 -0.718 -13.906 1 94.38 89 PRO B C 1
ATOM 3299 O O . PRO B 1 89 ? -11.781 -1.274 -12.875 1 94.38 89 PRO B O 1
ATOM 3302 N N . LEU B 1 90 ? -12.211 -0.157 -14.773 1 95.44 90 LEU B N 1
ATOM 3303 C CA . LEU B 1 90 ? -13.648 -0.117 -14.523 1 95.44 90 LEU B CA 1
ATOM 3304 C C . LEU B 1 90 ? -14.211 -1.525 -14.367 1 95.44 90 LEU B C 1
ATOM 3306 O O . LEU B 1 90 ? -15.078 -1.762 -13.523 1 95.44 90 LEU B O 1
ATOM 3310 N N . ILE B 1 91 ? -13.734 -2.445 -15.141 1 94.88 91 ILE B N 1
ATOM 3311 C CA . ILE B 1 91 ? -14.211 -3.824 -15.094 1 94.88 91 ILE B CA 1
ATOM 3312 C C . ILE B 1 91 ? -13.883 -4.438 -13.734 1 94.88 91 ILE B C 1
ATOM 3314 O O . ILE B 1 91 ? -14.734 -5.098 -13.125 1 94.88 91 ILE B O 1
ATOM 3318 N N . HIS B 1 92 ? -12.672 -4.215 -13.281 1 96.06 92 HIS B N 1
ATOM 3319 C CA . HIS B 1 92 ? -12.281 -4.73 -11.969 1 96.06 92 HIS B CA 1
ATOM 3320 C C . HIS B 1 92 ? -13.148 -4.133 -10.867 1 96.06 92 HIS B C 1
ATOM 3322 O O . HIS B 1 92 ? -13.57 -4.844 -9.945 1 96.06 92 HIS B O 1
ATOM 3328 N N . VAL B 1 93 ? -13.375 -2.85 -10.898 1 96.75 93 VAL B N 1
ATOM 3329 C CA . VAL B 1 93 ? -14.156 -2.166 -9.875 1 96.75 93 VAL B CA 1
ATOM 3330 C C . VAL B 1 93 ? -15.586 -2.711 -9.867 1 96.75 93 VAL B C 1
ATOM 3332 O O . VAL B 1 93 ? -16.156 -2.953 -8.805 1 96.75 93 VAL B O 1
ATOM 3335 N N . GLU B 1 94 ? -16.172 -2.893 -11.039 1 96.31 94 GLU B N 1
ATOM 3336 C CA . GLU B 1 94 ? -17.516 -3.457 -11.156 1 96.31 94 GLU B CA 1
ATOM 3337 C C . GLU B 1 94 ? -17.562 -4.887 -10.617 1 96.31 94 GLU B C 1
ATOM 3339 O O . GLU B 1 94 ? -18.5 -5.262 -9.914 1 96.31 94 GLU B O 1
ATOM 3344 N N . ASP B 1 95 ? -16.562 -5.664 -10.984 1 95.44 95 ASP B N 1
ATOM 3345 C CA . ASP B 1 95 ? -16.469 -7.039 -10.492 1 95.44 95 ASP B CA 1
ATOM 3346 C C . ASP B 1 95 ? -16.406 -7.074 -8.969 1 95.44 95 ASP B C 1
ATOM 3348 O O . ASP B 1 95 ? -17.062 -7.906 -8.336 1 95.44 95 ASP B O 1
ATOM 3352 N N . ASN B 1 96 ? -15.578 -6.219 -8.43 1 96.25 96 ASN B N 1
ATOM 3353 C CA . ASN B 1 96 ? -15.484 -6.145 -6.973 1 96.25 96 ASN B CA 1
ATOM 3354 C C . ASN B 1 96 ? -16.828 -5.773 -6.344 1 96.25 96 ASN B C 1
ATOM 3356 O O . ASN B 1 96 ? -17.266 -6.414 -5.387 1 96.25 96 ASN B O 1
ATOM 3360 N N . LEU B 1 97 ? -17.469 -4.785 -6.887 1 95.12 97 LEU B N 1
ATOM 3361 C CA . LEU B 1 97 ? -18.766 -4.363 -6.375 1 95.12 97 LEU B CA 1
ATOM 3362 C C . LEU B 1 97 ? -19.766 -5.512 -6.418 1 95.12 97 LEU B C 1
ATOM 3364 O O . LEU B 1 97 ? -20.562 -5.68 -5.496 1 95.12 97 LEU B O 1
ATOM 3368 N N . ALA B 1 98 ? -19.703 -6.258 -7.43 1 92.5 98 ALA B N 1
ATOM 3369 C CA . ALA B 1 98 ? -20.656 -7.348 -7.652 1 92.5 98 ALA B CA 1
ATOM 3370 C C . ALA B 1 98 ? -20.531 -8.414 -6.562 1 92.5 98 ALA B C 1
ATOM 3372 O O . ALA B 1 98 ? -21.5 -9.117 -6.262 1 92.5 98 ALA B O 1
ATOM 3373 N N . VAL B 1 99 ? -19.344 -8.5 -5.969 1 90.75 99 VAL B N 1
ATOM 3374 C CA . VAL B 1 99 ? -19.156 -9.531 -4.953 1 90.75 99 VAL B CA 1
ATOM 3375 C C . VAL B 1 99 ? -19.094 -8.891 -3.568 1 90.75 99 VAL B C 1
ATOM 3377 O O . VAL B 1 99 ? -18.609 -9.5 -2.617 1 90.75 99 VAL B O 1
ATOM 3380 N N . GLY B 1 100 ? -19.438 -7.656 -3.48 1 91.25 100 GLY B N 1
ATOM 3381 C CA . GLY B 1 100 ? -19.609 -7.004 -2.191 1 91.25 100 GLY B CA 1
ATOM 3382 C C . GLY B 1 100 ? -18.328 -6.367 -1.68 1 91.25 100 GLY B C 1
ATOM 3383 O O . GLY B 1 100 ? -18.172 -6.148 -0.476 1 91.25 100 GLY B O 1
ATOM 3384 N N . MET B 1 101 ? -17.438 -6.066 -2.553 1 95.12 101 MET B N 1
ATOM 3385 C CA . MET B 1 101 ? -16.188 -5.398 -2.168 1 95.12 101 MET B CA 1
ATOM 3386 C C . MET B 1 101 ? -16.141 -3.979 -2.723 1 95.12 101 MET B C 1
ATOM 3388 O O . MET B 1 101 ? -16.641 -3.719 -3.818 1 95.12 101 MET B O 1
ATOM 3392 N N . LEU B 1 102 ? -15.602 -3.076 -1.918 1 97 102 LEU B N 1
ATOM 3393 C CA . LEU B 1 102 ? -15.219 -1.771 -2.441 1 97 102 LEU B CA 1
ATOM 3394 C C . LEU B 1 102 ? -13.789 -1.802 -2.975 1 97 102 LEU B C 1
ATOM 3396 O O . LEU B 1 102 ? -13.102 -2.822 -2.873 1 97 102 LEU B O 1
ATOM 3400 N N . SER B 1 103 ? -13.406 -0.689 -3.641 1 98.06 103 SER B N 1
ATOM 3401 C CA . SER B 1 103 ? -12.055 -0.542 -4.156 1 98.06 103 SER B CA 1
ATOM 3402 C C . SER B 1 103 ? -11.531 0.874 -3.941 1 98.06 103 SER B C 1
ATOM 3404 O O . SER B 1 103 ? -12.258 1.847 -4.133 1 98.06 103 SER B O 1
ATOM 3406 N N . THR B 1 104 ? -10.32 0.999 -3.439 1 98.38 104 THR B N 1
ATOM 3407 C CA . THR B 1 104 ? -9.641 2.26 -3.703 1 98.38 104 THR B CA 1
ATOM 3408 C C . THR B 1 104 ? -9.039 2.264 -5.105 1 98.38 104 THR B C 1
ATOM 3410 O O . THR B 1 104 ? -8.484 1.257 -5.555 1 98.38 104 THR B O 1
ATOM 3413 N N . VAL B 1 105 ? -9.164 3.373 -5.809 1 97.62 105 VAL B N 1
ATOM 3414 C CA . VAL B 1 105 ? -8.664 3.463 -7.18 1 97.62 105 VAL B CA 1
ATOM 3415 C C . VAL B 1 105 ? -7.961 4.797 -7.387 1 97.62 105 VAL B C 1
ATOM 3417 O O . VAL B 1 105 ? -8.523 5.859 -7.098 1 97.62 105 VAL B O 1
ATOM 3420 N N . GLU B 1 106 ? -6.75 4.727 -7.871 1 96.25 106 GLU B N 1
ATOM 3421 C CA . GLU B 1 106 ? -6.09 5.957 -8.305 1 96.25 106 GLU B CA 1
ATOM 3422 C C . GLU B 1 106 ? -6.691 6.473 -9.609 1 96.25 106 GLU B C 1
ATOM 3424 O O . GLU B 1 106 ? -6.887 5.707 -10.555 1 96.25 106 GLU B O 1
ATOM 3429 N N . VAL B 1 107 ? -6.988 7.73 -9.625 1 95.88 107 VAL B N 1
ATOM 3430 C CA . VAL B 1 107 ? -7.59 8.336 -10.805 1 95.88 107 VAL B CA 1
ATOM 3431 C C . VAL B 1 107 ? -6.977 9.711 -11.055 1 95.88 107 VAL B C 1
ATOM 3433 O O . VAL B 1 107 ? -6.168 10.188 -10.258 1 95.88 107 VAL B O 1
ATOM 3436 N N . ASP B 1 108 ? -7.324 10.211 -12.203 1 94.62 108 ASP B N 1
ATOM 3437 C CA . ASP B 1 108 ? -6.902 11.555 -12.578 1 94.62 108 ASP B CA 1
ATOM 3438 C C . ASP B 1 108 ? -7.906 12.602 -12.102 1 94.62 108 ASP B C 1
ATOM 3440 O O . ASP B 1 108 ? -9.047 12.633 -12.562 1 94.62 108 ASP B O 1
ATOM 3444 N N . GLY B 1 109 ? -7.402 13.508 -11.266 1 95.56 109 GLY B N 1
ATOM 3445 C CA . GLY B 1 109 ? -8.25 14.547 -10.703 1 95.56 109 GLY B CA 1
ATOM 3446 C C . GLY B 1 109 ? -8.836 15.469 -11.75 1 95.56 109 GLY B C 1
ATOM 3447 O O . GLY B 1 109 ? -9.828 16.156 -11.492 1 95.56 109 GLY B O 1
ATOM 3448 N N . TYR B 1 110 ? -8.352 15.406 -12.914 1 96.12 110 TYR B N 1
ATOM 3449 C CA . TYR B 1 110 ? -8.828 16.203 -14.039 1 96.12 110 TYR B CA 1
ATOM 3450 C C . TYR B 1 110 ? -10.297 15.93 -14.32 1 96.12 110 TYR B C 1
ATOM 3452 O O . TYR B 1 110 ? -11.031 16.828 -14.766 1 96.12 110 TYR B O 1
ATOM 3460 N N . TRP B 1 111 ? -10.766 14.812 -13.938 1 97.06 111 TRP B N 1
ATOM 3461 C CA . TRP B 1 111 ? -12.094 14.375 -14.344 1 97.06 111 TRP B CA 1
ATOM 3462 C C . TRP B 1 111 ? -13.062 14.406 -13.164 1 97.06 111 TRP B C 1
ATOM 3464 O O . TRP B 1 111 ? -14.211 13.969 -13.289 1 97.06 111 TRP B O 1
ATOM 3474 N N . LEU B 1 112 ? -12.625 14.836 -12.008 1 98.12 112 LEU B N 1
ATOM 3475 C CA . LEU B 1 112 ? -13.445 14.805 -10.805 1 98.12 112 LEU B CA 1
ATOM 3476 C C . LEU B 1 112 ? -14.086 16.172 -10.547 1 98.12 112 LEU B C 1
ATOM 3478 O O . LEU B 1 112 ? -13.414 17.094 -10.086 1 98.12 112 LEU B O 1
ATOM 3482 N N . PRO B 1 113 ? -15.391 16.25 -10.648 1 97.81 113 PRO B N 1
ATOM 3483 C CA . PRO B 1 113 ? -16.062 17.547 -10.523 1 97.81 113 PRO B CA 1
ATOM 3484 C C . PRO B 1 113 ? -15.93 18.156 -9.125 1 97.81 113 PRO B C 1
ATOM 3486 O O . PRO B 1 113 ? -16.016 19.375 -8.961 1 97.81 113 PRO B O 1
ATOM 3489 N N . ASP B 1 114 ? -15.758 17.344 -8.148 1 96.31 114 ASP B N 1
ATOM 3490 C CA . ASP B 1 114 ? -15.656 17.828 -6.777 1 96.31 114 ASP B CA 1
ATOM 3491 C C . ASP B 1 114 ? -14.375 18.641 -6.574 1 96.31 114 ASP B C 1
ATOM 3493 O O . ASP B 1 114 ? -14.219 19.328 -5.566 1 96.31 114 ASP B O 1
ATOM 3497 N N . THR B 1 115 ? -13.469 18.594 -7.484 1 94.44 115 THR B N 1
ATOM 3498 C CA . THR B 1 115 ? -12.234 19.344 -7.367 1 94.44 115 THR B CA 1
ATOM 3499 C C . THR B 1 115 ? -12.305 20.641 -8.195 1 94.44 115 THR B C 1
ATOM 3501 O O . THR B 1 115 ? -11.281 21.156 -8.641 1 94.44 115 THR B O 1
ATOM 3504 N N . LEU B 1 116 ? -13.453 21.094 -8.461 1 92.44 116 LEU B N 1
ATOM 3505 C CA . LEU B 1 116 ? -13.648 22.359 -9.133 1 92.44 116 LEU B CA 1
ATOM 3506 C C . LEU B 1 116 ? -12.828 23.469 -8.461 1 92.44 116 LEU B C 1
ATOM 3508 O O . LEU B 1 116 ? -12.852 23.594 -7.238 1 92.44 116 LEU B O 1
ATOM 3512 N N . GLY B 1 117 ? -12.062 24.156 -9.305 1 89.62 117 GLY B N 1
ATOM 3513 C CA . GLY B 1 117 ? -11.227 25.219 -8.781 1 89.62 117 GLY B CA 1
ATOM 3514 C C . GLY B 1 117 ? -9.805 24.781 -8.492 1 89.62 117 GLY B C 1
ATOM 3515 O O . GLY B 1 117 ? -8.945 25.609 -8.18 1 89.62 117 GLY B O 1
ATOM 3516 N N . THR B 1 118 ? -9.562 23.516 -8.539 1 89.94 118 THR B N 1
ATOM 3517 C CA . THR B 1 118 ? -8.211 23 -8.336 1 89.94 118 THR B CA 1
ATOM 3518 C C . THR B 1 118 ? -7.75 22.188 -9.555 1 89.94 118 THR B C 1
ATOM 3520 O O . THR B 1 118 ? -7.109 22.734 -10.453 1 89.94 118 THR B O 1
ATOM 3523 N N . SER B 1 119 ? -8.305 21 -9.734 1 91.69 119 SER B N 1
ATOM 3524 C CA . SER B 1 119 ? -7.77 20.188 -10.82 1 91.69 119 SER B CA 1
ATOM 3525 C C . SER B 1 119 ? -8.836 19.906 -11.875 1 91.69 119 SER B C 1
ATOM 3527 O O . SER B 1 119 ? -8.516 19.578 -13.016 1 91.69 119 SER B O 1
ATOM 3529 N N . TYR B 1 120 ? -10.141 20.062 -11.625 1 96.94 120 TYR B N 1
ATOM 3530 C CA . TYR B 1 120 ? -11.211 19.719 -12.547 1 96.94 120 TYR B CA 1
ATOM 3531 C C . TYR B 1 120 ? -11.062 20.469 -13.867 1 96.94 120 TYR B C 1
ATOM 3533 O O . TYR B 1 120 ? -11.273 21.688 -13.922 1 96.94 120 TYR B O 1
ATOM 3541 N N . HIS B 1 121 ? -10.609 19.734 -14.867 1 95.75 121 HIS B N 1
ATOM 3542 C CA . HIS B 1 121 ? -10.391 20.234 -16.219 1 95.75 121 HIS B CA 1
ATOM 3543 C C . HIS B 1 121 ? -9.328 21.328 -16.234 1 95.75 121 HIS B C 1
ATOM 3545 O O . HIS B 1 121 ? -9.352 22.219 -17.094 1 95.75 121 HIS B O 1
ATOM 3551 N N . GLU B 1 122 ? -8.492 21.344 -15.289 1 93.06 122 GLU B N 1
ATOM 3552 C CA . GLU B 1 122 ? -7.422 22.328 -15.203 1 93.06 122 GLU B CA 1
ATOM 3553 C C . GLU B 1 122 ? -6.055 21.656 -15.156 1 93.06 122 GLU B C 1
ATOM 3555 O O . GLU B 1 122 ? -5.098 22.141 -15.766 1 93.06 122 GLU B O 1
ATOM 3560 N N . GLY B 1 123 ? -5.996 20.656 -14.453 1 90.81 123 GLY B N 1
ATOM 3561 C CA . GLY B 1 123 ? -4.707 20 -14.305 1 90.81 123 GLY B CA 1
ATOM 3562 C C . GLY B 1 123 ? -4.82 18.516 -14.016 1 90.81 123 GLY B C 1
ATOM 3563 O O . GLY B 1 123 ? -5.719 18.078 -13.297 1 90.81 123 GLY B O 1
ATOM 3564 N N . HIS B 1 124 ? -3.934 17.75 -14.594 1 91.12 124 HIS B N 1
ATOM 3565 C CA . HIS B 1 124 ? -3.865 16.328 -14.344 1 91.12 124 HIS B CA 1
ATOM 3566 C C . HIS B 1 124 ? -3.109 16.016 -13.055 1 91.12 124 HIS B C 1
ATOM 3568 O O . HIS B 1 124 ? -1.94 16.391 -12.914 1 91.12 124 HIS B O 1
ATOM 3574 N N . THR B 1 125 ? -3.801 15.477 -12.109 1 91 125 THR B N 1
ATOM 3575 C CA . THR B 1 125 ? -3.213 15.148 -10.812 1 91 125 THR B CA 1
ATOM 3576 C C . THR B 1 125 ? -3.689 13.773 -10.344 1 91 125 THR B C 1
ATOM 3578 O O . THR B 1 125 ? -4.84 13.398 -10.57 1 91 125 THR B O 1
ATOM 3581 N N . LYS B 1 126 ? -2.799 13.094 -9.719 1 92.81 126 LYS B N 1
ATOM 3582 C CA . LYS B 1 126 ? -3.141 11.781 -9.18 1 92.81 126 LYS B CA 1
ATOM 3583 C C . LYS B 1 126 ? -3.893 11.914 -7.859 1 92.81 126 LYS B C 1
ATOM 3585 O O . LYS B 1 126 ? -3.494 12.68 -6.984 1 92.81 126 LYS B O 1
ATOM 3590 N N . THR B 1 127 ? -4.973 11.25 -7.695 1 95.31 127 THR B N 1
ATOM 3591 C CA . THR B 1 127 ? -5.703 11.141 -6.438 1 95.31 127 THR B CA 1
ATOM 3592 C C . THR B 1 127 ? -6.367 9.773 -6.312 1 95.31 127 THR B C 1
ATOM 3594 O O . THR B 1 127 ? -6.094 8.875 -7.105 1 95.31 127 THR B O 1
ATOM 3597 N N . THR B 1 128 ? -7.062 9.539 -5.18 1 97.31 128 THR B N 1
ATOM 3598 C CA . THR B 1 128 ? -7.672 8.234 -4.93 1 97.31 128 THR B CA 1
ATOM 3599 C C . THR B 1 128 ? -9.156 8.391 -4.598 1 97.31 128 THR B C 1
ATOM 3601 O O . THR B 1 128 ? -9.539 9.289 -3.85 1 97.31 128 THR B O 1
ATOM 3604 N N . ILE B 1 129 ? -9.961 7.562 -5.191 1 98.62 129 ILE B N 1
ATOM 3605 C CA . ILE B 1 129 ? -11.383 7.551 -4.863 1 98.62 129 ILE B CA 1
ATOM 3606 C C . ILE B 1 129 ? -11.805 6.145 -4.457 1 98.62 129 ILE B C 1
ATOM 3608 O O . ILE B 1 129 ? -11.047 5.188 -4.629 1 98.62 129 ILE B O 1
ATOM 3612 N N . VAL B 1 130 ? -12.984 6.039 -3.883 1 98.69 130 VAL B N 1
ATOM 3613 C CA . VAL B 1 130 ? -13.664 4.77 -3.645 1 98.69 130 VAL B CA 1
ATOM 3614 C C . VAL B 1 130 ? -15.031 4.781 -4.324 1 98.69 130 VAL B C 1
ATOM 3616 O O . VAL B 1 130 ? -15.977 5.379 -3.809 1 98.69 130 VAL B O 1
ATOM 3619 N N . PRO B 1 131 ? -15.133 4.148 -5.484 1 98.56 131 PRO B N 1
ATOM 3620 C CA . PRO B 1 131 ? -16.438 3.996 -6.117 1 98.56 131 PRO B CA 1
ATOM 3621 C C . PRO B 1 131 ? -17.422 3.178 -5.273 1 98.56 131 PRO B C 1
ATOM 3623 O O . PRO B 1 131 ? -17.047 2.117 -4.758 1 98.56 131 PRO B O 1
ATOM 3626 N N . ASN B 1 132 ? -18.609 3.695 -5.156 1 98.12 132 ASN B N 1
ATOM 3627 C CA . ASN B 1 132 ? -19.641 3.023 -4.375 1 98.12 132 ASN B CA 1
ATOM 3628 C C . ASN B 1 132 ? -20.828 2.617 -5.25 1 98.12 132 ASN B C 1
ATOM 3630 O O . ASN B 1 132 ? -21.531 1.647 -4.945 1 98.12 132 ASN B O 1
ATOM 3634 N N . ARG B 1 133 ? -21.078 3.373 -6.301 1 98.12 133 ARG B N 1
ATOM 3635 C CA . ARG B 1 133 ? -22.141 3.068 -7.258 1 98.12 133 ARG B CA 1
ATOM 3636 C C . ARG B 1 133 ? -21.688 3.355 -8.688 1 98.12 133 ARG B C 1
ATOM 3638 O O . ARG B 1 133 ? -21.156 4.43 -8.969 1 98.12 133 ARG B O 1
ATOM 3645 N N . ILE B 1 134 ? -21.938 2.393 -9.555 1 97.69 134 ILE B N 1
ATOM 3646 C CA . ILE B 1 134 ? -21.594 2.547 -10.969 1 97.69 134 ILE B CA 1
ATOM 3647 C C . ILE B 1 134 ? -22.797 2.207 -11.828 1 97.69 134 ILE B C 1
ATOM 3649 O O . ILE B 1 134 ? -23.438 1.161 -11.648 1 97.69 134 ILE B O 1
ATOM 3653 N N . ASP B 1 135 ? -23.203 3.08 -12.656 1 96.5 135 ASP B N 1
ATOM 3654 C CA . ASP B 1 135 ? -24.156 2.855 -13.742 1 96.5 135 ASP B CA 1
ATOM 3655 C C . ASP B 1 135 ? -23.5 3.123 -15.102 1 96.5 135 ASP B C 1
ATOM 3657 O O . ASP B 1 135 ? -23.531 4.25 -15.602 1 96.5 135 ASP B O 1
ATOM 3661 N N . ARG B 1 136 ? -23 2.08 -15.68 1 93.38 136 ARG B N 1
ATOM 3662 C CA . ARG B 1 136 ? -22.234 2.213 -16.922 1 93.38 136 ARG B CA 1
ATOM 3663 C C . ARG B 1 136 ? -23.109 2.717 -18.062 1 93.38 136 ARG B C 1
ATOM 3665 O O . ARG B 1 136 ? -22.656 3.484 -18.906 1 93.38 136 ARG B O 1
ATOM 3672 N N . VAL B 1 137 ? -24.266 2.223 -18.141 1 94.69 137 VAL B N 1
ATOM 3673 C CA . VAL B 1 137 ? -25.188 2.588 -19.219 1 94.69 137 VAL B CA 1
ATOM 3674 C C . VAL B 1 137 ? -25.5 4.078 -19.141 1 94.69 137 VAL B C 1
ATOM 3676 O O . VAL B 1 137 ? -25.469 4.781 -20.156 1 94.69 137 VAL B O 1
ATOM 3679 N N . ALA B 1 138 ? -25.766 4.594 -17.969 1 96.19 138 ALA B N 1
ATOM 3680 C CA . ALA B 1 138 ? -26.078 6.008 -17.766 1 96.19 138 ALA B CA 1
ATOM 3681 C C . ALA B 1 138 ? -24.812 6.855 -17.75 1 96.19 138 ALA B C 1
ATOM 3683 O O . ALA B 1 138 ? -24.875 8.078 -17.859 1 96.19 138 ALA B O 1
ATOM 3684 N N . GLY B 1 139 ? -23.656 6.191 -17.562 1 96.62 139 GLY B N 1
ATOM 3685 C CA . GLY B 1 139 ? -22.406 6.918 -17.422 1 96.62 139 GLY B CA 1
ATOM 3686 C C . GLY B 1 139 ? -22.297 7.691 -16.109 1 96.62 139 GLY B C 1
ATOM 3687 O O . GLY B 1 139 ? -21.969 8.875 -16.109 1 96.62 139 GLY B O 1
ATOM 3688 N N . GLU B 1 140 ? -22.656 7.039 -15.031 1 97.62 140 GLU B N 1
ATOM 3689 C CA . GLU B 1 140 ? -22.672 7.691 -13.727 1 97.62 140 GLU B CA 1
ATOM 3690 C C . GLU B 1 140 ? -21.828 6.918 -12.711 1 97.62 140 GLU B C 1
ATOM 3692 O O . GLU B 1 140 ? -21.812 5.688 -12.719 1 97.62 140 GLU B O 1
ATOM 3697 N N . LEU B 1 141 ? -21.141 7.664 -11.883 1 98.44 141 LEU B N 1
ATOM 3698 C CA . LEU B 1 141 ? -20.328 7.117 -10.797 1 98.44 141 LEU B CA 1
ATOM 3699 C C . LEU B 1 141 ? -20.547 7.906 -9.508 1 98.44 141 LEU B C 1
ATOM 3701 O O . LEU B 1 141 ? -20.406 9.133 -9.5 1 98.44 141 LEU B O 1
ATOM 3705 N N . GLU B 1 142 ? -20.969 7.293 -8.445 1 98.69 142 GLU B N 1
ATOM 3706 C CA . GLU B 1 142 ? -20.891 7.855 -7.105 1 98.69 142 GLU B CA 1
ATOM 3707 C C . GLU B 1 142 ? -19.641 7.363 -6.371 1 98.69 142 GLU B C 1
ATOM 3709 O O . GLU B 1 142 ? -19.344 6.168 -6.395 1 98.69 142 GLU B O 1
ATOM 3714 N N . TYR B 1 143 ? -18.969 8.281 -5.754 1 98.75 143 TYR B N 1
ATOM 3715 C CA . TYR B 1 143 ? -17.656 7.906 -5.211 1 98.75 143 TYR B CA 1
ATOM 3716 C C . TYR B 1 143 ? -17.312 8.758 -3.996 1 98.75 143 TYR B C 1
ATOM 3718 O O . TYR B 1 143 ? -17.75 9.906 -3.885 1 98.75 143 TYR B O 1
ATOM 3726 N N . PHE B 1 144 ? -16.594 8.164 -3.08 1 98.75 144 PHE B N 1
ATOM 3727 C CA . PHE B 1 144 ? -15.93 8.906 -2.016 1 98.75 144 PHE B CA 1
ATOM 3728 C C . PHE B 1 144 ? -14.648 9.547 -2.529 1 98.75 144 PHE B C 1
ATOM 3730 O O . PHE B 1 144 ? -13.898 8.93 -3.293 1 98.75 144 PHE B O 1
ATOM 3737 N N . HIS B 1 145 ? -14.406 10.711 -2.162 1 98.31 145 HIS B N 1
ATOM 3738 C CA . HIS B 1 145 ? -13.156 11.43 -2.398 1 98.31 145 HIS B CA 1
ATOM 3739 C C . HIS B 1 145 ? -12.891 12.453 -1.299 1 98.31 145 HIS B C 1
ATOM 3741 O O . HIS B 1 145 ? -13.758 13.266 -0.979 1 98.31 145 HIS B O 1
ATOM 3747 N N . ASN B 1 146 ? -11.648 12.398 -0.721 1 96.56 146 ASN B N 1
ATOM 3748 C CA . ASN B 1 146 ? -11.328 13.273 0.403 1 96.56 146 ASN B CA 1
ATOM 3749 C C . ASN B 1 146 ? -12.438 13.273 1.445 1 96.56 146 ASN B C 1
ATOM 3751 O O . ASN B 1 146 ? -12.844 12.219 1.932 1 96.56 146 ASN B O 1
ATOM 3755 N N . SER B 1 147 ? -13.023 14.398 1.76 1 96.06 147 SER B N 1
ATOM 3756 C CA . SER B 1 147 ? -13.93 14.539 2.896 1 96.06 147 SER B CA 1
ATOM 3757 C C . SER B 1 147 ? -15.383 14.398 2.465 1 96.06 147 SER B C 1
ATOM 3759 O O . SER B 1 147 ? -16.297 14.805 3.189 1 96.06 147 SER B O 1
ATOM 3761 N N . GLY B 1 148 ? -15.586 13.766 1.242 1 96.69 148 GLY B N 1
ATOM 3762 C CA . GLY B 1 148 ? -16.984 13.805 0.83 1 96.69 148 GLY B CA 1
ATOM 3763 C C . GLY B 1 148 ? -17.359 12.648 -0.078 1 96.69 148 GLY B C 1
ATOM 3764 O O . GLY B 1 148 ? -16.609 11.68 -0.215 1 96.69 148 GLY B O 1
ATOM 3765 N N . TYR B 1 149 ? -18.641 12.719 -0.483 1 98.44 149 TYR B N 1
ATOM 3766 C CA . TYR B 1 149 ? -19.281 11.766 -1.38 1 98.44 149 TYR B CA 1
ATOM 3767 C C . TYR B 1 149 ? -19.922 12.477 -2.566 1 98.44 149 TYR B C 1
ATOM 3769 O O . TYR B 1 149 ? -20.703 13.398 -2.389 1 98.44 149 TYR B O 1
ATOM 3777 N N . TYR B 1 150 ? -19.562 12.008 -3.775 1 98.56 150 TYR B N 1
ATOM 3778 C CA . TYR B 1 150 ? -19.875 12.836 -4.938 1 98.56 150 TYR B CA 1
ATOM 3779 C C . TYR B 1 150 ? -20.406 11.992 -6.086 1 98.56 150 TYR B C 1
ATOM 3781 O O . TYR B 1 150 ? -20.406 10.766 -6.012 1 98.56 150 TYR B O 1
ATOM 3789 N N . LEU B 1 151 ? -20.859 12.703 -7.082 1 98.25 151 LEU B N 1
ATOM 3790 C CA . LEU B 1 151 ? -21.375 12.117 -8.312 1 98.25 151 LEU B CA 1
ATOM 3791 C C . LEU B 1 151 ? -20.672 12.695 -9.531 1 98.25 151 LEU B C 1
ATOM 3793 O O . LEU B 1 151 ? -20.422 13.898 -9.602 1 98.25 151 LEU B O 1
ATOM 3797 N N . LEU B 1 152 ? -20.188 11.836 -10.43 1 97.88 152 LEU B N 1
ATOM 3798 C CA . LEU B 1 152 ? -19.75 12.312 -11.742 1 97.88 152 LEU B CA 1
ATOM 3799 C C . LEU B 1 152 ? -20.5 11.594 -12.859 1 97.88 152 LEU B C 1
ATOM 3801 O O . LEU B 1 152 ? -21.016 10.492 -12.656 1 97.88 152 LEU B O 1
ATOM 3805 N N . ARG B 1 153 ? -20.562 12.234 -14.125 1 97.56 153 ARG B N 1
ATOM 3806 C CA . ARG B 1 153 ? -21.375 11.742 -15.234 1 97.56 153 ARG B CA 1
ATOM 3807 C C . ARG B 1 153 ? -20.688 12.008 -16.562 1 97.56 153 ARG B C 1
ATOM 3809 O O . ARG B 1 153 ? -19.734 12.789 -16.641 1 97.56 153 ARG B O 1
ATOM 3816 N N . GLY B 1 154 ? -21.203 11.242 -17.547 1 96.62 154 GLY B N 1
ATOM 3817 C CA . GLY B 1 154 ? -20.906 11.547 -18.938 1 96.62 154 GLY B CA 1
ATOM 3818 C C . GLY B 1 154 ? -19.422 11.508 -19.25 1 96.62 154 GLY B C 1
ATOM 3819 O O . GLY B 1 154 ? -18.766 10.508 -18.984 1 96.62 154 GLY B O 1
ATOM 3820 N N . ASP B 1 155 ? -18.969 12.68 -19.719 1 96.94 155 ASP B N 1
ATOM 3821 C CA . ASP B 1 155 ? -17.578 12.766 -20.172 1 96.94 155 ASP B CA 1
ATOM 3822 C C . ASP B 1 155 ? -16.609 12.523 -19.016 1 96.94 155 ASP B C 1
ATOM 3824 O O . ASP B 1 155 ? -15.531 11.961 -19.219 1 96.94 155 ASP B O 1
ATOM 3828 N N . ASP B 1 156 ? -17.031 12.969 -17.891 1 98.06 156 ASP B N 1
ATOM 3829 C CA . ASP B 1 156 ? -16.188 12.758 -16.719 1 98.06 156 ASP B CA 1
ATOM 3830 C C . ASP B 1 156 ? -16.094 11.273 -16.375 1 98.06 156 ASP B C 1
ATOM 3832 O O . ASP B 1 156 ? -15.031 10.789 -15.977 1 98.06 156 ASP B O 1
ATOM 3836 N N . PHE B 1 157 ? -17.203 10.57 -16.578 1 97.56 157 PHE B N 1
ATOM 3837 C CA . PHE B 1 157 ? -17.219 9.133 -16.359 1 97.56 157 PHE B CA 1
ATOM 3838 C C . PHE B 1 157 ? -16.312 8.422 -17.344 1 97.56 157 PHE B C 1
ATOM 3840 O O . PHE B 1 157 ? -15.516 7.562 -16.969 1 97.56 157 PHE B O 1
ATOM 3847 N N . SER B 1 158 ? -16.422 8.828 -18.578 1 96.19 158 SER B N 1
ATOM 3848 C CA . SER B 1 158 ? -15.578 8.234 -19.609 1 96.19 158 SER B CA 1
ATOM 3849 C C . SER B 1 158 ? -14.102 8.547 -19.375 1 96.19 158 SER B C 1
ATOM 3851 O O . SER B 1 158 ? -13.242 7.691 -19.578 1 96.19 158 SER B O 1
ATOM 3853 N N . GLY B 1 159 ? -13.867 9.727 -18.938 1 95.5 159 GLY B N 1
ATOM 3854 C CA . GLY B 1 159 ? -12.5 10.18 -18.766 1 95.5 159 GLY B CA 1
ATOM 3855 C C . GLY B 1 159 ? -11.812 9.555 -17.562 1 95.5 159 GLY B C 1
ATOM 3856 O O . GLY B 1 159 ? -10.641 9.172 -17.641 1 95.5 159 GLY B O 1
ATOM 3857 N N . VAL B 1 160 ? -12.523 9.438 -16.438 1 96.06 160 VAL B N 1
ATOM 3858 C CA . VAL B 1 160 ? -11.922 8.992 -15.18 1 96.06 160 VAL B CA 1
ATOM 3859 C C . VAL B 1 160 ? -11.445 7.547 -15.32 1 96.06 160 VAL B C 1
ATOM 3861 O O . VAL B 1 160 ? -10.461 7.148 -14.703 1 96.06 160 VAL B O 1
ATOM 3864 N N . PHE B 1 161 ? -12.102 6.734 -16.172 1 93.62 161 PHE B N 1
ATOM 3865 C CA . PHE B 1 161 ? -11.719 5.34 -16.375 1 93.62 161 PHE B CA 1
ATOM 3866 C C . PHE B 1 161 ? -11.102 5.145 -17.75 1 93.62 161 PHE B C 1
ATOM 3868 O O . PHE B 1 161 ? -10.836 4.016 -18.156 1 93.62 161 PHE B O 1
ATOM 3875 N N . ASP B 1 162 ? -10.875 6.262 -18.438 1 90.19 162 ASP B N 1
ATOM 3876 C CA . ASP B 1 162 ? -10.25 6.246 -19.75 1 90.19 162 ASP B CA 1
ATOM 3877 C C . ASP B 1 162 ? -10.93 5.238 -20.672 1 90.19 162 ASP B C 1
ATOM 3879 O O . ASP B 1 162 ? -10.273 4.367 -21.25 1 90.19 162 ASP B O 1
ATOM 3883 N N . LEU B 1 163 ? -12.211 5.293 -20.859 1 90 163 LEU B N 1
ATOM 3884 C CA . LEU B 1 163 ? -13.031 4.293 -21.547 1 90 163 LEU B CA 1
ATOM 3885 C C . LEU B 1 163 ? -12.797 4.332 -23.047 1 90 163 LEU B C 1
ATOM 3887 O O . LEU B 1 163 ? -13.141 3.385 -23.766 1 90 163 LEU B O 1
ATOM 3891 N N . ASP B 1 164 ? -12.219 5.352 -23.562 1 84.5 164 ASP B N 1
ATOM 3892 C CA . ASP B 1 164 ? -11.992 5.473 -25 1 84.5 164 ASP B CA 1
ATOM 3893 C C . ASP B 1 164 ? -10.688 4.789 -25.422 1 84.5 164 ASP B C 1
ATOM 3895 O O . ASP B 1 164 ? -10.398 4.66 -26.609 1 84.5 164 ASP B O 1
ATOM 3899 N N . ARG B 1 165 ? -10.039 4.352 -24.438 1 82 165 ARG B N 1
ATOM 3900 C CA . ARG B 1 165 ? -8.773 3.701 -24.734 1 82 165 ARG B CA 1
ATOM 3901 C C . ARG B 1 165 ? -8.992 2.289 -25.266 1 82 165 ARG B C 1
ATOM 3903 O O . ARG B 1 165 ? -9.859 1.562 -24.781 1 82 165 ARG B O 1
ATOM 3910 N N . SER B 1 166 ? -8.188 1.933 -26.188 1 75.5 166 SER B N 1
ATOM 3911 C CA . SER B 1 166 ? -8.359 0.643 -26.844 1 75.5 166 SER B CA 1
ATOM 3912 C C . SER B 1 166 ? -7.543 -0.446 -26.156 1 75.5 166 SER B C 1
ATOM 3914 O O . SER B 1 166 ? -7.836 -1.635 -26.297 1 75.5 166 SER B O 1
ATOM 3916 N N . SER B 1 167 ? -6.535 -0.01 -25.484 1 77.12 167 SER B N 1
ATOM 3917 C CA . SER B 1 167 ? -5.676 -0.983 -24.828 1 77.12 167 SER B CA 1
ATOM 3918 C C . SER B 1 167 ? -5.336 -0.543 -23.406 1 77.12 167 SER B C 1
ATOM 3920 O O . SER B 1 167 ? -5.512 0.625 -23.047 1 77.12 167 SER B O 1
ATOM 3922 N N . LEU B 1 168 ? -4.949 -1.528 -22.625 1 77.12 168 LEU B N 1
ATOM 3923 C CA . LEU B 1 168 ? -4.543 -1.216 -21.25 1 77.12 168 LEU B CA 1
ATOM 3924 C C . LEU B 1 168 ? -3.373 -0.235 -21.25 1 77.12 168 LEU B C 1
ATOM 3926 O O . LEU B 1 168 ? -2.459 -0.346 -22.062 1 77.12 168 LEU B O 1
ATOM 3930 N N . PRO B 1 169 ? -3.545 0.764 -20.375 1 77.19 169 PRO B N 1
ATOM 3931 C CA . PRO B 1 169 ? -2.408 1.683 -20.266 1 77.19 169 PRO B CA 1
ATOM 3932 C C . PRO B 1 169 ? -1.147 1.006 -19.734 1 77.19 169 PRO B C 1
ATOM 3934 O O . PRO B 1 169 ? -1.235 0.022 -19 1 77.19 169 PRO B O 1
ATOM 3937 N N . SER B 1 170 ? -0.01 1.521 -20.188 1 75.31 170 SER B N 1
ATOM 3938 C CA . SER B 1 170 ? 1.271 0.992 -19.719 1 75.31 170 SER B CA 1
ATOM 3939 C C . SER B 1 170 ? 1.403 1.098 -18.203 1 75.31 170 SER B C 1
ATOM 3941 O O . SER B 1 170 ? 2.016 0.237 -17.578 1 75.31 170 SER B O 1
ATOM 3943 N N . PHE B 1 171 ? 0.844 2.133 -17.641 1 83.44 171 PHE B N 1
ATOM 3944 C CA . PHE B 1 171 ? 0.815 2.301 -16.203 1 83.44 171 PHE B CA 1
ATOM 3945 C C . PHE B 1 171 ? -0.613 2.23 -15.672 1 83.44 171 PHE B C 1
ATOM 3947 O O . PHE B 1 171 ? -1.352 3.217 -15.727 1 83.44 171 PHE B O 1
ATOM 3954 N N . VAL B 1 172 ? -0.904 1.01 -15.258 1 88.56 172 VAL B N 1
ATOM 3955 C CA . VAL B 1 172 ? -2.244 0.832 -14.711 1 88.56 172 VAL B CA 1
ATOM 3956 C C . VAL B 1 172 ? -2.324 1.463 -13.32 1 88.56 172 VAL B C 1
ATOM 3958 O O . VAL B 1 172 ? -1.325 1.522 -12.602 1 88.56 172 VAL B O 1
ATOM 3961 N N . PRO B 1 173 ? -3.473 1.962 -12.992 1 92.5 173 PRO B N 1
ATOM 3962 C CA . PRO B 1 173 ? -3.607 2.592 -11.68 1 92.5 173 PRO B CA 1
ATOM 3963 C C . PRO B 1 173 ? -3.465 1.595 -10.531 1 92.5 173 PRO B C 1
ATOM 3965 O O . PRO B 1 173 ? -3.752 0.407 -10.703 1 92.5 173 PRO B O 1
ATOM 3968 N N . TYR B 1 174 ? -2.988 2.098 -9.445 1 94.25 174 TYR B N 1
ATOM 3969 C CA . TYR B 1 174 ? -2.998 1.331 -8.203 1 94.25 174 TYR B CA 1
ATOM 3970 C C . TYR B 1 174 ? -4.422 1.121 -7.703 1 94.25 174 TYR B C 1
ATOM 3972 O O . TYR B 1 174 ? -5.211 2.066 -7.645 1 94.25 174 TYR B O 1
ATOM 3980 N N . VAL B 1 175 ? -4.809 -0.124 -7.395 1 96.88 175 VAL B N 1
ATOM 3981 C CA . VAL B 1 175 ? -6.133 -0.482 -6.898 1 96.88 175 VAL B CA 1
ATOM 3982 C C . VAL B 1 175 ? -6 -1.397 -5.684 1 96.88 175 VAL B C 1
ATOM 3984 O O . VAL B 1 175 ? -5.172 -2.311 -5.672 1 96.88 175 VAL B O 1
ATOM 3987 N N . GLU B 1 176 ? -6.723 -1.05 -4.66 1 97.88 176 GLU B N 1
ATOM 3988 C CA . GLU B 1 176 ? -6.883 -1.964 -3.533 1 97.88 176 GLU B CA 1
ATOM 3989 C C . GLU B 1 176 ? -8.305 -2.5 -3.453 1 97.88 176 GLU B C 1
ATOM 3991 O O . GLU B 1 176 ? -9.258 -1.814 -3.84 1 97.88 176 GLU B O 1
ATOM 3996 N N . GLN B 1 177 ? -8.406 -3.73 -2.977 1 97.38 177 GLN B N 1
ATOM 3997 C CA . GLN B 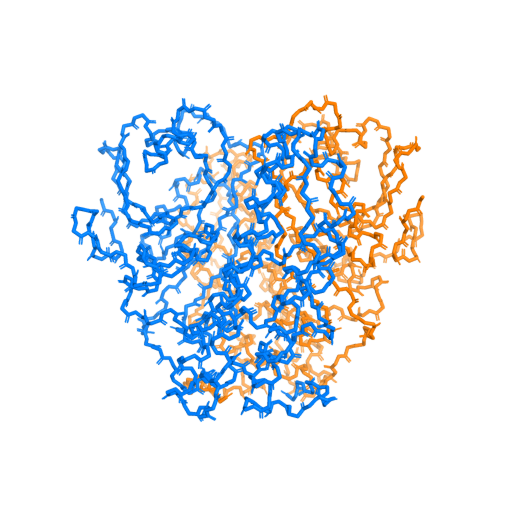1 177 ? -9.711 -4.297 -2.641 1 97.38 177 GLN B CA 1
ATOM 3998 C C . GLN B 1 177 ? -10.039 -4.082 -1.166 1 97.38 177 GLN B C 1
ATOM 4000 O O . GLN B 1 177 ? -9.18 -4.262 -0.3 1 97.38 177 GLN B O 1
ATOM 4005 N N . ILE B 1 178 ? -11.188 -3.576 -0.939 1 96.62 178 ILE B N 1
ATOM 4006 C CA . ILE B 1 178 ? -11.727 -3.434 0.41 1 96.62 178 ILE B CA 1
ATOM 4007 C C . ILE B 1 178 ? -12.797 -4.492 0.656 1 96.62 178 ILE B C 1
ATOM 4009 O O . ILE B 1 178 ? -13.914 -4.383 0.142 1 96.62 178 ILE B O 1
ATOM 4013 N N . ARG B 1 179 ? -12.445 -5.488 1.363 1 93.44 179 ARG B N 1
ATOM 4014 C CA . ARG B 1 179 ? -13.383 -6.57 1.662 1 93.44 179 ARG B CA 1
ATOM 4015 C C . ARG B 1 179 ? -14.156 -6.289 2.943 1 93.44 179 ARG B C 1
ATOM 4017 O O . ARG B 1 179 ? -13.578 -6.25 4.031 1 93.44 179 ARG B O 1
ATOM 4024 N N . LEU B 1 180 ? -15.383 -6.07 2.789 1 89.25 180 LEU B N 1
ATOM 4025 C CA . LEU B 1 180 ? -16.25 -5.719 3.91 1 89.25 180 LEU B CA 1
ATOM 4026 C C . LEU B 1 180 ? -16.797 -6.969 4.59 1 89.25 180 LEU B C 1
ATOM 4028 O O . LEU B 1 180 ? -17.391 -7.828 3.93 1 89.25 180 LEU B O 1
ATOM 4032 N N . ASN B 1 181 ? -15.977 -7.961 5.297 1 66.62 181 ASN B N 1
ATOM 4033 C CA . ASN B 1 181 ? -16.484 -9.195 5.883 1 66.62 181 ASN B CA 1
ATOM 4034 C C . ASN B 1 181 ? -17.75 -8.953 6.707 1 66.62 181 ASN B C 1
ATOM 4036 O O . ASN B 1 181 ? -17.859 -7.941 7.402 1 66.62 181 ASN B O 1
ATOM 4040 N N . PRO B 1 182 ? -18.688 -10.086 6.801 1 57.69 182 PRO B N 1
ATOM 4041 C CA . PRO B 1 182 ? -20.094 -9.805 7.129 1 57.69 182 PRO B CA 1
ATOM 4042 C C . PRO B 1 182 ? -20.25 -8.695 8.164 1 57.69 182 PRO B C 1
ATOM 4044 O O . PRO B 1 182 ? -21.094 -7.82 8.008 1 57.69 182 PRO B O 1
ATOM 4047 N N . VAL B 1 183 ? -19.672 -8.867 9.484 1 54.22 183 VAL B N 1
ATOM 4048 C CA . VAL B 1 183 ? -20.125 -8.07 10.617 1 54.22 183 VAL B CA 1
ATOM 4049 C C . VAL B 1 183 ? -19.172 -6.891 10.828 1 54.22 183 VAL B C 1
ATOM 4051 O O . VAL B 1 183 ? -17.969 -7.082 10.961 1 54.22 183 VAL B O 1
ATOM 4054 N N . HIS B 1 184 ? -19.516 -5.582 10.43 1 67.94 184 HIS B N 1
ATOM 4055 C CA . HIS B 1 184 ? -18.609 -4.469 10.664 1 67.94 184 HIS B CA 1
ATOM 4056 C C . HIS B 1 184 ? -18.984 -3.689 11.914 1 67.94 184 HIS B C 1
ATOM 4058 O O . HIS B 1 184 ? -19.984 -2.955 11.914 1 67.94 184 HIS B O 1
ATOM 4064 N N . ALA B 1 185 ? -18.625 -4.309 13.125 1 80.12 185 ALA B N 1
ATOM 4065 C CA . ALA B 1 185 ? -18.625 -3.518 14.352 1 80.12 185 ALA B CA 1
ATOM 4066 C C . ALA B 1 185 ? -17.203 -3.279 14.852 1 80.12 185 ALA B C 1
ATOM 4068 O O . ALA B 1 185 ? -16.297 -4.059 14.555 1 80.12 185 ALA B O 1
ATOM 4069 N N . THR B 1 186 ? -17.172 -2.152 15.422 1 88.06 186 THR B N 1
ATOM 4070 C CA . THR B 1 186 ? -15.891 -1.857 16.047 1 88.06 186 THR B CA 1
ATOM 4071 C C . THR B 1 186 ? -15.555 -2.885 17.125 1 88.06 186 THR B C 1
ATOM 4073 O O . THR B 1 186 ? -16.375 -3.158 18 1 88.06 186 THR B O 1
ATOM 4076 N N . ASN B 1 187 ? -14.477 -3.416 16.984 1 91.75 187 ASN B N 1
ATOM 4077 C CA . ASN B 1 187 ? -13.984 -4.32 18.016 1 91.75 187 ASN B CA 1
ATOM 4078 C C . ASN B 1 187 ? -13.32 -3.559 19.156 1 91.75 187 ASN B C 1
ATOM 4080 O O . ASN B 1 187 ? -12.109 -3.316 19.141 1 91.75 187 ASN B O 1
ATOM 4084 N N . ALA B 1 188 ? -14.047 -3.322 20.188 1 92.12 188 ALA B N 1
ATOM 4085 C CA . ALA B 1 188 ? -13.586 -2.52 21.312 1 92.12 188 ALA B CA 1
ATOM 4086 C C . ALA B 1 188 ? -12.414 -3.197 22.016 1 92.12 188 ALA B C 1
ATOM 4088 O O . ALA B 1 188 ? -11.531 -2.525 22.562 1 92.12 188 ALA B O 1
ATOM 4089 N N . GLY B 1 189 ? -12.414 -4.512 21.938 1 91.75 189 GLY B N 1
ATOM 4090 C CA . GLY B 1 189 ? -11.375 -5.281 22.594 1 91.75 189 GLY B CA 1
ATOM 4091 C C . GLY B 1 189 ? -10 -5.074 21.984 1 91.75 189 GLY B C 1
ATOM 4092 O O . GLY B 1 189 ? -8.984 -5.359 22.625 1 91.75 189 GLY B O 1
ATOM 4093 N N . ASN B 1 190 ? -9.953 -4.484 20.766 1 94.38 190 ASN B N 1
ATOM 4094 C CA . ASN B 1 190 ? -8.68 -4.34 20.062 1 94.38 190 ASN B CA 1
ATOM 4095 C C . ASN B 1 190 ? -8.172 -2.9 20.109 1 94.38 190 ASN B C 1
ATOM 4097 O O . ASN B 1 190 ? -7.07 -2.609 19.656 1 94.38 190 ASN B O 1
ATOM 4101 N N . ILE B 1 191 ? -8.938 -1.988 20.703 1 96.56 191 ILE B N 1
ATOM 4102 C CA . ILE B 1 191 ? -8.578 -0.574 20.734 1 96.56 191 ILE B CA 1
ATOM 4103 C C . ILE B 1 191 ? -7.27 -0.386 21.5 1 96.56 191 ILE B C 1
ATOM 4105 O O . ILE B 1 191 ? -6.371 0.321 21.047 1 96.56 191 ILE B O 1
ATOM 4109 N N . ALA B 1 192 ? -7.148 -1.047 22.609 1 95.5 192 ALA B N 1
ATOM 4110 C CA . ALA B 1 192 ? -5.949 -0.917 23.438 1 95.5 192 ALA B CA 1
ATOM 4111 C C . ALA B 1 192 ? -4.715 -1.417 22.688 1 95.5 192 ALA B C 1
ATOM 4113 O O . ALA B 1 192 ? -3.676 -0.752 22.688 1 95.5 192 ALA B O 1
ATOM 4114 N N . GLU B 1 193 ? -4.859 -2.521 22.094 1 93.69 193 GLU B N 1
ATOM 4115 C CA . GLU B 1 193 ? -3.74 -3.111 21.359 1 93.69 193 GLU B CA 1
ATOM 4116 C C . GLU B 1 193 ? -3.303 -2.217 20.203 1 93.69 193 GLU B C 1
ATOM 4118 O O . GLU B 1 193 ? -2.105 -2.021 19.984 1 93.69 193 GLU B O 1
ATOM 4123 N N . VAL B 1 194 ? -4.258 -1.702 19.469 1 96.25 194 VAL B N 1
ATOM 4124 C CA . VAL B 1 194 ? -3.969 -0.833 18.328 1 96.25 194 VAL B CA 1
ATOM 4125 C C . VAL B 1 194 ? -3.268 0.435 18.812 1 96.25 194 VAL B C 1
ATOM 4127 O O . VAL B 1 194 ? -2.271 0.863 18.234 1 96.25 194 VAL B O 1
ATOM 4130 N N . ALA B 1 195 ? -3.75 0.998 19.875 1 97.19 195 ALA B N 1
ATOM 4131 C CA . ALA B 1 195 ? -3.123 2.189 20.453 1 97.19 195 ALA B CA 1
ATOM 4132 C C . ALA B 1 195 ? -1.688 1.902 20.875 1 97.19 195 ALA B C 1
ATOM 4134 O O . ALA B 1 195 ? -0.768 2.643 20.531 1 97.19 195 ALA B O 1
ATOM 4135 N N . ARG B 1 196 ? -1.499 0.805 21.547 1 95.31 196 ARG B N 1
ATOM 4136 C CA . ARG B 1 196 ? -0.188 0.448 22.078 1 95.31 196 ARG B CA 1
ATOM 4137 C C . ARG B 1 196 ? 0.808 0.19 20.953 1 95.31 196 ARG B C 1
ATOM 4139 O O . ARG B 1 196 ? 1.956 0.634 21.016 1 95.31 196 ARG B O 1
ATOM 4146 N N . ARG B 1 197 ? 0.396 -0.488 19.953 1 93 197 ARG B N 1
ATOM 4147 C CA . ARG B 1 197 ? 1.274 -0.808 18.828 1 93 197 ARG B CA 1
ATOM 4148 C C . ARG B 1 197 ? 1.743 0.459 18.125 1 93 197 ARG B C 1
ATOM 4150 O O . ARG B 1 197 ? 2.918 0.58 17.766 1 93 197 ARG B O 1
ATOM 4157 N N . ASN B 1 198 ? 0.887 1.375 17.938 1 96.19 198 ASN B N 1
ATOM 4158 C CA . ASN B 1 198 ? 1.253 2.598 17.234 1 96.19 198 ASN B CA 1
ATOM 4159 C C . ASN B 1 198 ? 2.145 3.494 18.094 1 96.19 198 ASN B C 1
ATOM 4161 O O . ASN B 1 198 ? 3.072 4.125 17.578 1 96.19 198 ASN B O 1
ATOM 4165 N N . VAL B 1 199 ? 1.861 3.529 19.359 1 96.38 199 VAL B N 1
ATOM 4166 C CA . VAL B 1 199 ? 2.697 4.32 20.266 1 96.38 199 VAL B CA 1
ATOM 4167 C C . VAL B 1 199 ? 4.082 3.686 20.375 1 96.38 199 VAL B C 1
ATOM 4169 O O . VAL B 1 199 ? 5.09 4.391 20.453 1 96.38 199 VAL B O 1
ATOM 4172 N N . ALA B 1 200 ? 4.117 2.387 20.312 1 90.81 200 ALA B N 1
ATOM 4173 C CA . ALA B 1 200 ? 5.371 1.652 20.469 1 90.81 200 ALA B CA 1
ATOM 4174 C C . ALA B 1 200 ? 6.344 1.965 19.328 1 90.81 200 ALA B C 1
ATOM 4176 O O . ALA B 1 200 ? 7.559 1.935 19.531 1 90.81 200 ALA B O 1
ATOM 4177 N N . VAL B 1 201 ? 5.805 2.26 18.203 1 90.31 201 VAL B N 1
ATOM 4178 C CA . VAL B 1 201 ? 6.684 2.482 17.047 1 90.31 201 VAL B CA 1
ATOM 4179 C C . VAL B 1 201 ? 6.801 3.979 16.781 1 90.31 201 VAL B C 1
ATOM 4181 O O . VAL B 1 201 ? 7.125 4.387 15.656 1 90.31 201 VAL B O 1
ATOM 4184 N N . ARG B 1 202 ? 6.535 4.797 17.703 1 94.12 202 ARG B N 1
ATOM 4185 C CA . ARG B 1 202 ? 6.684 6.242 17.562 1 94.12 202 ARG B CA 1
ATOM 4186 C C . ARG B 1 202 ? 8.133 6.621 17.297 1 94.12 202 ARG B C 1
ATOM 4188 O O . ARG B 1 202 ? 9.047 5.824 17.547 1 94.12 202 ARG B O 1
ATOM 4195 N N . ALA B 1 203 ? 8.281 7.797 16.812 1 92.69 203 ALA B N 1
ATOM 4196 C CA . ALA B 1 203 ? 9.633 8.289 16.562 1 92.69 203 ALA B CA 1
ATOM 4197 C C . ALA B 1 203 ? 10.461 8.32 17.844 1 92.69 203 ALA B C 1
ATOM 4199 O O . ALA B 1 203 ? 9.953 8.711 18.906 1 92.69 203 ALA B O 1
ATOM 4200 N N . ALA B 1 204 ? 11.688 7.887 17.828 1 86.56 204 ALA B N 1
ATOM 4201 C CA . ALA B 1 204 ? 12.578 7.895 18.984 1 86.56 204 ALA B CA 1
ATOM 4202 C C . ALA B 1 204 ? 12.875 9.32 19.438 1 86.56 204 ALA B C 1
ATOM 4204 O O . ALA B 1 204 ? 12.953 9.594 20.641 1 86.56 204 ALA B O 1
ATOM 4205 N N . GLY B 1 205 ? 13.016 10.227 18.594 1 93.19 205 GLY B N 1
ATOM 4206 C CA . GLY B 1 205 ? 13.266 11.625 18.906 1 93.19 205 GLY B CA 1
ATOM 4207 C C . GLY B 1 205 ? 12.062 12.508 18.641 1 93.19 205 GLY B C 1
ATOM 4208 O O . GLY B 1 205 ? 10.914 12.055 18.734 1 93.19 205 GLY B O 1
ATOM 4209 N N . ASN B 1 206 ? 12.305 13.75 18.625 1 98 206 ASN B N 1
ATOM 4210 C CA . ASN B 1 206 ? 11.25 14.719 18.359 1 98 206 ASN B CA 1
ATOM 4211 C C . ASN B 1 206 ? 11.133 15.016 16.859 1 98 206 ASN B C 1
ATOM 4213 O O . ASN B 1 206 ? 11.844 15.867 16.344 1 98 206 ASN B O 1
ATOM 4217 N N . PRO B 1 207 ? 10.219 14.375 16.219 1 98.38 207 PRO B N 1
ATOM 4218 C CA . PRO B 1 207 ? 10.125 14.555 14.766 1 98.38 207 PRO B CA 1
ATOM 4219 C C . PRO B 1 207 ? 9.781 15.984 14.367 1 98.38 207 PRO B C 1
ATOM 4221 O O . PRO B 1 207 ? 10.133 16.422 13.266 1 98.38 207 PRO B O 1
ATOM 4224 N N . VAL B 1 208 ? 9.117 16.703 15.219 1 98.88 208 VAL B N 1
ATOM 4225 C CA . VAL B 1 208 ? 8.758 18.094 14.914 1 98.88 208 VAL B CA 1
ATOM 4226 C C . VAL B 1 208 ? 10.008 18.969 14.945 1 98.88 208 VAL B C 1
ATOM 4228 O O . VAL B 1 208 ? 10.141 19.906 14.148 1 98.88 208 VAL B O 1
ATOM 4231 N N . ARG B 1 209 ? 10.875 18.703 15.875 1 98.75 209 ARG B N 1
ATOM 4232 C CA . ARG B 1 209 ? 12.156 19.406 15.898 1 98.75 209 ARG B CA 1
ATOM 4233 C C . ARG B 1 209 ? 12.945 19.156 14.617 1 98.75 209 ARG B C 1
ATOM 4235 O O . ARG B 1 209 ? 13.555 20.078 14.07 1 98.75 209 ARG B O 1
ATOM 4242 N N . GLU B 1 210 ? 12.984 17.922 14.18 1 98.19 210 GLU B N 1
ATOM 4243 C CA . GLU B 1 210 ? 13.664 17.562 12.938 1 98.19 210 GLU B CA 1
ATOM 4244 C C . GLU B 1 210 ? 13.039 18.281 11.742 1 98.19 210 GLU B C 1
ATOM 4246 O O . GLU B 1 210 ? 13.742 18.797 10.875 1 98.19 210 GLU B O 1
ATOM 4251 N N . LEU B 1 211 ? 11.727 18.312 11.703 1 98.75 211 LEU B N 1
ATOM 4252 C CA . LEU B 1 211 ? 11.008 19.062 10.68 1 98.75 211 LEU B CA 1
ATOM 4253 C C . LEU B 1 211 ? 11.391 20.531 10.703 1 98.75 211 LEU B C 1
ATOM 4255 O O . LEU B 1 211 ? 11.625 21.141 9.656 1 98.75 211 LEU B O 1
ATOM 4259 N N . GLY B 1 212 ? 11.422 21.094 11.922 1 98.75 212 GLY B N 1
ATOM 4260 C CA . GLY B 1 212 ? 11.781 22.484 12.062 1 98.75 212 GLY B CA 1
ATOM 4261 C C . GLY B 1 212 ? 13.133 22.828 11.469 1 98.75 212 GLY B C 1
ATOM 4262 O O . GLY B 1 212 ? 13.289 23.844 10.797 1 98.75 212 GLY B O 1
ATOM 4263 N N . ARG B 1 213 ? 14.109 22 11.695 1 98.25 213 ARG B N 1
ATOM 4264 C CA . ARG B 1 213 ? 15.438 22.203 11.117 1 98.25 213 ARG B CA 1
ATOM 4265 C C . ARG B 1 213 ? 15.375 22.219 9.594 1 98.25 213 ARG B C 1
ATOM 4267 O O . ARG B 1 213 ? 16.016 23.062 8.953 1 98.25 213 ARG B O 1
ATOM 4274 N N . ARG B 1 214 ? 14.617 21.312 9.039 1 98.06 214 ARG B N 1
ATOM 4275 C CA . ARG B 1 214 ? 14.492 21.234 7.586 1 98.06 214 ARG B CA 1
ATOM 4276 C C . ARG B 1 214 ? 13.797 22.469 7.035 1 98.06 214 ARG B C 1
ATOM 4278 O O . ARG B 1 214 ? 14.188 22.984 5.984 1 98.06 214 ARG B O 1
ATOM 4285 N N . VAL B 1 215 ? 12.766 22.938 7.73 1 98.56 215 VAL B N 1
ATOM 4286 C CA . VAL B 1 215 ? 12.031 24.125 7.297 1 98.56 215 VAL B CA 1
ATOM 4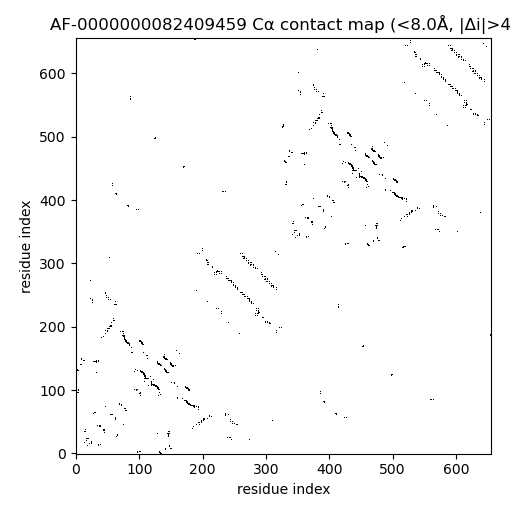287 C C . VAL B 1 215 ? 12.977 25.312 7.223 1 98.56 215 VAL B C 1
ATOM 4289 O O . VAL B 1 215 ? 12.961 26.062 6.246 1 98.56 215 VAL B O 1
ATOM 4292 N N . ILE B 1 216 ? 13.828 25.453 8.219 1 98.06 216 ILE B N 1
ATOM 4293 C CA . ILE B 1 216 ? 14.781 26.547 8.242 1 98.06 216 ILE B CA 1
ATOM 4294 C C . ILE B 1 216 ? 15.797 26.391 7.117 1 98.06 216 ILE B C 1
ATOM 4296 O O . ILE B 1 216 ? 16.125 27.344 6.418 1 98.06 216 ILE B O 1
ATOM 4300 N N . ASP B 1 217 ? 16.25 25.188 6.922 1 97.44 217 ASP B N 1
ATOM 4301 C CA . ASP B 1 217 ? 17.219 24.906 5.863 1 97.44 217 ASP B CA 1
ATOM 4302 C C . ASP B 1 217 ? 16.625 25.203 4.488 1 97.44 217 ASP B C 1
ATOM 4304 O O . ASP B 1 217 ? 17.359 25.562 3.562 1 97.44 217 ASP B O 1
ATOM 4308 N N . ASP B 1 218 ? 15.32 25.078 4.328 1 97.06 218 ASP B N 1
ATOM 4309 C CA . ASP B 1 218 ? 14.664 25.188 3.027 1 97.06 218 ASP B CA 1
ATOM 4310 C C . ASP B 1 218 ? 14.234 26.641 2.752 1 97.06 218 ASP B C 1
ATOM 4312 O O . ASP B 1 218 ? 13.711 26.938 1.677 1 97.06 218 ASP B O 1
ATOM 4316 N N . LEU B 1 219 ? 14.461 27.5 3.688 1 95.81 219 LEU B N 1
ATOM 4317 C CA . LEU B 1 219 ? 13.945 28.859 3.58 1 95.81 219 LEU B CA 1
ATOM 4318 C C . LEU B 1 219 ? 14.398 29.516 2.279 1 95.81 219 LEU B C 1
ATOM 4320 O O . LEU B 1 219 ? 13.586 30.078 1.542 1 95.81 219 LEU B O 1
ATOM 4324 N N . GLU B 1 220 ? 15.68 29.484 2.031 1 94.44 220 GLU B N 1
ATOM 4325 C CA . GLU B 1 220 ? 16.219 30.109 0.825 1 94.44 220 GLU B CA 1
ATOM 4326 C C . GLU B 1 220 ? 15.617 29.484 -0.432 1 94.44 220 GLU B C 1
ATOM 4328 O O . GLU B 1 220 ? 15.266 30.203 -1.375 1 94.44 220 GLU B O 1
ATOM 4333 N N . TRP B 1 221 ? 15.586 28.172 -0.422 1 94.94 221 TRP B N 1
ATOM 4334 C CA . TRP B 1 221 ? 15.023 27.484 -1.573 1 94.94 221 TRP B CA 1
ATOM 4335 C C . TRP B 1 221 ? 13.562 27.891 -1.791 1 94.94 221 TRP B C 1
ATOM 4337 O O . TRP B 1 221 ? 13.148 28.141 -2.924 1 94.94 221 TRP B O 1
ATOM 4347 N N . VAL B 1 222 ? 12.734 27.938 -0.771 1 95.69 222 VAL B N 1
ATOM 4348 C CA . VAL B 1 222 ? 11.312 28.266 -0.843 1 95.69 222 VAL B CA 1
ATOM 4349 C C . VAL B 1 222 ? 11.133 29.672 -1.41 1 95.69 222 VAL B C 1
ATOM 4351 O O . VAL B 1 222 ? 10.203 29.922 -2.174 1 95.69 222 VAL B O 1
ATOM 4354 N N . GLN B 1 223 ? 12.008 30.547 -1.09 1 93.81 223 GLN B N 1
ATOM 4355 C CA . GLN B 1 223 ? 11.953 31.922 -1.553 1 93.81 223 GLN B CA 1
ATOM 4356 C C . GLN B 1 223 ? 12.133 32 -3.066 1 93.81 223 GLN B C 1
ATOM 4358 O O . GLN B 1 223 ? 11.562 32.875 -3.717 1 93.81 223 GLN B O 1
ATOM 4363 N N . GLY B 1 224 ? 12.875 31.094 -3.572 1 92.38 224 GLY B N 1
ATOM 4364 C CA . GLY B 1 224 ? 13.203 31.172 -4.988 1 92.38 224 GLY B CA 1
ATOM 4365 C C . GLY B 1 224 ? 12.453 30.172 -5.836 1 92.38 224 GLY B C 1
ATOM 4366 O O . GLY B 1 224 ? 12.414 30.281 -7.062 1 92.38 224 GLY B O 1
ATOM 4367 N N . ALA B 1 225 ? 11.727 29.219 -5.305 1 91.25 225 ALA B N 1
ATOM 4368 C CA . ALA B 1 225 ? 11.203 28.062 -6.027 1 91.25 225 ALA B CA 1
ATOM 4369 C C . ALA B 1 225 ? 9.859 28.375 -6.672 1 91.25 225 ALA B C 1
ATOM 4371 O O . ALA B 1 225 ? 9.445 27.719 -7.621 1 91.25 225 ALA B O 1
ATOM 4372 N N . GLY B 1 226 ? 9.148 29.422 -6.195 1 89.69 226 GLY B N 1
ATOM 4373 C CA . GLY B 1 226 ? 7.844 29.75 -6.73 1 89.69 226 GLY B CA 1
ATOM 4374 C C . GLY B 1 226 ? 6.703 29.094 -5.98 1 89.69 226 GLY B C 1
ATOM 4375 O O . GLY B 1 226 ? 6.922 28.156 -5.203 1 89.69 226 GLY B O 1
ATOM 4376 N N . MET B 1 227 ? 5.477 29.484 -6.289 1 90.44 227 MET B N 1
ATOM 4377 C CA . MET B 1 227 ? 4.293 29.109 -5.516 1 90.44 227 MET B CA 1
ATOM 4378 C C . MET B 1 227 ? 3.93 27.656 -5.738 1 90.44 227 MET B C 1
ATOM 4380 O O . MET B 1 227 ? 3.48 26.969 -4.812 1 90.44 227 MET B O 1
ATOM 4384 N N . ASP B 1 228 ? 4.055 27.141 -6.898 1 89.12 228 ASP B N 1
ATOM 4385 C CA . ASP B 1 228 ? 3.725 25.75 -7.188 1 89.12 228 ASP B CA 1
ATOM 4386 C C . ASP B 1 228 ? 4.613 24.797 -6.395 1 89.12 228 ASP B C 1
ATOM 4388 O O . ASP B 1 228 ? 4.125 23.844 -5.789 1 89.12 228 ASP B O 1
ATOM 4392 N N . ALA B 1 229 ? 5.863 25.109 -6.457 1 92.44 229 ALA B N 1
ATOM 4393 C CA . ALA B 1 229 ? 6.809 24.297 -5.691 1 92.44 229 ALA B CA 1
ATOM 4394 C C . ALA B 1 229 ? 6.535 24.391 -4.195 1 92.44 229 ALA B C 1
ATOM 4396 O O . ALA B 1 229 ? 6.652 23.406 -3.467 1 92.44 229 ALA B O 1
ATOM 4397 N N . PHE B 1 230 ? 6.188 25.594 -3.748 1 95.94 230 PHE B N 1
ATOM 4398 C CA . PHE B 1 230 ? 5.852 25.797 -2.346 1 95.94 230 PHE B CA 1
ATOM 4399 C C . PHE B 1 230 ? 4.68 24.922 -1.931 1 95.94 230 PHE B C 1
ATOM 4401 O O . PHE B 1 230 ? 4.703 24.312 -0.86 1 95.94 230 PHE B O 1
ATOM 4408 N N . HIS B 1 231 ? 3.641 24.797 -2.734 1 94 231 HIS B N 1
ATOM 4409 C CA . HIS B 1 231 ? 2.463 24 -2.389 1 94 231 HIS B CA 1
ATOM 4410 C C . HIS B 1 231 ? 2.811 22.531 -2.234 1 94 231 HIS B C 1
ATOM 4412 O O . HIS B 1 231 ? 2.34 21.875 -1.304 1 94 231 HIS B O 1
ATOM 4418 N N . LEU B 1 232 ? 3.6 22.031 -3.133 1 93.88 232 LEU B N 1
ATOM 4419 C CA . LEU B 1 232 ? 4.043 20.656 -3.055 1 93.88 232 LEU B CA 1
ATOM 4420 C C . LEU B 1 232 ? 4.879 20.422 -1.802 1 93.88 232 LEU B C 1
ATOM 4422 O O . LEU B 1 232 ? 4.66 19.438 -1.074 1 93.88 232 LEU B O 1
ATOM 4426 N N . TRP B 1 233 ? 5.793 21.344 -1.553 1 97.06 233 TRP B N 1
ATOM 4427 C CA . TRP B 1 233 ? 6.664 21.297 -0.384 1 97.06 233 TRP B CA 1
ATOM 4428 C C . TRP B 1 233 ? 5.852 21.359 0.905 1 97.06 233 TRP B C 1
ATOM 4430 O O . TRP B 1 233 ? 6.055 20.547 1.81 1 97.06 233 TRP B O 1
ATOM 4440 N N . SER B 1 234 ? 4.965 22.281 0.964 1 97.38 234 SER B N 1
ATOM 4441 C CA . SER B 1 234 ? 4.164 22.469 2.17 1 97.38 234 SER B CA 1
ATOM 4442 C C . SER B 1 234 ? 3.293 21.25 2.451 1 97.38 234 SER B C 1
ATOM 4444 O O . SER B 1 234 ? 3.088 20.875 3.609 1 97.38 234 SER B O 1
ATOM 4446 N N . PHE B 1 235 ? 2.756 20.625 1.442 1 96.62 235 PHE B N 1
ATOM 4447 C CA . PHE B 1 235 ? 1.949 19.422 1.618 1 96.62 235 PHE B CA 1
ATOM 4448 C C . PHE B 1 235 ? 2.76 18.328 2.291 1 96.62 235 PHE B C 1
ATOM 4450 O O . PHE B 1 235 ? 2.273 17.656 3.209 1 96.62 235 PHE B O 1
ATOM 4457 N N . GLY B 1 236 ? 3.949 18.094 1.866 1 97.38 236 GLY B N 1
ATOM 4458 C CA . GLY B 1 236 ? 4.773 16.984 2.34 1 97.38 236 GLY B CA 1
ATOM 4459 C C . GLY B 1 236 ? 5.383 17.25 3.705 1 97.38 236 GLY B C 1
ATOM 4460 O O . GLY B 1 236 ? 5.906 16.328 4.34 1 97.38 236 GLY B O 1
ATOM 4461 N N . LEU B 1 237 ? 5.383 18.438 4.164 1 98.25 237 LEU B N 1
ATOM 4462 C CA . LEU B 1 237 ? 6.062 18.781 5.41 1 98.25 237 LEU B CA 1
ATOM 4463 C C . LEU B 1 237 ? 5.07 19.312 6.441 1 98.25 237 LEU B C 1
ATOM 4465 O O . LEU B 1 237 ? 4.488 18.531 7.207 1 98.25 237 LEU B O 1
ATOM 4469 N N . LEU B 1 238 ? 4.668 20.562 6.293 1 98.62 238 LEU B N 1
ATOM 4470 C CA . LEU B 1 238 ? 3.918 21.25 7.336 1 98.62 238 LEU B CA 1
ATOM 4471 C C . LEU B 1 238 ? 2.471 20.781 7.371 1 98.62 238 LEU B C 1
ATOM 4473 O O . LEU B 1 238 ? 1.898 20.594 8.445 1 98.62 238 LEU B O 1
ATOM 4477 N N . ARG B 1 239 ? 1.901 20.578 6.254 1 98.12 239 ARG B N 1
ATOM 4478 C CA . ARG B 1 239 ? 0.507 20.156 6.227 1 98.12 239 ARG B CA 1
ATOM 4479 C C . ARG B 1 239 ? 0.351 18.766 6.832 1 98.12 239 ARG B C 1
ATOM 4481 O O . ARG B 1 239 ? -0.546 18.531 7.645 1 98.12 239 ARG B O 1
ATOM 4488 N N . GLN B 1 240 ? 1.179 17.797 6.43 1 98.38 240 GLN B N 1
ATOM 4489 C CA . GLN B 1 240 ? 1.103 16.453 7.004 1 98.38 240 GLN B CA 1
ATOM 4490 C C . GLN B 1 240 ? 1.395 16.484 8.5 1 98.38 240 GLN B C 1
ATOM 4492 O O . GLN B 1 240 ? 0.772 15.75 9.273 1 98.38 240 GLN B O 1
ATOM 4497 N N . CYS B 1 241 ? 2.336 17.266 8.898 1 98.81 241 CYS B N 1
ATOM 4498 C CA . CYS B 1 241 ? 2.65 17.391 10.32 1 98.81 241 CYS B CA 1
ATOM 4499 C C . CYS B 1 241 ? 1.45 17.922 11.102 1 98.81 241 CYS B C 1
ATOM 4501 O O . CYS B 1 241 ? 1.035 17.312 12.086 1 98.81 241 CYS B O 1
ATOM 4503 N N . GLY B 1 242 ? 0.924 19.031 10.656 1 98.81 242 GLY B N 1
ATOM 4504 C CA . GLY B 1 242 ? -0.218 19.641 11.328 1 98.81 242 GLY B CA 1
ATOM 4505 C C . GLY B 1 242 ? -1.427 18.719 11.375 1 98.81 242 GLY B C 1
ATOM 4506 O O . GLY B 1 242 ? -2.055 18.562 12.43 1 98.81 242 GLY B O 1
ATOM 4507 N N . ALA B 1 243 ? -1.724 18.125 10.25 1 98.25 243 ALA B N 1
ATOM 4508 C CA . ALA B 1 243 ? -2.854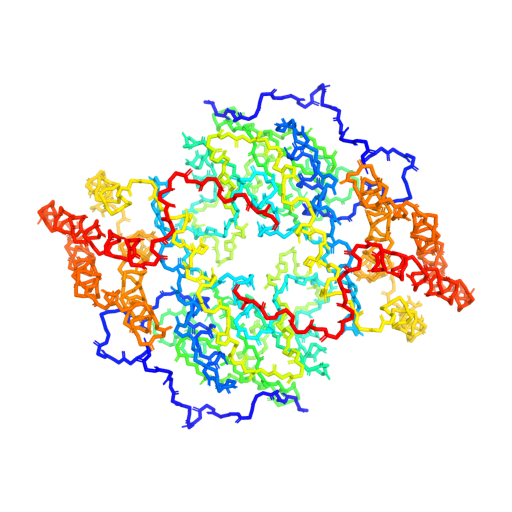 17.203 10.18 1 98.25 243 ALA B CA 1
ATOM 4509 C C . ALA B 1 243 ? -2.646 16.016 11.102 1 98.25 243 ALA B C 1
ATOM 4511 O O . ALA B 1 243 ? -3.574 15.578 11.789 1 98.25 243 ALA B O 1
ATOM 4512 N N . SER B 1 244 ? -1.429 15.453 11.117 1 98.56 244 SER B N 1
ATOM 4513 C CA . SER B 1 244 ? -1.12 14.336 12.008 1 98.56 244 SER B CA 1
ATOM 4514 C C . SER B 1 244 ? -1.336 14.711 13.469 1 98.56 244 SER B C 1
ATOM 4516 O O . SER B 1 244 ? -1.875 13.93 14.25 1 98.56 244 SER B O 1
ATOM 4518 N N . ALA B 1 245 ? -0.926 15.891 13.781 1 98.88 245 ALA B N 1
ATOM 4519 C CA . ALA B 1 245 ? -1.053 16.344 15.164 1 98.88 245 ALA B CA 1
ATOM 4520 C C . ALA B 1 245 ? -2.52 16.5 15.562 1 98.88 245 ALA B C 1
ATOM 4522 O O . ALA B 1 245 ? -2.916 16.094 16.656 1 98.88 245 ALA B O 1
ATOM 4523 N N . GLU B 1 246 ? -3.275 17.094 14.719 1 98.75 246 GLU B N 1
ATOM 4524 C CA . GLU B 1 246 ? -4.688 17.281 15.023 1 98.75 246 GLU B CA 1
ATOM 4525 C C . GLU B 1 246 ? -5.414 15.953 15.164 1 98.75 246 GLU B C 1
ATOM 4527 O O . GLU B 1 246 ? -6.246 15.773 16.062 1 98.75 246 GLU B O 1
ATOM 4532 N N . LEU B 1 247 ? -5.133 15.023 14.32 1 98.56 247 LEU B N 1
ATOM 4533 C CA . LEU B 1 247 ? -5.738 13.703 14.406 1 98.56 247 LEU B CA 1
ATOM 4534 C C . LEU B 1 247 ? -5.258 12.969 15.656 1 98.56 247 LEU B C 1
ATOM 4536 O O . LEU B 1 247 ? -6.008 12.195 16.25 1 98.56 247 LEU B O 1
ATOM 4540 N N . ALA B 1 248 ? -3.977 13.18 16.016 1 98.75 248 ALA B N 1
ATOM 4541 C CA . ALA B 1 248 ? -3.475 12.609 17.266 1 98.75 248 ALA B CA 1
ATOM 4542 C C . ALA B 1 248 ? -4.246 13.156 18.453 1 98.75 248 ALA B C 1
ATOM 4544 O O . ALA B 1 248 ? -4.492 12.438 19.422 1 98.75 248 ALA B O 1
ATOM 4545 N N . ALA B 1 249 ? -4.594 14.414 18.375 1 98.81 249 ALA B N 1
ATOM 4546 C CA . ALA B 1 249 ? -5.426 15 19.422 1 98.81 249 ALA B CA 1
ATOM 4547 C C . ALA B 1 249 ? -6.766 14.273 19.531 1 98.81 249 ALA B C 1
ATOM 4549 O O . ALA B 1 249 ? -7.203 13.922 20.625 1 98.81 249 ALA B O 1
ATOM 4550 N N . ASP B 1 250 ? -7.41 14.055 18.438 1 98.44 250 ASP B N 1
ATOM 4551 C CA . ASP B 1 250 ? -8.68 13.336 18.406 1 98.44 250 ASP B CA 1
ATOM 4552 C C . ASP B 1 250 ? -8.531 11.93 18.984 1 98.44 250 ASP B C 1
ATOM 4554 O O . ASP B 1 250 ? -9.359 11.492 19.781 1 98.44 250 ASP B O 1
ATOM 4558 N N . ALA B 1 251 ? -7.453 11.273 18.547 1 98.62 251 ALA B N 1
ATOM 4559 C CA . ALA B 1 251 ? -7.195 9.922 19.047 1 98.62 251 ALA B CA 1
ATOM 4560 C C . ALA B 1 251 ? -6.98 9.938 20.562 1 98.62 251 ALA B C 1
ATOM 4562 O O . ALA B 1 251 ? -7.453 9.047 21.266 1 98.62 251 ALA B O 1
ATOM 4563 N N . SER B 1 252 ? -6.324 10.922 21.031 1 98.75 252 SER B N 1
ATOM 4564 C CA . SER B 1 252 ? -6.051 11.039 22.453 1 98.75 252 SER B CA 1
ATOM 4565 C C . SER B 1 252 ? -7.336 11.227 23.25 1 98.75 252 SER B C 1
ATOM 4567 O O . SER B 1 252 ? -7.516 10.617 24.312 1 98.75 252 SER B O 1
ATOM 4569 N N . GLU B 1 253 ? -8.148 12.078 22.781 1 98.62 253 GLU B N 1
ATOM 4570 C CA . GLU B 1 253 ? -9.422 12.32 23.438 1 98.62 253 GLU B CA 1
ATOM 4571 C C . GLU B 1 253 ? -10.297 11.07 23.438 1 98.62 253 GLU B C 1
ATOM 4573 O O . GLU B 1 253 ? -10.938 10.742 24.438 1 98.62 253 GLU B O 1
ATOM 4578 N N . PHE B 1 254 ? -10.312 10.406 22.391 1 98.31 254 PHE B N 1
ATOM 4579 C CA . PHE B 1 254 ? -11.062 9.156 22.297 1 98.31 254 PHE B CA 1
ATOM 4580 C C . PHE B 1 254 ? -10.523 8.133 23.297 1 98.31 254 PHE B C 1
ATOM 4582 O O . PHE B 1 254 ? -11.297 7.504 24.016 1 98.31 254 PHE B O 1
ATOM 4589 N N . LEU B 1 255 ? -9.211 7.926 23.25 1 98 255 LEU B N 1
ATOM 4590 C CA . LEU B 1 255 ? -8.594 6.941 24.141 1 98 255 LEU B CA 1
ATOM 4591 C C . LEU B 1 255 ? -8.898 7.25 25.594 1 98 255 LEU B C 1
ATOM 4593 O O . LEU B 1 255 ? -9.047 6.336 26.406 1 98 255 LEU B O 1
ATOM 4597 N N . ASP B 1 256 ? -8.984 8.484 25.875 1 97.81 256 ASP B N 1
ATOM 4598 C CA . ASP B 1 256 ? -9.32 8.906 27.234 1 97.81 256 ASP B CA 1
ATOM 4599 C C . ASP B 1 256 ? -10.664 8.32 27.672 1 97.81 256 ASP B C 1
ATOM 4601 O O . ASP B 1 256 ? -10.82 7.906 28.828 1 97.81 256 ASP B O 1
ATOM 4605 N N . THR B 1 257 ? -11.594 8.242 26.75 1 96.56 257 THR B N 1
ATOM 4606 C CA . THR B 1 257 ? -12.922 7.723 27.031 1 96.56 257 THR B CA 1
ATOM 4607 C C . THR B 1 257 ? -12.961 6.207 26.859 1 96.56 257 THR B C 1
ATOM 4609 O O . THR B 1 257 ? -13.914 5.551 27.266 1 96.56 257 THR B O 1
ATOM 4612 N N . ALA B 1 258 ? -11.961 5.652 26.281 1 95.31 258 ALA B N 1
ATOM 4613 C CA . ALA B 1 258 ? -11.93 4.223 25.984 1 95.31 258 ALA B CA 1
ATOM 4614 C C . ALA B 1 258 ? -11.086 3.463 27 1 95.31 258 ALA B C 1
ATOM 4616 O O . ALA B 1 258 ? -10.68 2.326 26.75 1 95.31 258 ALA B O 1
ATOM 4617 N N . GLY B 1 259 ? -10.703 4.129 28.047 1 93.06 259 GLY B N 1
ATOM 4618 C CA . GLY B 1 259 ? -10.047 3.387 29.109 1 93.06 259 GLY B CA 1
ATOM 4619 C C . GLY B 1 259 ? -8.641 3.859 29.391 1 93.06 259 GLY B C 1
ATOM 4620 O O . GLY B 1 259 ? -7.984 3.369 30.312 1 93.06 259 GLY B O 1
ATOM 4621 N N . PHE B 1 260 ? -8.109 4.742 28.641 1 95.44 260 PHE B N 1
ATOM 4622 C CA . PHE B 1 260 ? -6.789 5.32 28.875 1 95.44 260 PHE B CA 1
ATOM 4623 C C . PHE B 1 260 ? -6.91 6.723 29.453 1 95.44 260 PHE B C 1
ATOM 4625 O O . PHE B 1 260 ? -6.469 7.695 28.844 1 95.44 260 PHE B O 1
ATOM 4632 N N . SER B 1 261 ? -7.371 6.691 30.641 1 95.94 261 SER B N 1
ATOM 4633 C CA . SER B 1 261 ? -7.633 7.961 31.297 1 95.94 261 SER B CA 1
ATOM 4634 C C . SER B 1 261 ? -6.367 8.805 31.406 1 95.94 261 SER B C 1
ATOM 4636 O O . SER B 1 261 ? -5.332 8.328 31.875 1 95.94 261 SER B O 1
ATOM 4638 N N . GLY B 1 262 ? -6.48 9.984 30.938 1 97.25 262 GLY B N 1
ATOM 4639 C CA . GLY B 1 262 ? -5.34 10.883 31 1 97.25 262 GLY B CA 1
ATOM 4640 C C . GLY B 1 262 ? -4.801 11.258 29.625 1 97.25 262 GLY B C 1
ATOM 4641 O O . GLY B 1 262 ? -4.148 12.289 29.484 1 97.25 262 GLY B O 1
ATOM 4642 N N . THR B 1 263 ? -5.055 10.391 28.641 1 98.12 263 THR B N 1
ATOM 4643 C CA . THR B 1 263 ? -4.52 10.672 27.312 1 98.12 263 THR B CA 1
ATOM 4644 C C . THR B 1 263 ? -5.109 11.961 26.766 1 98.12 263 THR B C 1
ATOM 4646 O O . THR B 1 263 ? -4.496 12.617 25.922 1 98.12 263 THR B O 1
ATOM 4649 N N . GLY B 1 264 ? -6.281 12.398 27.203 1 98.38 264 GLY B N 1
ATOM 4650 C CA . GLY B 1 264 ? -6.914 13.617 26.734 1 98.38 264 GLY B CA 1
ATOM 4651 C C . GLY B 1 264 ? -6.109 14.867 27.047 1 98.38 264 GLY B C 1
ATOM 4652 O O . GLY B 1 264 ? -6.273 15.898 26.391 1 98.38 264 GLY B O 1
ATOM 4653 N N . GLU B 1 265 ? -5.27 14.773 28.016 1 98.62 265 GLU B N 1
ATOM 4654 C CA . GLU B 1 265 ? -4.426 15.898 28.406 1 98.62 265 GLU B CA 1
ATOM 4655 C C . GLU B 1 265 ? -3.416 16.25 27.328 1 98.62 265 GLU B C 1
ATOM 4657 O O . GLU B 1 265 ? -2.844 17.328 27.328 1 98.62 265 GLU B O 1
ATOM 4662 N N . ALA B 1 266 ? -3.211 15.32 26.422 1 98.81 266 ALA B N 1
ATOM 4663 C CA . ALA B 1 266 ? -2.258 15.547 25.344 1 98.81 266 ALA B CA 1
ATOM 4664 C C . ALA B 1 266 ? -2.873 16.406 24.234 1 98.81 266 ALA B C 1
ATOM 4666 O O . ALA B 1 266 ? -2.152 17.031 23.469 1 98.81 266 ALA B O 1
ATOM 4667 N N . ALA B 1 267 ? -4.195 16.453 24.172 1 98.81 267 ALA B N 1
ATOM 4668 C CA . ALA B 1 267 ? -4.91 16.984 23.016 1 98.81 267 ALA B CA 1
ATOM 4669 C C . ALA B 1 267 ? -4.598 18.469 22.812 1 98.81 267 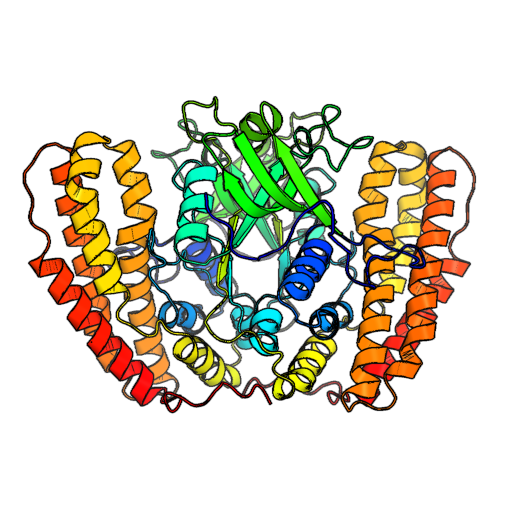ALA B C 1
ATOM 4671 O O . ALA B 1 267 ? -4.316 18.906 21.688 1 98.81 267 ALA B O 1
ATOM 4672 N N . PRO B 1 268 ? -4.562 19.312 23.859 1 98.81 268 PRO B N 1
ATOM 4673 C CA . PRO B 1 268 ? -4.262 20.734 23.641 1 98.81 268 PRO B CA 1
ATOM 4674 C C . PRO B 1 268 ? -2.881 20.953 23.031 1 98.81 268 PRO B C 1
ATOM 4676 O O . PRO B 1 268 ? -2.719 21.812 22.156 1 98.81 268 PRO B O 1
ATOM 4679 N N . ASP B 1 269 ? -1.91 20.203 23.469 1 98.94 269 ASP B N 1
ATOM 4680 C CA . ASP B 1 269 ? -0.561 20.344 22.938 1 98.94 269 ASP B CA 1
ATOM 4681 C C . ASP B 1 269 ? -0.498 19.891 21.484 1 98.94 269 ASP B C 1
ATOM 4683 O O . ASP B 1 269 ? 0.178 20.516 20.656 1 98.94 269 ASP B O 1
ATOM 4687 N N . PHE B 1 270 ? -1.149 18.781 21.172 1 98.94 270 PHE B N 1
ATOM 4688 C CA . PHE B 1 270 ? -1.237 18.375 19.781 1 98.94 270 PHE B CA 1
ATOM 4689 C C . PHE B 1 270 ? -1.888 19.453 18.938 1 98.94 270 PHE B C 1
ATOM 4691 O O . PHE B 1 270 ? -1.444 19.734 17.812 1 98.94 270 PHE B O 1
ATOM 4698 N N . ARG B 1 271 ? -2.943 20.094 19.453 1 98.81 271 ARG B N 1
ATOM 4699 C CA . ARG B 1 271 ? -3.641 21.125 18.703 1 98.81 271 ARG B CA 1
ATOM 4700 C C . ARG B 1 271 ? -2.771 22.375 18.547 1 98.81 271 ARG B C 1
ATOM 4702 O O . ARG B 1 271 ? -2.863 23.078 17.531 1 98.81 271 ARG B O 1
ATOM 4709 N N . LYS B 1 272 ? -1.892 22.625 19.516 1 98.88 272 LYS B N 1
ATOM 4710 C CA . LYS B 1 272 ? -0.907 23.688 19.344 1 98.88 272 LYS B CA 1
ATOM 4711 C C . LYS B 1 272 ? 0.033 23.391 18.188 1 98.88 272 LYS B C 1
ATOM 4713 O O . LYS B 1 272 ? 0.399 24.312 17.438 1 98.88 272 LYS B O 1
ATOM 4718 N N . VAL B 1 273 ? 0.443 22.156 18.078 1 98.94 273 VAL B N 1
ATOM 4719 C CA . VAL B 1 273 ? 1.289 21.766 16.953 1 98.94 273 VAL B CA 1
ATOM 4720 C C . VAL B 1 273 ? 0.532 21.969 15.648 1 98.94 273 VAL B C 1
ATOM 4722 O O . VAL B 1 273 ? 1.086 22.484 14.68 1 98.94 273 VAL B O 1
ATOM 4725 N N . ALA B 1 274 ? -0.728 21.531 15.609 1 98.88 274 ALA B N 1
ATOM 4726 C CA . ALA B 1 274 ? -1.554 21.688 14.414 1 98.88 274 ALA B CA 1
ATOM 4727 C C . ALA B 1 274 ? -1.666 23.141 14 1 98.88 274 ALA B C 1
ATOM 4729 O O . ALA B 1 274 ? -1.403 23.484 12.844 1 98.88 274 ALA B O 1
ATOM 4730 N N . SER B 1 275 ? -2.045 24 14.953 1 98.69 275 SER B N 1
ATOM 4731 C CA . SER B 1 275 ? -2.188 25.422 14.664 1 98.69 275 SER B CA 1
ATOM 4732 C C . SER B 1 275 ? -0.842 26.062 14.336 1 98.69 275 SER B C 1
ATOM 4734 O O . SER B 1 275 ? -0.759 26.953 13.484 1 98.69 275 SER B O 1
ATOM 4736 N N . GLY B 1 276 ? 0.161 25.641 15.07 1 98.81 276 GLY B N 1
ATOM 4737 C CA . GLY B 1 276 ? 1.502 26.125 14.773 1 98.81 276 GLY B CA 1
ATOM 4738 C C . GLY B 1 276 ? 1.952 25.812 13.359 1 98.81 276 GLY B C 1
ATOM 4739 O O . GLY B 1 276 ? 2.525 26.672 12.688 1 98.81 276 GLY B O 1
ATOM 4740 N N . ALA B 1 277 ? 1.749 24.594 12.922 1 98.81 277 ALA B N 1
ATOM 4741 C CA . ALA B 1 277 ? 2.119 24.203 11.57 1 98.81 277 ALA B CA 1
ATOM 4742 C C . ALA B 1 277 ? 1.422 25.062 10.531 1 98.81 277 ALA B C 1
ATOM 4744 O O . ALA B 1 277 ? 2.023 25.438 9.516 1 98.81 277 ALA B O 1
ATOM 4745 N N . LYS B 1 278 ? 0.159 25.359 10.742 1 98.44 278 LYS B N 1
ATOM 4746 C CA . LYS B 1 278 ? -0.581 26.234 9.844 1 98.44 278 LYS B CA 1
ATOM 4747 C C . LYS B 1 278 ? 0.036 27.641 9.812 1 98.44 278 LYS B C 1
ATOM 4749 O O . LYS B 1 278 ? 0.196 28.219 8.742 1 98.44 278 LYS B O 1
ATOM 4754 N N . SER B 1 279 ? 0.353 28.141 10.992 1 98.5 279 SER B N 1
ATOM 4755 C CA . SER B 1 279 ? 0.966 29.453 11.102 1 98.5 279 SER B CA 1
ATOM 4756 C C . SER B 1 279 ? 2.303 29.5 10.367 1 98.5 279 SER B C 1
ATOM 4758 O O . SER B 1 279 ? 2.58 30.453 9.633 1 98.5 279 SER B O 1
ATOM 4760 N N . VAL B 1 280 ? 3.16 28.547 10.586 1 98.75 280 VAL B N 1
ATOM 4761 C CA . VAL B 1 280 ? 4.457 28.5 9.914 1 98.75 280 VAL B CA 1
ATOM 4762 C C . VAL B 1 280 ? 4.254 28.375 8.406 1 98.75 280 VAL B C 1
ATOM 4764 O O . VAL B 1 280 ? 5 28.969 7.625 1 98.75 280 VAL B O 1
ATOM 4767 N N . GLN B 1 281 ? 3.33 27.562 7.984 1 98.06 281 GLN B N 1
ATOM 4768 C CA . GLN B 1 281 ? 3.033 27.453 6.559 1 98.06 281 GLN B CA 1
ATOM 4769 C C . GLN B 1 281 ? 2.701 28.812 5.953 1 98.06 281 GLN B C 1
ATOM 4771 O O . GLN B 1 281 ? 3.141 29.125 4.848 1 98.06 281 GLN B O 1
ATOM 4776 N N . PHE B 1 282 ? 1.928 29.625 6.645 1 97.44 282 PHE B N 1
ATOM 4777 C CA . PHE B 1 282 ? 1.587 30.953 6.164 1 97.44 282 PHE B CA 1
ATOM 4778 C C . PHE B 1 282 ? 2.828 31.828 6.09 1 97.44 282 PHE B C 1
ATOM 4780 O O . PHE B 1 282 ? 2.973 32.625 5.16 1 97.44 282 PHE B O 1
ATOM 4787 N N . GLN B 1 283 ? 3.652 31.688 7.07 1 97.69 283 GLN B N 1
ATOM 4788 C CA . GLN B 1 283 ? 4.914 32.438 7.031 1 97.69 283 GLN B CA 1
ATOM 4789 C C . GLN B 1 283 ? 5.75 32.031 5.82 1 97.69 283 GLN B C 1
ATOM 4791 O O . GLN B 1 283 ? 6.273 32.875 5.102 1 97.69 283 GLN B O 1
ATOM 4796 N N . MET B 1 284 ? 5.855 30.734 5.598 1 97.62 284 MET B N 1
ATOM 4797 C CA . MET B 1 284 ? 6.656 30.234 4.484 1 97.62 284 MET B CA 1
ATOM 4798 C C . MET B 1 284 ? 6.035 30.625 3.148 1 97.62 284 MET B C 1
ATOM 4800 O O . MET B 1 284 ? 6.75 30.844 2.17 1 97.62 284 MET B O 1
ATOM 4804 N N . ALA B 1 285 ? 4.688 30.719 3.088 1 96.88 285 ALA B N 1
ATOM 4805 C CA . ALA B 1 285 ? 4.027 31.219 1.889 1 96.88 285 ALA B CA 1
ATOM 4806 C C . ALA B 1 285 ? 4.457 32.656 1.589 1 96.88 285 ALA B C 1
ATOM 4808 O O . ALA B 1 285 ? 4.652 33.031 0.427 1 96.88 285 ALA B O 1
ATOM 4809 N N . ARG B 1 286 ? 4.574 33.469 2.613 1 95.75 286 ARG B N 1
ATOM 4810 C CA . ARG B 1 286 ? 5.062 34.844 2.451 1 95.75 286 ARG B CA 1
ATOM 4811 C C . ARG B 1 286 ? 6.504 34.844 1.954 1 95.75 286 ARG B C 1
ATOM 4813 O O . ARG B 1 286 ? 6.867 35.656 1.113 1 95.75 286 ARG B O 1
ATOM 4820 N N . ALA B 1 287 ? 7.246 33.969 2.543 1 94.56 287 ALA B N 1
ATOM 4821 C CA . ALA B 1 287 ? 8.633 33.844 2.096 1 94.56 287 ALA B CA 1
ATOM 4822 C C . ALA B 1 287 ? 8.703 33.531 0.604 1 94.56 287 ALA B C 1
ATOM 4824 O O . ALA B 1 287 ? 9.57 34.031 -0.107 1 94.56 287 ALA B O 1
ATOM 4825 N N . SER B 1 288 ? 7.836 32.656 0.156 1 94.5 288 SER B N 1
ATOM 4826 C CA . SER B 1 288 ? 7.812 32.25 -1.249 1 94.5 288 SER B CA 1
ATOM 4827 C C . SER B 1 288 ? 7.441 33.438 -2.146 1 94.5 288 SER B C 1
ATOM 4829 O O . SER B 1 288 ? 7.664 33.375 -3.357 1 94.5 288 SER B O 1
ATOM 4831 N N . ARG B 1 289 ? 6.953 34.531 -1.602 1 92.81 289 ARG B N 1
ATOM 4832 C CA . ARG B 1 289 ? 6.613 35.75 -2.324 1 92.81 289 ARG B CA 1
ATOM 4833 C C . ARG B 1 289 ? 7.672 36.812 -2.113 1 92.81 289 ARG B C 1
ATOM 4835 O O . ARG B 1 289 ? 7.438 38 -2.412 1 92.81 289 ARG B O 1
ATOM 4842 N N . GLY B 1 290 ? 8.75 36.5 -1.517 1 88.19 290 GLY B N 1
ATOM 4843 C CA . GLY B 1 290 ? 9.898 37.375 -1.426 1 88.19 290 GLY B CA 1
ATOM 4844 C C . GLY B 1 290 ? 9.977 38.125 -0.107 1 88.19 290 GLY B C 1
ATOM 4845 O O . GLY B 1 290 ? 10.805 39.031 0.062 1 88.19 290 GLY B O 1
ATOM 4846 N N . ARG B 1 291 ? 9.148 37.781 0.848 1 91.19 291 ARG B N 1
ATOM 4847 C CA . ARG B 1 291 ? 9.141 38.469 2.137 1 91.19 291 ARG B CA 1
ATOM 4848 C C . ARG B 1 291 ? 10.078 37.781 3.125 1 91.19 291 ARG B C 1
ATOM 4850 O O . ARG B 1 291 ? 10.266 36.562 3.072 1 91.19 291 ARG B O 1
ATOM 4857 N N . ALA B 1 292 ? 10.594 38.531 3.969 1 92.38 292 ALA B N 1
ATOM 4858 C CA . ALA B 1 292 ? 11.422 38 5.047 1 92.38 292 ALA B CA 1
ATOM 4859 C C . ALA B 1 292 ? 10.555 37.438 6.164 1 92.38 292 ALA B C 1
ATOM 4861 O O . ALA B 1 292 ? 9.578 38.062 6.582 1 92.38 292 ALA B O 1
ATOM 4862 N N . VAL B 1 293 ? 10.875 36.188 6.586 1 96.12 293 VAL B N 1
ATOM 4863 C CA . VAL B 1 293 ? 10.148 35.531 7.672 1 96.12 293 VAL B CA 1
ATOM 4864 C C . VAL B 1 293 ? 11.141 34.844 8.617 1 96.12 293 VAL B C 1
ATOM 4866 O O . VAL B 1 293 ? 12.289 34.594 8.25 1 96.12 293 VAL B O 1
ATOM 4869 N N . ASP B 1 294 ? 10.75 34.656 9.875 1 96.75 294 ASP B N 1
ATOM 4870 C CA . ASP B 1 294 ? 11.523 33.906 10.852 1 96.75 294 ASP B CA 1
ATOM 4871 C C . ASP B 1 294 ? 10.609 32.969 11.672 1 96.75 294 ASP B C 1
ATOM 4873 O O . ASP B 1 294 ? 10.148 33.375 12.75 1 96.75 294 ASP B O 1
ATOM 4877 N N . PRO B 1 295 ? 10.492 31.75 11.219 1 97.94 295 PRO B N 1
ATOM 4878 C CA . PRO B 1 295 ? 9.547 30.844 11.875 1 97.94 295 PRO B CA 1
ATOM 4879 C C . PRO B 1 295 ? 10.172 30.078 13.039 1 97.94 295 PRO B C 1
ATOM 4881 O O . PRO B 1 295 ? 9.523 29.203 13.617 1 97.94 295 PRO B O 1
ATOM 4884 N N . ARG B 1 296 ? 11.367 30.391 13.516 1 98.06 296 ARG B N 1
ATOM 4885 C CA . ARG B 1 296 ? 12.148 29.578 14.438 1 98.06 296 ARG B CA 1
ATOM 4886 C C . ARG B 1 296 ? 11.438 29.438 15.781 1 98.06 296 ARG B C 1
ATOM 4888 O O . ARG B 1 296 ? 11.344 28.344 16.328 1 98.06 296 ARG B O 1
ATOM 4895 N N . GLU B 1 297 ? 10.969 30.453 16.281 1 98.12 297 GLU B N 1
ATOM 4896 C CA . GLU B 1 297 ? 10.328 30.406 17.594 1 98.12 297 GLU B CA 1
ATOM 4897 C C . GLU B 1 297 ? 9.086 29.531 17.578 1 98.12 297 GLU B C 1
ATOM 4899 O O . GLU B 1 297 ? 8.875 28.719 18.484 1 98.12 297 GLU B O 1
ATOM 4904 N N . GLN B 1 298 ? 8.273 29.719 16.562 1 98.44 298 GLN B N 1
ATOM 4905 C CA . GLN B 1 298 ? 7.059 28.922 16.438 1 98.44 298 GLN B CA 1
ATOM 4906 C C . GLN B 1 298 ? 7.395 27.438 16.266 1 98.44 298 GLN B C 1
ATOM 4908 O O . GLN B 1 298 ? 6.715 26.578 16.828 1 98.44 298 GLN B O 1
ATOM 4913 N N . LEU B 1 299 ? 8.375 27.141 15.492 1 98.81 299 LEU B N 1
ATOM 4914 C CA . LEU B 1 299 ? 8.82 25.766 15.297 1 98.81 299 LEU B CA 1
ATOM 4915 C C . LEU B 1 299 ? 9.305 25.156 16.609 1 98.81 299 LEU B C 1
ATOM 4917 O O . LEU B 1 299 ? 9.031 23.984 16.891 1 98.81 299 LEU B O 1
ATOM 4921 N N . ASP B 1 300 ? 9.992 25.891 17.391 1 98.75 300 ASP B N 1
ATOM 4922 C CA . ASP B 1 300 ? 10.453 25.422 18.688 1 98.75 300 ASP B CA 1
ATOM 4923 C C . ASP B 1 300 ? 9.273 25.125 19.609 1 98.75 300 ASP B C 1
ATOM 4925 O O . ASP B 1 300 ? 9.281 24.125 20.328 1 98.75 300 ASP B O 1
ATOM 4929 N N . GLU B 1 301 ? 8.328 26.016 19.641 1 98.81 301 GLU B N 1
ATOM 4930 C CA . GLU B 1 301 ? 7.137 25.812 20.453 1 98.81 301 GLU B CA 1
ATOM 4931 C C . GLU B 1 301 ? 6.391 24.547 20.031 1 98.81 301 GLU B C 1
ATOM 4933 O O . GLU B 1 301 ? 5.895 23.797 20.875 1 98.81 301 GLU B O 1
ATOM 4938 N N . MET B 1 302 ? 6.273 24.344 18.734 1 98.94 302 MET B N 1
ATOM 4939 C CA . MET B 1 302 ? 5.648 23.125 18.219 1 98.94 302 MET B CA 1
ATOM 4940 C C . MET B 1 302 ? 6.363 21.891 18.719 1 98.94 302 MET B C 1
ATOM 4942 O O . MET B 1 302 ? 5.723 20.906 19.125 1 98.94 302 MET B O 1
ATOM 4946 N N . ALA B 1 303 ? 7.691 21.906 18.656 1 98.88 303 ALA B N 1
ATOM 4947 C CA . ALA B 1 303 ? 8.492 20.766 19.094 1 98.88 303 ALA B CA 1
ATOM 4948 C C . ALA B 1 303 ? 8.266 20.453 20.562 1 98.88 303 ALA B C 1
ATOM 4950 O O . ALA B 1 303 ? 8.133 19.297 20.953 1 98.88 303 ALA B O 1
ATOM 4951 N N . VAL B 1 304 ? 8.242 21.453 21.391 1 98.88 304 VAL B N 1
ATOM 4952 C CA . VAL B 1 304 ? 8.016 21.297 22.812 1 98.88 304 VAL B CA 1
ATOM 4953 C C . VAL B 1 304 ? 6.625 20.703 23.062 1 98.88 304 VAL B C 1
ATOM 4955 O O . VAL B 1 304 ? 6.469 19.781 23.875 1 98.88 304 VAL B O 1
ATOM 4958 N N . SER B 1 305 ? 5.641 21.25 22.359 1 98.94 305 SER B N 1
ATOM 4959 C CA . SER B 1 305 ? 4.27 20.781 22.5 1 98.94 305 SER B CA 1
ATOM 4960 C C . SER B 1 305 ? 4.133 19.328 22.062 1 98.94 305 SER B C 1
ATOM 4962 O O . SER B 1 305 ? 3.449 18.547 22.734 1 98.94 305 SER B O 1
ATOM 4964 N N . TRP B 1 306 ? 4.75 18.969 20.953 1 98.88 306 TRP B N 1
ATOM 4965 C CA . TRP B 1 306 ? 4.703 17.594 20.484 1 98.88 306 TRP B CA 1
ATOM 4966 C C . TRP B 1 306 ? 5.289 16.641 21.531 1 98.88 306 TRP B C 1
ATOM 4968 O O . TRP B 1 306 ? 4.703 15.594 21.828 1 98.88 306 TRP B O 1
ATOM 4978 N N . LYS B 1 307 ? 6.445 17 22.016 1 98.62 307 LYS B N 1
ATOM 4979 C CA . LYS B 1 307 ? 7.109 16.172 23.016 1 98.62 307 LYS B CA 1
ATOM 4980 C C . LYS B 1 307 ? 6.215 15.961 24.234 1 98.62 307 LYS B C 1
ATOM 4982 O O . LYS B 1 307 ? 6.055 14.836 24.703 1 98.62 307 LYS B O 1
ATOM 4987 N N . ARG B 1 308 ? 5.664 17.016 24.734 1 98.62 308 ARG B N 1
ATOM 4988 C CA . ARG B 1 308 ? 4.801 16.938 25.906 1 98.62 308 ARG B CA 1
ATOM 4989 C C . ARG B 1 308 ? 3.598 16.031 25.641 1 98.62 308 ARG B C 1
ATOM 4991 O O . ARG B 1 308 ? 3.254 15.188 26.469 1 98.62 308 ARG B O 1
ATOM 4998 N N . ALA B 1 309 ? 2.963 16.25 24.547 1 98.81 309 ALA B N 1
ATOM 4999 C CA . ALA B 1 309 ? 1.777 15.477 24.188 1 98.81 309 ALA B CA 1
ATOM 5000 C C . ALA B 1 309 ? 2.109 13.992 24.078 1 98.81 309 ALA B C 1
ATOM 5002 O O . ALA B 1 309 ? 1.408 13.148 24.641 1 98.81 309 ALA B O 1
ATOM 5003 N N . MET B 1 310 ? 3.197 13.664 23.375 1 98.38 310 MET B N 1
ATOM 5004 C CA . MET B 1 310 ? 3.572 12.273 23.156 1 98.38 310 MET B CA 1
ATOM 5005 C C . MET B 1 310 ? 3.98 11.602 24.469 1 98.38 310 MET B C 1
ATOM 5007 O O . MET B 1 310 ? 3.73 10.414 24.656 1 98.38 310 MET B O 1
ATOM 5011 N N . GLU B 1 311 ? 4.609 12.352 25.328 1 97.56 311 GLU B N 1
ATOM 5012 C CA . GLU B 1 311 ? 4.953 11.805 26.641 1 97.56 311 GLU B CA 1
ATOM 5013 C C . GLU B 1 311 ? 3.703 11.414 27.422 1 97.56 311 GLU B C 1
ATOM 5015 O O . GLU B 1 311 ? 3.658 10.359 28.047 1 97.56 311 GLU B O 1
ATOM 5020 N N . VAL B 1 312 ? 2.697 12.273 27.391 1 98.06 312 VAL B N 1
ATOM 5021 C CA . VAL B 1 312 ? 1.43 11.977 28.047 1 98.06 312 VAL B CA 1
ATOM 5022 C C . VAL B 1 312 ? 0.842 10.688 27.484 1 98.06 312 VAL B C 1
ATOM 5024 O O . VAL B 1 312 ? 0.456 9.789 28.25 1 98.06 312 VAL B O 1
ATOM 5027 N N . VAL B 1 313 ? 0.761 10.578 26.188 1 98.25 313 VAL B N 1
ATOM 5028 C CA . VAL B 1 313 ? 0.169 9.414 25.531 1 98.25 313 VAL B CA 1
ATOM 5029 C C . VAL B 1 313 ? 0.982 8.164 25.859 1 98.25 313 VAL B C 1
ATOM 5031 O O . VAL B 1 313 ? 0.42 7.129 26.234 1 98.25 313 VAL B O 1
ATOM 5034 N N . ALA B 1 314 ? 2.238 8.297 25.703 1 97 314 ALA B N 1
ATOM 5035 C CA . ALA B 1 314 ? 3.109 7.148 25.938 1 97 314 ALA B CA 1
ATOM 5036 C C . ALA B 1 314 ? 3.02 6.676 27.375 1 97 314 ALA B C 1
ATOM 5038 O O . ALA B 1 314 ? 2.984 5.473 27.641 1 97 314 ALA B O 1
ATOM 5039 N N . ASP B 1 315 ? 2.986 7.539 28.312 1 95.56 315 ASP B N 1
ATOM 5040 C CA . ASP B 1 315 ? 2.932 7.207 29.734 1 95.56 315 ASP B CA 1
ATOM 5041 C C . ASP B 1 315 ? 1.605 6.539 30.094 1 95.56 315 ASP B C 1
ATOM 5043 O O . ASP B 1 315 ? 1.563 5.648 30.938 1 95.56 315 ASP B O 1
ATOM 5047 N N . THR B 1 316 ? 0.546 7.047 29.5 1 95.94 316 THR B N 1
ATOM 5048 C CA . THR B 1 316 ? -0.787 6.566 29.844 1 95.94 316 THR B CA 1
ATOM 5049 C C . THR B 1 316 ? -1.085 5.246 29.125 1 95.94 316 THR B C 1
ATOM 5051 O O . THR B 1 316 ? -1.661 4.332 29.719 1 95.94 316 THR B O 1
ATOM 5054 N N . VAL B 1 317 ? -0.713 5.301 27.906 1 93.5 317 VAL B N 1
ATOM 5055 C CA . VAL B 1 317 ? -0.987 4.105 27.109 1 93.5 317 VAL B CA 1
ATOM 5056 C C . VAL B 1 317 ? 0.062 3.037 27.406 1 93.5 317 VAL B C 1
ATOM 5058 O O . VAL B 1 317 ? -0.184 1.845 27.203 1 93.5 317 VAL B O 1
ATOM 5061 N N . GLY B 1 318 ? 1.157 3.648 28.531 1 67.94 318 GLY B N 1
ATOM 5062 C CA . GLY B 1 318 ? 2.395 3.051 29.016 1 67.94 318 GLY B CA 1
ATOM 5063 C C . GLY B 1 318 ? 2.562 1.604 28.594 1 67.94 318 GLY B C 1
ATOM 5064 O O . GLY B 1 318 ? 1.82 0.73 29.031 1 67.94 318 GLY B O 1
ATOM 5065 N N . VAL B 1 319 ? 2.883 1.58 27.188 1 56.41 319 VAL B N 1
ATOM 5066 C CA . VAL B 1 319 ? 3.855 0.631 26.656 1 56.41 319 VAL B CA 1
ATOM 5067 C C . VAL B 1 319 ? 5.102 0.623 27.531 1 56.41 319 VAL B C 1
ATOM 5069 O O . VAL B 1 319 ? 5.68 1.677 27.812 1 56.41 319 VAL B O 1
ATOM 5072 N N . ASP B 1 320 ? 5.434 0.321 28.656 1 44.81 320 ASP B N 1
ATOM 5073 C CA . ASP B 1 320 ? 6.824 0.389 29.094 1 44.81 320 ASP B CA 1
ATOM 5074 C C . ASP B 1 320 ? 7.762 0.552 27.891 1 44.81 320 ASP B C 1
ATOM 5076 O O . ASP B 1 320 ? 7.523 -0.017 26.828 1 44.81 320 ASP B O 1
ATOM 5080 N N . SER B 1 321 ? 8.758 1.923 27.859 1 37.31 321 SER B N 1
ATOM 5081 C CA . SER B 1 321 ? 9.773 2.266 26.875 1 37.31 321 SER B CA 1
ATOM 5082 C C . SER B 1 321 ? 10.234 1.033 26.094 1 37.31 321 SER B C 1
ATOM 5084 O O . SER B 1 321 ? 10.242 1.032 24.859 1 37.31 321 SER B O 1
ATOM 5086 N N . HIS B 1 322 ? 11.523 0.623 26.5 1 32.62 322 HIS B N 1
ATOM 5087 C CA . HIS B 1 322 ? 12.57 -0.209 25.906 1 32.62 322 HIS B CA 1
ATOM 5088 C C . HIS B 1 322 ? 12.031 -1.587 25.531 1 32.62 322 HIS B C 1
ATOM 5090 O O . HIS B 1 322 ? 12.805 -2.508 25.266 1 32.62 322 HIS B O 1
ATOM 5096 N N . ARG B 1 323 ? 11.078 -2.117 26.141 1 33.06 323 ARG B N 1
ATOM 5097 C CA . ARG B 1 323 ? 10.883 -3.537 25.875 1 33.06 323 ARG B CA 1
ATOM 5098 C C . ARG B 1 323 ? 10.484 -3.762 24.422 1 33.06 323 ARG B C 1
ATOM 5100 O O . ARG B 1 323 ? 9.648 -3.033 23.875 1 33.06 323 ARG B O 1
ATOM 5107 N N . HIS B 1 324 ? 11.336 -4.344 23.562 1 31.92 324 HIS B N 1
ATOM 5108 C CA . HIS B 1 324 ? 11.258 -5.039 22.281 1 31.92 324 HIS B CA 1
ATOM 5109 C C . HIS B 1 324 ? 9.883 -5.684 22.094 1 31.92 324 HIS B C 1
ATOM 5111 O O . HIS B 1 324 ? 9.43 -6.453 22.938 1 31.92 324 HIS B O 1
ATOM 5117 N N . LEU B 1 325 ? 8.898 -5.059 21.641 1 32.25 325 LEU B N 1
ATOM 5118 C CA . LEU B 1 325 ? 7.719 -5.793 21.188 1 32.25 325 LEU B CA 1
ATOM 5119 C C . LEU B 1 325 ? 8.062 -7.246 20.891 1 32.25 325 LEU B C 1
ATOM 5121 O O . LEU B 1 325 ? 8.758 -7.539 19.922 1 32.25 325 LEU B O 1
ATOM 5125 N N . ARG B 1 326 ? 8.469 -7.992 21.812 1 27.34 326 ARG B N 1
ATOM 5126 C CA . ARG B 1 326 ? 8.367 -9.445 21.703 1 27.34 326 ARG B CA 1
ATOM 5127 C C . ARG B 1 326 ? 7 -9.852 21.172 1 27.34 326 ARG B C 1
ATOM 5129 O O . ARG B 1 326 ? 5.988 -9.734 21.859 1 27.34 326 ARG B O 1
ATOM 5136 N N . LEU B 1 327 ? 6.723 -9.602 19.984 1 25.94 327 LEU B N 1
ATOM 5137 C CA . LEU B 1 327 ? 5.66 -10.344 19.328 1 25.94 327 LEU B CA 1
ATOM 5138 C C . LEU B 1 327 ? 5.59 -11.773 19.844 1 25.94 327 LEU B C 1
ATOM 5140 O O . LEU B 1 327 ? 6.539 -12.547 19.672 1 25.94 327 LEU B O 1
ATOM 5144 N N . VAL B 1 328 ? 5.172 -12.125 21.062 1 20.7 328 VAL B N 1
ATOM 5145 C CA . VAL B 1 328 ? 4.621 -13.461 21.281 1 20.7 328 VAL B CA 1
ATOM 5146 C C . VAL B 1 328 ? 3.594 -13.781 20.203 1 20.7 328 VAL B C 1
ATOM 5148 O O . VAL B 1 328 ? 2.74 -12.953 19.891 1 20.7 328 VAL B O 1
#

Radius of gyration: 24.57 Å; Cα contacts (8 Å, |Δi|>4): 1264; chains: 2; bounding box: 56×72×62 Å

pLDDT: mean 92.93, std 12.12, range [20.34, 98.94]

Nearest PDB structures (foldseek):
  4zxv-assembly1_D  TM=2.610E-01  e=2.050E+00  Streptomyces peucetius
  8j7v-assembly1_B  TM=3.073E-01  e=7.887E+00  Homo sapiens
  4zxv-assembly1_C  TM=4.326E-01  e=1.834E+00  Streptomyces peucetius
  4zxv-assembly1_D  TM=2.609E-01  e=2.131E+00  Streptomyces peucetius
  8j7v-assembly1_B  TM=2.821E-01  e=7.440E+00  Homo sapiens

Secondary structure (DSSP, 8-state):
-EESS---GGG----GGGSTTSTTS---HHHHHHHHHHHHTT---GGGGGGGGG--B-SSSB------HHHHHHHH--EEEEE---S-HHHHHHHHHHTTEEEEEEEEGGG-GGGTTTTTTT---EEEEEEEEEETTTTEEEEEETTEEEEEETHHHHHHTTTT-SS--SSPPPEEEEE--S-----GGGHHHHHHHHHHTS-SS-HHHHHHHHHHHTHHHHHHH-HHHHHHHHIIIIIHHHHHHHHHHHHHHHHHHTT-TTGGGGHHHHHHHHHHHHHHHHHHHHHTTT-----HHHHHHHHHHHHHHHHHHHHHHT--SS------/-EESS---GGG----GGGSTTSTTS---HHHHHHHHHHHHTT---GGGGGGGGG--B-SSSB------HHHHHHHH--EEEEE---S-HHHHHHHHHHTTEEEEEEEEGGG-GGGTTTTTTT---EEEEEEEEEETTTTEEEEEETTEEEEEEHHHHHHHTTTT-SS--SSPPPEEEEE--S-----GGGHHHHHHHHHHTS-SS-HHHHHHHHHHHTHHHHHHH-HHHHHHHHIIIIIHHHHHHHHHHHHHHHHHHTT-TTGGGGHHHHHHHHHHHHHHHHHHHHHTTT-----HHHHHHHHHHHHHHHHHHHHHH---SS------

Foldseek 3Di:
DFFQQPDDQVPWDFDPCQDDVALQNFFAWALQLVCRVCVSVVHHCLLQLLLLLAWFAPLQFTDPDHRDQVSCCLFWVKHKDWDDDPDQPVVVQVVLRVVNKKKKWKWWCCLPVVCPPHRPVNHTDIHIWIWRDDDVVQAKTWIGTTRGIDMGGDPSSCRRSVVVDPDDDPDGIIMMIIHNPDGTYTDLVCSLVSNLVSLLNHDPAQRLLSLLVNLVVCLVVLQAVADVVLVVSLSRHLSNQLSSLQSQLSSQVVVCVSPLPQLNVLNVLSNLLNNLSSVVSVQSSVSNVVDDGDSNVSSVSNSVSSVVSSVRSCVSSVPPHPDDPPPD/DFFQQPDDQVPWDFDPCQDDVALQNFFAWQLQLVCRVCVSVVAHCLLQLLLLLAWFAPLQFTDPDHRDQVSCCLFWVKHKDWDDDPDQPVVVQVVLRVVNKKKKWKWWPCLPCVCPPHRPVNHTDIHIWIWRDDDVVQAKTWIGTTRGIDMGGDPSSCRRSVVVDPDDDPDGIIMMIIHNPDGGYTDLVCSLVSNLVSLQNHDPAQRLLSLLVNLVVCLVVLLAVADVVLVVSLSRHLSNQLSSLQSQLSSQVVVCVSPLPQLNVLNVLSNLLNNLSSVVSVQSSVSNVVDDGDSNVSSVSNSVSSVVSSVRSCVSSVPPHPDDPPPD

Organism: Rhodococcus erythropolis (NCBI:txid1833)